Protein AF-0000000087349673 (afdb_homodimer)

InterPro domains:
  IPR011604 PD-(D/E)XK endonuclease-like domain superfamily [G3DSA:3.90.320.10] (64-294)
  IPR019190 Exonuclease V [PF09810] (64-177)
  IPR019190 Exonuclease V [PF09810] (223-291)
  IPR019190 Exonuclease V [PTHR14464] (3-216)

pLDDT: mean 74.5, std 25.56, range [18.83, 97.69]

Structure (mmCIF, N/CA/C/O backbone):
data_AF-0000000087349673-model_v1
#
loop_
_entity.id
_entity.type
_entity.pdbx_description
1 polymer 'Exonuclease V, chloroplastic'
#
loop_
_atom_site.group_PDB
_atom_site.id
_atom_site.type_symbol
_atom_site.label_atom_id
_atom_site.label_alt_id
_atom_site.label_comp_id
_atom_site.label_asym_id
_atom_site.label_entity_id
_atom_site.label_seq_id
_atom_site.pdbx_PDB_ins_code
_atom_site.Cartn_x
_atom_site.Cartn_y
_atom_site.Cartn_z
_atom_site.occupancy
_atom_site.B_iso_or_equiv
_atom_site.auth_seq_id
_atom_site.auth_comp_id
_atom_site.auth_asym_id
_atom_site.auth_atom_id
_atom_site.pdbx_PDB_model_num
ATOM 1 N N . MET A 1 1 ? 7.891 -20.547 23.344 1 23.39 1 MET A N 1
ATOM 2 C CA . MET A 1 1 ? 8.594 -19.281 23.625 1 23.39 1 MET A CA 1
ATOM 3 C C . MET A 1 1 ? 8.828 -18.5 22.328 1 23.39 1 MET A C 1
ATOM 5 O O . MET A 1 1 ? 9.492 -19 21.422 1 23.39 1 MET A O 1
ATOM 9 N N . ARG A 1 2 ? 7.773 -17.672 21.953 1 24.47 2 ARG A N 1
ATOM 10 C CA . ARG A 1 2 ? 7.547 -17.078 20.641 1 24.47 2 ARG A CA 1
ATOM 11 C C . ARG A 1 2 ? 8.641 -16.062 20.297 1 24.47 2 ARG A C 1
ATOM 13 O O . ARG A 1 2 ? 8.977 -15.203 21.109 1 24.47 2 ARG A O 1
ATOM 20 N N . PRO A 1 3 ? 9.539 -16.531 19.438 1 26.95 3 PRO A N 1
ATOM 21 C CA . PRO A 1 3 ? 10.68 -15.648 19.172 1 26.95 3 PRO A CA 1
ATOM 22 C C . PRO A 1 3 ? 10.266 -14.195 18.922 1 26.95 3 PRO A C 1
ATOM 24 O O . PRO A 1 3 ? 9.25 -13.938 18.266 1 26.95 3 PRO A O 1
ATOM 27 N N . GLU A 1 4 ? 10.5 -13.422 19.922 1 23.55 4 GLU A N 1
ATOM 28 C CA . GLU A 1 4 ? 10.172 -12.008 20.062 1 23.55 4 GLU A CA 1
ATOM 29 C C . GLU A 1 4 ? 10.82 -11.18 18.969 1 23.55 4 GLU A C 1
ATOM 31 O O . GLU A 1 4 ? 12.047 -11.047 18.922 1 23.55 4 GLU A O 1
ATOM 36 N N . LEU A 1 5 ? 10.289 -11.383 17.766 1 27.75 5 LEU A N 1
ATOM 37 C CA . LEU A 1 5 ? 10.797 -10.523 16.703 1 27.75 5 LEU A CA 1
ATOM 38 C C . LEU A 1 5 ? 10.664 -9.055 17.078 1 27.75 5 LEU A C 1
ATOM 40 O O . LEU A 1 5 ? 9.555 -8.57 17.328 1 27.75 5 LEU A O 1
ATOM 44 N N . GLU A 1 6 ? 11.672 -8.484 17.641 1 24.75 6 GLU A N 1
ATOM 45 C CA . GLU A 1 6 ? 11.812 -7.102 18.078 1 24.75 6 GLU A CA 1
ATOM 46 C C . GLU A 1 6 ? 11.727 -6.137 16.906 1 24.75 6 GLU A C 1
ATOM 48 O O . GLU A 1 6 ? 12.57 -6.18 16 1 24.75 6 GLU A O 1
ATOM 53 N N . VAL A 1 7 ? 10.586 -5.801 16.484 1 28.28 7 VAL A N 1
ATOM 54 C CA . VAL A 1 7 ? 10.367 -4.871 15.383 1 28.28 7 VAL A CA 1
ATOM 55 C C . VAL A 1 7 ? 10.695 -3.449 15.828 1 28.28 7 VAL A C 1
ATOM 57 O O . VAL A 1 7 ? 10.094 -2.934 16.781 1 28.28 7 VAL A O 1
ATOM 60 N N . GLU A 1 8 ? 11.828 -3.021 15.555 1 28.64 8 GLU A N 1
ATOM 61 C CA . GLU A 1 8 ? 12.227 -1.639 15.812 1 28.64 8 GLU A CA 1
ATOM 62 C C . GLU A 1 8 ? 11.523 -0.678 14.852 1 28.64 8 GLU A C 1
ATOM 64 O O . GLU A 1 8 ? 11.508 -0.903 13.641 1 28.64 8 GLU A O 1
ATOM 69 N N . ILE A 1 9 ? 10.609 0.01 15.305 1 29.73 9 ILE A N 1
ATOM 70 C CA . ILE A 1 9 ? 9.805 1.041 14.648 1 29.73 9 ILE A CA 1
ATOM 71 C C . ILE A 1 9 ? 10.727 2.129 14.094 1 29.73 9 ILE A C 1
ATOM 73 O O . ILE A 1 9 ? 11.617 2.611 14.797 1 29.73 9 ILE A O 1
ATOM 77 N N . VAL A 1 10 ? 10.688 2.236 12.852 1 35.47 10 VAL A N 1
ATOM 78 C CA . VAL A 1 10 ? 11.484 3.258 12.18 1 35.47 10 VAL A CA 1
ATOM 79 C C . VAL A 1 10 ? 11.109 4.641 12.711 1 35.47 10 VAL A C 1
ATOM 81 O O . VAL A 1 10 ? 9.93 5.004 12.742 1 35.47 10 VAL A O 1
ATOM 84 N N . SER A 1 11 ? 11.883 5.23 13.508 1 33.03 11 SER A N 1
ATOM 85 C CA . SER A 1 11 ? 11.742 6.555 14.117 1 33.03 11 SER A CA 1
ATOM 86 C C . SER A 1 11 ? 11.539 7.629 13.047 1 33.03 11 SER A C 1
ATOM 88 O O . SER A 1 11 ? 11.805 7.395 11.867 1 33.03 11 SER A O 1
ATOM 90 N N . ASP A 1 12 ? 10.969 8.656 13.422 1 34.56 12 ASP A N 1
ATOM 91 C CA . ASP A 1 12 ? 10.812 9.859 12.602 1 34.56 12 ASP A CA 1
ATOM 92 C C . ASP A 1 12 ? 12.109 10.18 11.859 1 34.56 12 ASP A C 1
ATOM 94 O O . ASP A 1 12 ? 12.07 10.641 10.719 1 34.56 12 ASP A O 1
ATOM 98 N N . GLU A 1 13 ? 13.117 9.93 12.555 1 38.53 13 GLU A N 1
ATOM 99 C CA . GLU A 1 13 ? 14.43 10.148 11.953 1 38.53 13 GLU A CA 1
ATOM 100 C C . GLU A 1 13 ? 14.664 9.188 10.797 1 38.53 13 GLU A C 1
ATOM 102 O O . GLU A 1 13 ? 15.211 9.57 9.758 1 38.53 13 GLU A O 1
ATOM 107 N N . GLU A 1 14 ? 14.164 8.055 11.023 1 40.62 14 GLU A N 1
ATOM 108 C CA . GLU A 1 14 ? 14.328 7.059 9.961 1 40.62 14 GLU A CA 1
ATOM 109 C C . GLU A 1 14 ? 13.383 7.34 8.797 1 40.62 14 GLU A C 1
ATOM 111 O O . GLU A 1 14 ? 13.758 7.156 7.633 1 40.62 14 GLU A O 1
ATOM 116 N N . MET A 1 15 ? 12.375 7.906 9.016 1 39.25 15 MET A N 1
ATOM 117 C CA . MET A 1 15 ? 11.469 8.383 7.973 1 39.25 15 MET A CA 1
ATOM 118 C C . MET A 1 15 ? 12.109 9.523 7.188 1 39.25 15 MET A C 1
ATOM 120 O O . MET A 1 15 ? 11.945 9.609 5.969 1 39.25 15 MET A O 1
ATOM 124 N N . ALA A 1 16 ? 12.812 10.344 7.891 1 41.47 16 ALA A N 1
ATOM 125 C CA . ALA A 1 16 ? 13.562 11.422 7.242 1 41.47 16 ALA A CA 1
ATOM 126 C C . ALA A 1 16 ? 14.609 10.852 6.285 1 41.47 16 ALA A C 1
ATOM 128 O O . ALA A 1 16 ? 14.828 11.406 5.203 1 41.47 16 ALA A O 1
ATOM 129 N N . ILE A 1 17 ? 15.242 9.797 6.676 1 40.31 17 ILE A N 1
ATOM 130 C CA . ILE A 1 17 ? 16.234 9.148 5.816 1 40.31 17 ILE A CA 1
ATOM 131 C C . ILE A 1 17 ? 15.531 8.562 4.59 1 40.31 17 ILE A C 1
ATOM 133 O O . ILE A 1 17 ? 16.031 8.68 3.469 1 40.31 17 ILE A O 1
ATOM 137 N N . ILE A 1 18 ? 14.438 8.062 4.73 1 39.75 18 ILE A N 1
ATOM 138 C CA . ILE A 1 18 ? 13.648 7.504 3.637 1 39.75 18 ILE A CA 1
ATOM 139 C C . ILE A 1 18 ? 13.156 8.625 2.727 1 39.75 18 ILE A C 1
ATOM 141 O O . ILE A 1 18 ? 13.211 8.508 1.5 1 39.75 18 ILE A O 1
ATOM 145 N N . GLU A 1 19 ? 12.828 9.695 3.287 1 40.41 19 GLU A N 1
ATOM 146 C CA . GLU A 1 19 ? 12.422 10.883 2.547 1 40.41 19 GLU A CA 1
ATOM 147 C C . GLU A 1 19 ? 13.578 11.438 1.717 1 40.41 19 GLU A C 1
ATOM 149 O O . GLU A 1 19 ? 13.391 11.844 0.569 1 40.41 19 GLU A O 1
ATOM 154 N N . ALA A 1 20 ? 14.672 11.453 2.314 1 38.91 20 ALA A N 1
ATOM 155 C CA . ALA A 1 20 ? 15.867 11.898 1.6 1 38.91 20 ALA A CA 1
ATOM 156 C C . ALA A 1 20 ? 16.188 10.977 0.428 1 38.91 20 ALA A C 1
ATOM 158 O O . ALA A 1 20 ? 16.547 11.438 -0.657 1 38.91 20 ALA A O 1
ATOM 159 N N . ALA A 1 21 ? 15.953 9.781 0.593 1 37.12 21 ALA A N 1
ATOM 160 C CA . ALA A 1 21 ? 16.219 8.836 -0.482 1 37.12 21 ALA A CA 1
ATOM 161 C C . ALA A 1 21 ? 15.211 8.992 -1.617 1 37.12 21 ALA A C 1
ATOM 163 O O . ALA A 1 21 ? 15.578 8.945 -2.793 1 37.12 21 ALA A O 1
ATOM 164 N N . LEU A 1 22 ? 14.047 9.32 -1.412 1 34.88 22 LEU A N 1
ATOM 165 C CA . LEU A 1 22 ? 13.016 9.539 -2.422 1 34.88 22 LEU A CA 1
ATOM 166 C C . LEU A 1 22 ? 13.258 10.844 -3.168 1 34.88 22 LEU A C 1
ATOM 168 O O . LEU A 1 22 ? 13.039 10.922 -4.379 1 34.88 22 LEU A O 1
ATOM 172 N N . ALA A 1 23 ? 13.719 11.844 -2.605 1 35.72 23 ALA A N 1
ATOM 173 C CA . ALA A 1 23 ? 14.039 13.141 -3.205 1 35.72 23 ALA A CA 1
ATOM 174 C C . ALA A 1 23 ? 15.211 13.016 -4.176 1 35.72 23 ALA A C 1
ATOM 176 O O . ALA A 1 23 ? 15.234 13.672 -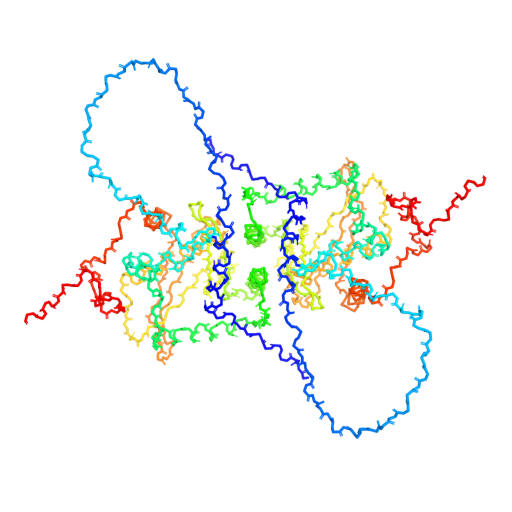5.219 1 35.72 23 ALA A O 1
ATOM 177 N N . ALA A 1 24 ? 16.156 12.188 -3.986 1 31.56 24 ALA A N 1
ATOM 178 C CA . ALA A 1 24 ? 17.312 12.07 -4.855 1 31.56 24 ALA A CA 1
ATOM 179 C C . ALA A 1 24 ? 16.938 11.461 -6.203 1 31.56 24 ALA A C 1
ATOM 181 O O . ALA A 1 24 ? 17.5 11.828 -7.238 1 31.56 24 ALA A O 1
ATOM 182 N N . ALA A 1 25 ? 15.891 10.758 -6.328 1 30.25 25 ALA A N 1
ATOM 183 C CA . ALA A 1 25 ? 15.523 10.086 -7.574 1 30.25 25 ALA A CA 1
ATOM 184 C C . ALA A 1 25 ? 14.758 11.031 -8.492 1 30.25 25 ALA A C 1
ATOM 186 O O . ALA A 1 25 ? 14.672 10.805 -9.703 1 30.25 25 ALA A O 1
ATOM 187 N N . ALA A 1 26 ? 14.133 12.109 -8.117 1 30.73 26 ALA A N 1
ATOM 188 C CA . ALA A 1 26 ? 13.305 13 -8.922 1 30.73 26 ALA A CA 1
ATOM 189 C C . ALA A 1 26 ? 14.172 13.938 -9.766 1 30.73 26 ALA A C 1
ATOM 191 O O . ALA A 1 26 ? 13.656 14.664 -10.617 1 30.73 26 ALA A O 1
ATOM 192 N N . ALA A 1 27 ? 15.391 14.055 -9.695 1 28.42 27 ALA A N 1
ATOM 193 C CA . ALA A 1 27 ? 16.125 15.125 -10.359 1 28.42 27 ALA A CA 1
ATOM 194 C C . ALA A 1 27 ? 16.297 14.828 -11.844 1 28.42 27 ALA A C 1
ATOM 196 O O . ALA A 1 27 ? 16.812 15.656 -12.594 1 28.42 27 ALA A O 1
ATOM 197 N N . ALA A 1 28 ? 16 13.578 -12.344 1 28.66 28 ALA A N 1
ATOM 198 C CA . ALA A 1 28 ? 16.578 13.469 -13.68 1 28.66 28 ALA A CA 1
ATOM 199 C C . ALA A 1 28 ? 15.57 13.883 -14.75 1 28.66 28 ALA A C 1
ATOM 201 O O . ALA A 1 28 ? 15.703 13.5 -15.914 1 28.66 28 ALA A O 1
ATOM 202 N N . ARG A 1 29 ? 14.438 14.602 -14.445 1 30.73 29 ARG A N 1
ATOM 203 C CA . ARG A 1 29 ? 13.609 14.758 -15.633 1 30.73 29 ARG A CA 1
ATOM 204 C C . ARG A 1 29 ? 14.242 15.742 -16.609 1 30.73 29 ARG A C 1
ATOM 206 O O . ARG A 1 29 ? 14.594 16.859 -16.234 1 30.73 29 ARG A O 1
ATOM 213 N N . PRO A 1 30 ? 14.5 15.344 -17.906 1 26.97 30 PRO A N 1
ATOM 214 C CA . PRO A 1 30 ? 14.938 16.266 -18.953 1 26.97 30 PRO A CA 1
ATOM 215 C C . PRO A 1 30 ? 13.852 17.266 -19.359 1 26.97 30 PRO A C 1
ATOM 217 O O . PRO A 1 30 ? 12.656 16.969 -19.219 1 26.97 30 PRO A O 1
ATOM 220 N N . LEU A 1 31 ? 14.016 18.547 -19.266 1 26.03 31 LEU A N 1
ATOM 221 C CA . LEU A 1 31 ? 13.281 19.703 -19.734 1 26.03 31 LEU A CA 1
ATOM 222 C C . LEU A 1 31 ? 12.852 19.531 -21.188 1 26.03 31 LEU A C 1
ATOM 224 O O . LEU A 1 31 ? 13.703 19.375 -22.078 1 26.03 31 LEU A O 1
ATOM 228 N N . LEU A 1 32 ? 11.812 18.734 -21.438 1 24.25 32 LEU A N 1
ATOM 229 C CA . LEU A 1 32 ? 11.336 18.688 -22.812 1 24.25 32 LEU A CA 1
ATOM 230 C C . LEU A 1 32 ? 10.938 20.078 -23.297 1 24.25 32 LEU A C 1
ATOM 232 O O . LEU A 1 32 ? 10.164 20.781 -22.625 1 24.25 32 LEU A O 1
ATOM 236 N N . SER A 1 33 ? 11.797 20.781 -24.016 1 23.25 33 SER A N 1
ATOM 237 C CA . SER A 1 33 ? 11.742 22.062 -24.719 1 23.25 33 SER A CA 1
ATOM 238 C C . SER A 1 33 ? 10.594 22.078 -25.734 1 23.25 33 SER A C 1
ATOM 240 O O . SER A 1 33 ? 10.555 21.281 -26.656 1 23.25 33 SER A O 1
ATOM 242 N N . SER A 1 34 ? 9.422 22.219 -25.281 1 23.47 34 SER A N 1
ATOM 243 C CA . SER A 1 34 ? 8.281 22.391 -26.172 1 23.47 34 SER A CA 1
ATOM 244 C C . SER A 1 34 ? 8.445 23.625 -27.047 1 23.47 34 SER A C 1
ATOM 246 O O . SER A 1 34 ? 7.547 24.469 -27.125 1 23.47 34 SER A O 1
ATOM 248 N N . ALA A 1 35 ? 9.625 24.156 -27.391 1 24.66 35 ALA A N 1
ATOM 249 C CA . ALA A 1 35 ? 9.641 25.453 -28.062 1 24.66 35 ALA A CA 1
ATOM 250 C C . ALA A 1 35 ? 9 25.375 -29.438 1 24.66 35 ALA A C 1
ATOM 252 O O . ALA A 1 35 ? 9.102 26.312 -30.234 1 24.66 35 ALA A O 1
ATOM 253 N N . ALA A 1 36 ? 8.375 24.328 -29.906 1 23.39 36 ALA A N 1
ATOM 254 C CA . ALA A 1 36 ? 8.453 24.438 -31.359 1 23.39 36 ALA A CA 1
ATOM 255 C C . ALA A 1 36 ? 7.613 25.609 -31.875 1 23.39 36 ALA A C 1
ATOM 257 O O . ALA A 1 36 ? 7.621 25.922 -33.062 1 23.39 36 ALA A O 1
ATOM 258 N N . VAL A 1 37 ? 6.629 26.125 -31.141 1 21.48 37 VAL A N 1
ATOM 259 C CA . VAL A 1 37 ? 5.68 26.719 -32.062 1 21.48 37 VAL A CA 1
ATOM 260 C C . VAL A 1 37 ? 6.168 28.109 -32.469 1 21.48 37 VAL A C 1
ATOM 262 O O . VAL A 1 37 ? 5.676 29.125 -31.969 1 21.48 37 VAL A O 1
ATOM 265 N N . ARG A 1 38 ? 7.469 28.344 -32.75 1 22.22 38 ARG A N 1
ATOM 266 C CA . ARG A 1 38 ? 7.895 29.703 -33.094 1 22.22 38 ARG A CA 1
ATOM 267 C C . ARG A 1 38 ? 7.25 30.156 -34.406 1 22.22 38 ARG A C 1
ATOM 269 O O . ARG A 1 38 ? 7.266 29.422 -35.406 1 22.22 38 ARG A O 1
ATOM 276 N N . GLY A 1 39 ? 6.219 30.969 -34.344 1 19.06 39 GLY A N 1
ATOM 277 C CA . GLY A 1 39 ? 5.707 31.844 -35.375 1 19.06 39 GLY A CA 1
ATOM 278 C C . GLY A 1 39 ? 6.805 32.562 -36.156 1 19.06 39 GLY A C 1
ATOM 279 O O . GLY A 1 39 ? 7.945 32.625 -35.688 1 19.06 39 GLY A O 1
ATOM 280 N N . ALA A 1 40 ? 6.645 32.75 -37.562 1 22.31 40 ALA A N 1
ATOM 281 C CA . ALA A 1 40 ? 7.453 33.344 -38.656 1 22.31 40 ALA A CA 1
ATOM 282 C C . ALA A 1 40 ? 7.789 34.781 -38.344 1 22.31 40 ALA A C 1
ATOM 284 O O . ALA A 1 40 ? 7.77 35.625 -39.25 1 22.31 40 ALA A O 1
ATOM 285 N N . ALA A 1 41 ? 7.781 35.375 -37.031 1 19.91 41 ALA A N 1
ATOM 286 C CA . ALA A 1 41 ? 7.93 36.812 -37 1 19.91 41 ALA A CA 1
ATOM 287 C C . ALA A 1 41 ? 9.219 37.25 -37.688 1 19.91 41 ALA A C 1
ATOM 289 O O . ALA A 1 41 ? 10.188 36.5 -37.75 1 19.91 41 ALA A O 1
ATOM 290 N N . THR A 1 42 ? 9.102 38.344 -38.531 1 22.05 42 THR A N 1
ATOM 291 C CA . THR A 1 42 ? 9.938 39.156 -39.406 1 22.05 42 THR A CA 1
ATOM 292 C C . THR A 1 42 ? 11.18 39.656 -38.656 1 22.05 42 THR A C 1
ATOM 294 O O . THR A 1 42 ? 11.156 39.781 -37.438 1 22.05 42 THR A O 1
ATOM 297 N N . LEU A 1 43 ? 12.398 39.438 -39.281 1 22.39 43 LEU A N 1
ATOM 298 C CA . LEU A 1 43 ? 13.805 39.562 -38.906 1 22.39 43 LEU A CA 1
ATOM 299 C C . LEU A 1 43 ? 14.148 41 -38.562 1 22.39 43 LEU A C 1
ATOM 301 O O . LEU A 1 43 ? 15.328 41.375 -38.531 1 22.39 43 LEU A O 1
ATOM 305 N N . SER A 1 44 ? 13.109 41.812 -38.094 1 20.48 44 SER A N 1
ATOM 306 C CA . SER A 1 44 ? 13.531 43.219 -38.25 1 20.48 44 SER A CA 1
ATOM 307 C C . SER A 1 44 ? 14.812 43.5 -37.469 1 20.48 44 SER A C 1
ATOM 309 O O . SER A 1 44 ? 15.07 42.875 -36.438 1 20.48 44 SER A O 1
ATOM 311 N N . CYS A 1 45 ? 15.844 44.156 -38.125 1 21.8 45 CYS A N 1
ATOM 312 C CA . CYS A 1 45 ? 17.219 44.562 -37.844 1 21.8 45 CYS A CA 1
ATOM 313 C C . CYS A 1 45 ? 17.266 45.438 -36.562 1 21.8 45 CYS A C 1
ATOM 315 O O . CYS A 1 45 ? 17.281 46.656 -36.656 1 21.8 45 CYS A O 1
ATOM 317 N N . ALA A 1 46 ? 16.375 45.094 -35.625 1 22.33 46 ALA A N 1
ATOM 318 C CA . ALA A 1 46 ? 16.25 46.188 -34.656 1 22.33 46 ALA A CA 1
ATOM 319 C C . ALA A 1 46 ? 17.609 46.562 -34.094 1 22.33 46 ALA A C 1
ATOM 321 O O . ALA A 1 46 ? 18.516 45.75 -34.031 1 22.33 46 ALA A O 1
ATOM 322 N N . ALA A 1 47 ? 17.812 47.938 -34.031 1 25.78 47 ALA A N 1
ATOM 323 C CA . ALA A 1 47 ? 18.828 48.875 -33.562 1 25.78 47 ALA A CA 1
ATOM 324 C C . ALA A 1 47 ? 19.391 48.438 -32.188 1 25.78 47 ALA A C 1
ATOM 326 O O . ALA A 1 47 ? 18.688 47.781 -31.406 1 25.78 47 ALA A O 1
ATOM 327 N N . PHE A 1 48 ? 20.734 48.312 -32.156 1 26.08 48 PHE A N 1
ATOM 328 C CA . PHE A 1 48 ? 21.719 47.938 -31.141 1 26.08 48 PHE A CA 1
ATOM 329 C C . PHE A 1 48 ? 21.516 48.719 -29.859 1 26.08 48 PHE A C 1
ATOM 331 O O . PHE A 1 48 ? 21.781 49.938 -29.812 1 26.08 48 PHE A O 1
ATOM 338 N N . PRO A 1 49 ? 20.312 48.656 -29.188 1 27.2 49 PRO A N 1
ATOM 339 C CA . PRO A 1 49 ? 20.234 49.719 -28.188 1 27.2 49 PRO A CA 1
ATOM 340 C C . PRO A 1 49 ? 21.422 49.719 -27.219 1 27.2 49 PRO A C 1
ATOM 342 O O . PRO A 1 49 ? 22.109 48.719 -27.078 1 27.2 49 PRO A O 1
ATOM 345 N N . PRO A 1 50 ? 21.859 50.906 -26.719 1 26.95 50 PRO A N 1
ATOM 346 C CA . PRO A 1 50 ? 23.062 51.188 -25.922 1 26.95 50 PRO A CA 1
ATOM 347 C C . PRO A 1 50 ? 23.203 50.25 -24.734 1 26.95 50 PRO A C 1
ATOM 349 O O . PRO A 1 50 ? 22.234 49.625 -24.312 1 26.95 50 PRO A O 1
ATOM 352 N N . ALA A 1 51 ? 24.5 50.094 -24.281 1 31.19 51 ALA A N 1
ATOM 353 C CA . ALA A 1 51 ? 25.172 49.312 -23.25 1 31.19 51 ALA A CA 1
ATOM 354 C C . ALA A 1 51 ? 24.5 49.5 -21.891 1 31.19 51 ALA A C 1
ATOM 356 O O . ALA A 1 51 ? 24.734 50.5 -21.219 1 31.19 51 ALA A O 1
ATOM 357 N N . GLY A 1 52 ? 23.094 49.531 -21.797 1 25.59 52 GLY A N 1
ATOM 358 C CA . GLY A 1 52 ? 22.594 49.875 -20.484 1 25.59 52 GLY A CA 1
ATOM 359 C C . GLY A 1 52 ? 23.25 49.094 -19.359 1 25.59 52 GLY A C 1
ATOM 360 O O . GLY A 1 52 ? 23.828 48.031 -19.578 1 25.59 52 GLY A O 1
ATOM 361 N N . ASP A 1 53 ? 23.516 49.719 -18.156 1 32.53 53 ASP A N 1
ATOM 362 C CA . ASP A 1 53 ? 24.281 49.406 -16.969 1 32.53 53 ASP A CA 1
ATOM 363 C C . ASP A 1 53 ? 23.906 48 -16.453 1 32.53 53 ASP A C 1
ATOM 365 O O . ASP A 1 53 ? 22.734 47.688 -16.312 1 32.53 53 ASP A O 1
ATOM 369 N N . ILE A 1 54 ? 24.672 46.938 -16.781 1 35.59 54 ILE A N 1
ATOM 370 C CA . ILE A 1 54 ? 24.719 45.531 -16.406 1 35.59 54 ILE A CA 1
ATOM 371 C C . ILE A 1 54 ? 24.375 45.375 -14.922 1 35.59 54 ILE A C 1
ATOM 373 O O . ILE A 1 54 ? 24.453 44.281 -14.359 1 35.59 54 ILE A O 1
ATOM 377 N N . GLU A 1 55 ? 24.359 46.531 -14.148 1 33 55 GLU A N 1
ATOM 378 C CA . GLU A 1 55 ? 24.391 46.375 -12.695 1 33 55 GLU A CA 1
ATOM 379 C C . GLU A 1 55 ? 23.219 45.531 -12.219 1 33 55 GLU A C 1
ATOM 381 O O . GLU A 1 55 ? 23.188 45.094 -11.062 1 33 55 GLU A O 1
ATOM 386 N N . ASP A 1 56 ? 22 45.844 -12.734 1 35.44 56 ASP A N 1
ATOM 387 C CA . ASP A 1 56 ? 20.859 45.344 -11.992 1 35.44 56 ASP A CA 1
ATOM 388 C C . ASP A 1 56 ? 20.719 43.844 -12.195 1 35.44 56 ASP A C 1
ATOM 390 O O . ASP A 1 56 ? 19.922 43.375 -13.016 1 35.44 56 ASP A O 1
ATOM 394 N N . SER A 1 57 ? 21.719 43.062 -12.43 1 36.62 57 SER A N 1
ATOM 395 C CA . SER A 1 57 ? 21.547 41.594 -12.555 1 36.62 57 SER A CA 1
ATOM 396 C C . SER A 1 57 ? 20.609 41.062 -11.484 1 36.62 57 SER A C 1
ATOM 398 O O . SER A 1 57 ? 20.891 41.156 -10.289 1 36.62 57 SER A O 1
ATOM 400 N N . ALA A 1 58 ? 19.297 41 -11.672 1 41.47 58 ALA A N 1
ATOM 401 C CA . ALA A 1 58 ? 18.359 40.375 -10.734 1 41.47 58 ALA A CA 1
ATOM 402 C C . ALA A 1 58 ? 18.969 39.156 -10.086 1 41.47 58 ALA A C 1
ATOM 404 O O . ALA A 1 58 ? 19.734 38.406 -10.719 1 41.47 58 ALA A O 1
ATOM 405 N N . PRO A 1 59 ? 19.141 39.094 -8.773 1 44.16 59 PRO A N 1
ATOM 406 C CA . PRO A 1 59 ? 19.703 37.906 -8.133 1 44.16 59 PRO A CA 1
ATOM 407 C C . PRO A 1 59 ? 19.203 36.625 -8.773 1 44.16 59 PRO A C 1
ATOM 409 O O . PRO A 1 59 ? 18.125 36.594 -9.375 1 44.16 59 PRO A O 1
ATOM 412 N N . PRO A 1 60 ? 20.016 35.719 -9.266 1 47.25 60 PRO A N 1
ATOM 413 C CA . PRO A 1 60 ? 19.578 34.438 -9.875 1 47.25 60 PRO A CA 1
ATOM 414 C C . PRO A 1 60 ? 18.312 33.875 -9.227 1 47.25 60 PRO A C 1
ATOM 416 O O . PRO A 1 60 ? 18.047 34.125 -8.055 1 47.25 60 PRO A O 1
ATOM 419 N N . PRO A 1 61 ? 17.25 33.688 -9.922 1 49.59 61 PRO A N 1
ATOM 420 C CA . PRO A 1 61 ? 15.977 33.188 -9.383 1 49.59 61 PRO A CA 1
ATOM 421 C C . PRO A 1 61 ? 16.156 32.125 -8.32 1 49.59 61 PRO A C 1
ATOM 423 O O . PRO A 1 61 ? 17 31.234 -8.469 1 49.59 61 PRO A O 1
ATOM 426 N N . ARG A 1 62 ? 16.094 32.406 -7.047 1 54.59 62 ARG A N 1
ATOM 427 C CA . ARG A 1 62 ? 16.188 31.484 -5.926 1 54.59 62 ARG A CA 1
ATOM 428 C C . ARG A 1 62 ? 15.539 30.141 -6.273 1 54.59 62 ARG A C 1
ATOM 430 O O . ARG A 1 62 ? 14.398 30.109 -6.746 1 54.59 62 ARG A O 1
ATOM 437 N N . ARG A 1 63 ? 16.281 29.109 -6.477 1 67 63 ARG A N 1
ATOM 438 C CA . ARG A 1 63 ? 15.781 27.766 -6.688 1 67 63 ARG A CA 1
ATOM 439 C C . ARG A 1 63 ? 14.617 27.453 -5.746 1 67 63 ARG A C 1
ATOM 441 O O . ARG A 1 63 ? 14.602 27.922 -4.602 1 67 63 ARG A O 1
ATOM 448 N N . SER A 1 64 ? 13.562 27.016 -6.324 1 74.19 64 SER A N 1
ATOM 449 C CA . SER A 1 64 ? 12.375 26.672 -5.543 1 74.19 64 SER A CA 1
ATOM 450 C C . SER A 1 64 ? 12.727 25.797 -4.352 1 74.19 64 SER A C 1
ATOM 452 O O . SER A 1 64 ? 13.758 25.125 -4.359 1 74.19 64 SER A O 1
ATOM 454 N N . LEU A 1 65 ? 12.086 26.078 -3.227 1 76.69 65 LEU A N 1
ATOM 455 C CA . LEU A 1 65 ? 12.289 25.25 -2.039 1 76.69 65 LEU A CA 1
ATOM 456 C C . LEU A 1 65 ? 12.102 23.781 -2.367 1 76.69 65 LEU A C 1
ATOM 458 O O . LEU A 1 65 ? 12.82 22.922 -1.831 1 76.69 65 LEU A O 1
ATOM 462 N N . LEU A 1 66 ? 11.133 23.516 -3.26 1 72.38 66 LEU A N 1
ATOM 463 C CA . LEU A 1 66 ? 10.891 22.156 -3.703 1 72.38 66 LEU A CA 1
ATOM 464 C C . LEU A 1 66 ? 12.141 21.562 -4.344 1 72.38 66 LEU A C 1
ATOM 466 O O . LEU A 1 66 ? 12.539 20.438 -4.016 1 72.38 66 LEU A O 1
ATOM 470 N N . SER A 1 67 ? 12.727 22.297 -5.195 1 70.81 67 SER A N 1
ATOM 471 C CA . SER A 1 67 ? 13.914 21.844 -5.906 1 70.81 67 SER A CA 1
ATOM 472 C C . SER A 1 67 ? 15.109 21.719 -4.965 1 70.81 67 SER A C 1
ATOM 474 O O . SER A 1 67 ? 15.922 20.797 -5.102 1 70.81 67 SER A O 1
ATOM 476 N N . ARG A 1 68 ? 15.156 22.625 -4.059 1 69.12 68 ARG A N 1
ATOM 477 C CA . ARG A 1 68 ? 16.312 22.672 -3.162 1 69.12 68 ARG A CA 1
ATOM 478 C C . ARG A 1 68 ? 16.25 21.562 -2.115 1 69.12 68 ARG A C 1
ATOM 480 O O . ARG A 1 68 ? 17.266 20.938 -1.8 1 69.12 68 ARG A O 1
ATOM 487 N N . PHE A 1 69 ? 15.047 21.359 -1.642 1 73.25 69 PHE A N 1
ATOM 488 C CA . PHE A 1 69 ? 14.977 20.531 -0.447 1 73.25 69 PHE A CA 1
ATOM 489 C C . PHE A 1 69 ? 14.188 19.266 -0.716 1 73.25 69 PHE A C 1
ATOM 491 O O . PHE A 1 69 ? 14.25 18.312 0.062 1 73.25 69 PHE A O 1
ATOM 498 N N . ARG A 1 70 ? 13.477 19.203 -1.736 1 68.94 70 ARG A N 1
ATOM 499 C CA . ARG A 1 70 ? 12.617 18.062 -2.012 1 68.94 70 ARG A CA 1
ATOM 500 C C . ARG A 1 70 ? 12.703 17.641 -3.479 1 68.94 70 ARG A C 1
ATOM 502 O O . ARG A 1 70 ? 11.688 17.359 -4.109 1 68.94 70 ARG A O 1
ATOM 509 N N . GLU A 1 71 ? 13.875 17.719 -3.889 1 62.59 71 GLU A N 1
ATOM 510 C CA . GLU A 1 71 ? 14.055 17.297 -5.277 1 62.59 71 GLU A CA 1
ATOM 511 C C . GLU A 1 71 ? 13.711 15.82 -5.465 1 62.59 71 GLU A C 1
ATOM 513 O O . GLU A 1 71 ? 14.281 14.961 -4.797 1 62.59 71 GLU A O 1
ATOM 518 N N . ARG A 1 72 ? 12.703 15.492 -6.129 1 62.22 72 ARG A N 1
ATOM 519 C CA . ARG A 1 72 ? 12.281 14.148 -6.496 1 62.22 72 ARG A CA 1
ATOM 520 C C . ARG A 1 72 ? 11.641 13.438 -5.309 1 62.22 72 ARG A C 1
ATOM 522 O O . ARG A 1 72 ? 11.672 12.203 -5.223 1 62.22 72 ARG A O 1
ATOM 529 N N . ARG A 1 73 ? 11.383 14.305 -4.242 1 74 73 ARG A N 1
ATOM 530 C CA . ARG A 1 73 ? 10.734 13.711 -3.076 1 74 73 ARG A CA 1
ATOM 531 C C . ARG A 1 73 ? 9.32 14.25 -2.898 1 74 73 ARG A C 1
ATOM 533 O O . ARG A 1 73 ? 9.047 15.406 -3.238 1 74 73 ARG A O 1
ATOM 540 N N . ALA A 1 74 ? 8.578 13.352 -2.457 1 83.12 74 ALA A N 1
ATOM 541 C CA . ALA A 1 74 ? 7.199 13.75 -2.176 1 83.12 74 ALA A CA 1
ATOM 542 C C . ALA A 1 74 ? 7.133 14.656 -0.951 1 83.12 74 ALA A C 1
ATOM 544 O O . ALA A 1 74 ? 7.934 14.516 -0.024 1 83.12 74 ALA A O 1
ATOM 545 N N . LEU A 1 75 ? 6.293 15.688 -1.004 1 89.81 75 LEU A N 1
ATOM 546 C CA . LEU A 1 75 ? 5.977 16.453 0.2 1 89.81 75 LEU A CA 1
ATOM 547 C C . LEU A 1 75 ? 5.16 15.609 1.175 1 89.81 75 LEU A C 1
ATOM 549 O O . LEU A 1 75 ? 4.332 14.797 0.757 1 89.81 75 LEU A O 1
ATOM 553 N N . SER A 1 76 ? 5.445 15.805 2.439 1 93.75 76 SER A N 1
ATOM 554 C CA . SER A 1 76 ? 4.613 15.141 3.439 1 93.75 76 SER A CA 1
ATOM 555 C C . SER A 1 76 ? 3.428 16.016 3.84 1 93.75 76 SER A C 1
ATOM 557 O O . SER A 1 76 ? 3.451 17.234 3.643 1 93.75 76 SER A O 1
ATOM 559 N N . VAL A 1 77 ? 2.463 15.297 4.34 1 95.88 77 VAL A N 1
ATOM 560 C CA . VAL A 1 77 ? 1.328 16.031 4.891 1 95.88 77 VAL A CA 1
ATOM 561 C C . VAL A 1 77 ? 1.809 16.984 5.977 1 95.88 77 VAL A C 1
ATOM 563 O O . VAL A 1 77 ? 1.317 18.109 6.082 1 95.88 77 VAL A O 1
ATOM 566 N N . THR A 1 78 ? 2.838 16.594 6.691 1 94.75 78 THR A N 1
ATOM 567 C CA . THR A 1 78 ? 3.412 17.422 7.746 1 94.75 78 THR A CA 1
ATOM 568 C C . THR A 1 78 ? 4.059 18.672 7.164 1 94.75 78 THR A C 1
ATOM 570 O O . THR A 1 78 ? 3.994 19.75 7.762 1 94.75 78 THR A O 1
ATOM 573 N N . ASP A 1 79 ? 4.652 18.547 6.004 1 94.44 79 ASP A N 1
ATOM 574 C CA . ASP A 1 79 ? 5.211 19.703 5.324 1 94.44 79 ASP A CA 1
ATOM 575 C C . ASP A 1 79 ? 4.125 20.734 5.008 1 94.44 79 ASP A C 1
ATOM 577 O O . ASP A 1 79 ? 4.328 21.938 5.184 1 94.44 79 ASP A O 1
ATOM 581 N N . ILE A 1 80 ? 3.039 20.188 4.559 1 96.12 80 ILE A N 1
ATOM 582 C CA . ILE A 1 80 ? 1.933 21.047 4.16 1 96.12 80 ILE A CA 1
ATOM 583 C C . ILE A 1 80 ? 1.369 21.766 5.387 1 96.12 80 ILE A C 1
ATOM 585 O O . ILE A 1 80 ? 1.175 22.984 5.371 1 96.12 80 ILE A O 1
ATOM 589 N N . THR A 1 81 ? 1.137 21.047 6.438 1 97.56 81 THR A N 1
ATOM 590 C CA . THR A 1 81 ? 0.55 21.641 7.633 1 97.56 81 THR A CA 1
ATOM 591 C C . THR A 1 81 ? 1.535 22.609 8.297 1 97.56 81 THR A C 1
ATOM 593 O O . THR A 1 81 ? 1.136 23.625 8.852 1 97.56 81 THR A O 1
ATOM 596 N N . ALA A 1 82 ? 2.824 22.281 8.242 1 96.5 82 ALA A N 1
ATOM 597 C CA . ALA A 1 82 ? 3.84 23.188 8.781 1 96.5 82 ALA A CA 1
ATOM 598 C C . ALA A 1 82 ? 3.865 24.5 8.016 1 96.5 82 ALA A C 1
ATOM 600 O O . ALA A 1 82 ? 4.012 25.562 8.602 1 96.5 82 ALA A O 1
ATOM 601 N N . THR A 1 83 ? 3.764 24.375 6.738 1 96.56 83 THR A N 1
ATOM 602 C CA . THR A 1 83 ? 3.732 25.562 5.895 1 96.56 83 THR A CA 1
ATOM 603 C C . THR A 1 83 ? 2.514 26.422 6.219 1 96.56 83 THR A C 1
ATOM 605 O O . THR A 1 83 ? 2.615 27.656 6.301 1 96.56 83 THR A O 1
ATOM 608 N N . GLU A 1 84 ? 1.364 25.781 6.383 1 97.56 84 GLU A N 1
ATOM 609 C CA . GLU A 1 84 ? 0.14 26.5 6.719 1 97.56 84 GLU A CA 1
ATOM 610 C C . GLU A 1 84 ? 0.256 27.172 8.086 1 97.56 84 GLU A C 1
ATOM 612 O O . GLU A 1 84 ? -0.302 28.25 8.297 1 97.56 84 GLU A O 1
ATOM 617 N N . TRP A 1 85 ? 0.954 26.578 9.031 1 97.44 85 TRP A N 1
ATOM 618 C CA . TRP A 1 85 ? 1.142 27.125 10.367 1 97.44 85 TRP A CA 1
ATOM 619 C C . TRP A 1 85 ? 1.933 28.422 10.312 1 97.44 85 TRP A C 1
ATOM 621 O O . TRP A 1 85 ? 1.504 29.438 10.867 1 97.44 85 TRP A O 1
ATOM 631 N N . CYS A 1 86 ? 3.035 28.406 9.648 1 97.5 86 CYS A N 1
ATOM 632 C CA . CYS A 1 86 ? 3.854 29.594 9.398 1 97.5 86 CYS A CA 1
ATOM 633 C C . CYS A 1 86 ? 4.895 29.328 8.32 1 97.5 86 CYS A C 1
ATOM 635 O O . CYS A 1 86 ? 5.801 28.516 8.516 1 97.5 86 CYS A O 1
ATOM 637 N N . ASP A 1 87 ? 4.836 30.078 7.25 1 96.19 87 ASP A N 1
ATOM 638 C CA . ASP A 1 87 ? 5.773 29.922 6.145 1 96.19 87 ASP A CA 1
ATOM 639 C C . ASP A 1 87 ? 7.211 30.156 6.609 1 96.19 87 ASP A C 1
ATOM 641 O O . ASP A 1 87 ? 8.109 29.375 6.266 1 96.19 87 ASP A O 1
ATOM 645 N N . LYS A 1 88 ? 7.391 31.188 7.305 1 95.69 88 LYS A N 1
ATOM 646 C CA . LYS A 1 88 ? 8.742 31.578 7.699 1 95.69 88 LYS A CA 1
ATOM 647 C C . LYS A 1 88 ? 9.375 30.531 8.609 1 95.69 88 LYS A C 1
ATOM 649 O O . LYS A 1 88 ? 10.562 30.234 8.492 1 95.69 88 LYS A O 1
ATOM 654 N N . GLN A 1 89 ? 8.578 30 9.508 1 95.94 89 GLN A N 1
ATOM 655 C CA . GLN A 1 89 ? 9.086 28.922 10.344 1 95.94 89 GLN A CA 1
ATOM 656 C C . GLN A 1 89 ? 9.508 27.734 9.492 1 95.94 89 GLN A C 1
ATOM 658 O O . GLN A 1 89 ? 10.555 27.125 9.742 1 95.94 89 GLN A O 1
ATOM 663 N N . MET A 1 90 ? 8.672 27.359 8.5 1 95.38 90 MET A N 1
ATOM 664 C CA . MET A 1 90 ? 9.008 26.25 7.598 1 95.38 90 MET A CA 1
ATOM 665 C C . MET A 1 90 ? 10.32 26.531 6.871 1 95.38 90 MET A C 1
ATOM 667 O O . MET A 1 90 ? 11.164 25.641 6.746 1 95.38 90 MET A O 1
ATOM 671 N N . GLU A 1 91 ? 10.477 27.719 6.434 1 93.62 91 GLU A N 1
ATOM 672 C CA . GLU A 1 91 ? 11.727 28.109 5.785 1 93.62 91 GLU A CA 1
ATOM 673 C C . GLU A 1 91 ? 12.914 27.922 6.723 1 93.62 91 GLU A C 1
ATOM 675 O O . GLU A 1 91 ? 13.953 27.391 6.316 1 93.62 91 GLU A O 1
ATOM 680 N N . PHE A 1 92 ? 12.75 28.344 7.945 1 93.94 92 PHE A N 1
ATOM 681 C CA . PHE A 1 92 ? 13.82 28.219 8.922 1 93.94 92 PHE A CA 1
ATOM 682 C C . PHE A 1 92 ? 14.141 26.75 9.172 1 93.94 92 PHE A C 1
ATOM 684 O O . PHE A 1 92 ? 15.312 26.375 9.305 1 93.94 92 PHE A O 1
ATOM 691 N N . VAL A 1 93 ? 13.117 25.938 9.242 1 92.81 93 VAL A N 1
ATOM 692 C CA . VAL A 1 93 ? 13.312 24.5 9.453 1 92.81 93 VAL A CA 1
ATOM 693 C C . VAL A 1 93 ? 14.125 23.906 8.305 1 92.81 93 VAL A C 1
ATOM 695 O O . VAL A 1 93 ? 15.016 23.094 8.523 1 92.81 93 VAL A O 1
ATOM 698 N N . LEU A 1 94 ? 13.805 24.297 7.113 1 90.31 94 LEU A N 1
ATOM 699 C CA . LEU A 1 94 ? 14.508 23.797 5.938 1 90.31 94 LEU A CA 1
ATOM 700 C C . LEU A 1 94 ? 15.961 24.266 5.938 1 90.31 94 LEU A C 1
ATOM 702 O O . LEU A 1 94 ? 16.859 23.516 5.566 1 90.31 94 LEU A O 1
ATOM 706 N N . GLU A 1 95 ? 16.172 25.453 6.395 1 89.19 95 GLU A N 1
ATOM 707 C CA . GLU A 1 95 ? 17.5 26.062 6.324 1 89.19 95 GLU A CA 1
ATOM 708 C C . GLU A 1 95 ? 18.359 25.641 7.504 1 89.19 95 GLU A C 1
ATOM 710 O O . GLU A 1 95 ? 19.578 25.453 7.359 1 89.19 95 GLU A O 1
ATOM 715 N N . HIS A 1 96 ? 17.719 25.516 8.648 1 90.81 96 HIS A N 1
ATOM 716 C CA . HIS A 1 96 ? 18.516 25.344 9.859 1 90.81 96 HIS A CA 1
ATOM 717 C C . HIS A 1 96 ? 18.234 23.984 10.492 1 90.81 96 HIS A C 1
ATOM 719 O O . HIS A 1 96 ? 18.891 23.609 11.469 1 90.81 96 HIS A O 1
ATOM 725 N N . GLY A 1 97 ? 17.312 23.219 9.984 1 90.44 97 GLY A N 1
ATOM 726 C CA . GLY A 1 97 ? 16.969 21.922 10.562 1 90.44 97 GLY A CA 1
ATOM 727 C C . GLY A 1 97 ? 15.844 22 11.578 1 90.44 97 GLY A C 1
ATOM 728 O O . GLY A 1 97 ? 15.539 23.078 12.102 1 90.44 97 GLY A O 1
ATOM 729 N N . LYS A 1 98 ? 15.32 20.891 11.875 1 90.38 98 LYS A N 1
ATOM 730 C CA . LYS A 1 98 ? 14.211 20.812 12.82 1 90.38 98 LYS A CA 1
ATOM 731 C C . LYS A 1 98 ? 14.695 21.016 14.25 1 90.38 98 LYS A C 1
ATOM 733 O O . LYS A 1 98 ? 15.711 20.438 14.656 1 90.38 98 LYS A O 1
ATOM 738 N N . PRO A 1 99 ? 13.984 21.844 14.914 1 90.31 99 PRO A N 1
ATOM 739 C CA . PRO A 1 99 ? 14.344 22.031 16.328 1 90.31 99 PRO A CA 1
ATOM 740 C C . PRO A 1 99 ? 14.141 20.75 17.156 1 90.31 99 PRO A C 1
ATOM 742 O O . PRO A 1 99 ? 13.383 19.875 16.75 1 90.31 99 PRO A O 1
ATOM 745 N N . GLU A 1 100 ? 14.789 20.703 18.266 1 90.56 100 GLU A N 1
ATOM 746 C CA . GLU A 1 100 ? 14.648 19.562 19.172 1 90.56 100 GLU A CA 1
ATOM 747 C C . GLU A 1 100 ? 13.211 19.438 19.672 1 90.56 100 GLU A C 1
ATOM 749 O O . GLU A 1 100 ? 12.523 20.438 19.875 1 90.56 100 GLU A O 1
ATOM 754 N N . ARG A 1 101 ? 12.953 18.25 19.969 1 91.12 101 ARG A N 1
ATOM 755 C CA . ARG A 1 101 ? 11.594 17.969 20.438 1 91.12 101 ARG A CA 1
ATOM 756 C C . ARG A 1 101 ? 11.406 18.422 21.875 1 91.12 101 ARG A C 1
ATOM 758 O O . ARG A 1 101 ? 12.305 18.25 22.703 1 91.12 101 ARG A O 1
ATOM 765 N N . THR A 1 102 ? 10.289 19.031 22.141 1 89.81 102 THR A N 1
ATOM 766 C CA . THR A 1 102 ? 9.938 19.422 23.5 1 89.81 102 THR A CA 1
ATOM 767 C C . THR A 1 102 ? 9.375 18.25 24.281 1 89.81 102 THR A C 1
ATOM 769 O O . THR A 1 102 ? 9.086 17.188 23.703 1 89.81 102 THR A O 1
ATOM 772 N N . GLU A 1 103 ? 9.281 18.406 25.562 1 90.5 103 GLU A N 1
ATOM 773 C CA . GLU A 1 103 ? 8.695 17.375 26.406 1 90.5 103 GLU A CA 1
ATOM 774 C C . GLU A 1 103 ? 7.242 17.094 26.016 1 90.5 103 GLU A C 1
ATOM 776 O O . GLU A 1 103 ? 6.789 15.953 26.047 1 90.5 103 GLU A O 1
ATOM 781 N N . ALA A 1 104 ? 6.559 18.125 25.719 1 88.94 104 ALA A N 1
ATOM 782 C CA . ALA A 1 104 ? 5.164 17.984 25.312 1 88.94 104 ALA A CA 1
ATOM 783 C C . ALA A 1 104 ? 5.047 17.156 24.031 1 88.94 104 ALA A C 1
ATOM 785 O O . ALA A 1 104 ? 4.156 16.312 23.906 1 88.94 104 ALA A O 1
ATOM 786 N N . MET A 1 105 ? 5.902 17.391 23.094 1 90.31 105 MET A N 1
ATOM 787 C CA . MET A 1 105 ? 5.906 16.656 21.828 1 90.31 105 MET A CA 1
ATOM 788 C C . MET A 1 105 ? 6.23 15.188 22.062 1 90.31 105 MET A C 1
ATOM 790 O O . MET A 1 105 ? 5.641 14.312 21.422 1 90.31 105 MET A O 1
ATOM 794 N N . LYS A 1 106 ? 7.137 14.961 22.953 1 92.56 106 LYS A N 1
ATOM 795 C CA . LYS A 1 106 ? 7.492 13.586 23.297 1 92.56 106 LYS A CA 1
ATOM 796 C C . LYS A 1 106 ? 6.312 12.852 23.922 1 92.56 106 LYS A C 1
ATOM 798 O O . LYS A 1 106 ? 6.043 11.695 23.594 1 92.56 106 LYS A O 1
ATOM 803 N N . ALA A 1 107 ? 5.688 13.578 24.797 1 91.12 107 ALA A N 1
ATOM 804 C CA . ALA A 1 107 ? 4.508 13 25.438 1 91.12 107 ALA A CA 1
ATOM 805 C C . ALA A 1 107 ? 3.434 12.664 24.406 1 91.12 107 ALA A C 1
ATOM 807 O O . ALA A 1 107 ? 2.762 11.641 24.516 1 91.12 107 ALA A O 1
ATOM 808 N N . GLY A 1 108 ? 3.236 13.562 23.453 1 90.94 108 GLY A N 1
ATOM 809 C CA . GLY A 1 108 ? 2.299 13.297 22.375 1 90.94 108 GLY A CA 1
ATOM 810 C C . GLY A 1 108 ? 2.658 12.062 21.562 1 90.94 108 GLY A C 1
ATOM 811 O O . GLY A 1 108 ? 1.791 11.242 21.25 1 90.94 108 GLY A O 1
ATOM 812 N N . SER A 1 109 ? 3.891 11.93 21.25 1 91.88 109 SER A N 1
ATOM 813 C CA . SER A 1 109 ? 4.375 10.766 20.516 1 91.88 109 SER A CA 1
ATOM 814 C C . SER A 1 109 ? 4.141 9.477 21.297 1 91.88 109 SER A C 1
ATOM 816 O O . SER A 1 109 ? 3.758 8.461 20.734 1 91.88 109 SER A O 1
ATOM 818 N N . ASP A 1 110 ? 4.43 9.562 22.562 1 92.12 110 ASP A N 1
ATOM 819 C CA . ASP A 1 110 ? 4.207 8.406 23.422 1 92.12 110 ASP A CA 1
ATOM 820 C C . ASP A 1 110 ? 2.738 7.988 23.406 1 92.12 110 ASP A C 1
ATOM 822 O O . ASP A 1 110 ? 2.428 6.797 23.359 1 92.12 110 ASP A O 1
ATOM 826 N N . ARG A 1 111 ? 1.913 8.922 23.469 1 92.69 111 ARG A N 1
ATOM 827 C CA . ARG A 1 111 ? 0.483 8.641 23.453 1 92.69 111 ARG A CA 1
ATOM 828 C C . ARG A 1 111 ? 0.085 7.953 22.141 1 92.69 111 ARG A C 1
ATOM 830 O O . ARG A 1 111 ? -0.679 6.988 22.156 1 92.69 111 ARG A O 1
ATOM 837 N N . HIS A 1 112 ? 0.528 8.453 21 1 90 112 HIS A N 1
ATOM 838 C CA . HIS A 1 112 ? 0.249 7.84 19.719 1 90 112 HIS A CA 1
ATOM 839 C C . HIS A 1 112 ? 0.749 6.398 19.672 1 90 112 HIS A C 1
ATOM 841 O O . HIS A 1 112 ? 0.069 5.516 19.141 1 90 112 HIS A O 1
ATOM 847 N N . ALA A 1 113 ? 1.882 6.203 20.281 1 89.69 113 ALA A N 1
ATOM 848 C CA . ALA A 1 113 ? 2.439 4.855 20.328 1 89.69 113 ALA A CA 1
ATOM 849 C C . ALA A 1 113 ? 1.549 3.928 21.156 1 89.69 113 ALA A C 1
ATOM 851 O O . ALA A 1 113 ? 1.335 2.771 20.781 1 89.69 113 ALA A O 1
ATOM 852 N N . GLN A 1 114 ? 1.073 4.406 22.25 1 90.19 114 GLN A N 1
ATOM 853 C CA . GLN A 1 114 ? 0.162 3.637 23.078 1 90.19 114 GLN A CA 1
ATOM 854 C C . GLN A 1 114 ? -1.113 3.275 22.328 1 90.19 114 GLN A C 1
ATOM 856 O O . GLN A 1 114 ? -1.559 2.127 22.359 1 90.19 114 GLN A O 1
ATOM 861 N N . LEU A 1 115 ? -1.648 4.262 21.641 1 91.06 115 LEU A N 1
ATOM 862 C CA . LEU A 1 115 ? -2.875 4.047 20.875 1 91.06 115 LEU A CA 1
ATOM 863 C C . LEU A 1 115 ? -2.654 3.027 19.766 1 91.06 115 LEU A C 1
ATOM 865 O O . LEU A 1 115 ? -3.516 2.184 19.5 1 91.06 115 LEU A O 1
ATOM 869 N N . GLU A 1 116 ? -1.542 3.168 19.125 1 88.25 116 GLU A N 1
ATOM 870 C CA . GLU A 1 116 ? -1.202 2.23 18.047 1 88.25 116 GLU A CA 1
ATOM 871 C C . GLU A 1 116 ? -1.1 0.804 18.578 1 88.25 116 GLU A C 1
ATOM 873 O O . GLU A 1 116 ? -1.587 -0.136 17.953 1 88.25 116 GLU A O 1
ATOM 878 N N . GLN A 1 117 ? -0.517 0.612 19.719 1 86.5 117 GLN A N 1
ATOM 879 C CA . GLN A 1 117 ? -0.285 -0.701 20.297 1 86.5 117 GLN A CA 1
ATOM 880 C C . GLN A 1 117 ? -1.602 -1.376 20.672 1 86.5 117 GLN A C 1
ATOM 882 O O . GLN A 1 117 ? -1.67 -2.604 20.781 1 86.5 117 GLN A O 1
ATOM 887 N N . GLU A 1 118 ? -2.521 -0.576 20.875 1 85 118 GLU A N 1
ATOM 888 C CA . GLU A 1 118 ? -3.834 -1.121 21.203 1 85 118 GLU A CA 1
ATOM 889 C C . GLU A 1 118 ? -4.457 -1.838 20.016 1 85 118 GLU A C 1
ATOM 891 O O . GLU A 1 118 ? -5.348 -2.674 20.172 1 85 118 GLU A O 1
ATOM 896 N N . VAL A 1 119 ? -3.998 -1.505 18.812 1 84 119 VAL A N 1
ATOM 897 C CA . VAL A 1 119 ? -4.707 -1.969 17.625 1 84 119 VAL A CA 1
ATOM 898 C C . VAL A 1 119 ? -3.777 -2.824 16.766 1 84 119 VAL A C 1
ATOM 900 O O . VAL A 1 119 ? -4.215 -3.789 16.125 1 84 119 VAL A O 1
ATOM 903 N N . ILE A 1 120 ? -2.578 -2.422 16.641 1 76.75 120 ILE A N 1
ATOM 904 C CA . ILE A 1 120 ? -1.681 -3.047 15.68 1 76.75 120 ILE A CA 1
ATOM 905 C C . ILE A 1 120 ? -0.519 -3.715 16.406 1 76.75 120 ILE A C 1
ATOM 907 O O . ILE A 1 120 ? -0.001 -3.174 17.391 1 76.75 120 ILE A O 1
ATOM 911 N N . GLU A 1 121 ? -0.384 -4.902 15.953 1 67.12 121 GLU A N 1
ATOM 912 C CA . GLU A 1 121 ? 0.884 -5.52 16.328 1 67.12 121 GLU A CA 1
ATOM 913 C C . GLU A 1 121 ? 1.937 -5.32 15.234 1 67.12 121 GLU A C 1
ATOM 915 O O . GLU A 1 121 ? 1.792 -5.836 14.125 1 67.12 121 GLU A O 1
ATOM 920 N N . ARG A 1 122 ? 2.758 -4.457 15.492 1 60.38 122 ARG A N 1
ATOM 921 C CA . ARG A 1 122 ? 3.736 -4.125 14.461 1 60.38 122 ARG A CA 1
ATOM 922 C C . ARG A 1 122 ? 4.84 -5.176 14.398 1 60.38 122 ARG A C 1
ATOM 924 O O . ARG A 1 122 ? 5.199 -5.77 15.414 1 60.38 122 ARG A O 1
ATOM 931 N N . VAL A 1 123 ? 5.164 -5.633 13.125 1 58.69 123 VAL A N 1
ATOM 932 C CA . VAL A 1 123 ? 6.355 -6.445 12.898 1 58.69 123 VAL A CA 1
ATOM 933 C C . VAL A 1 123 ? 7.555 -5.543 12.633 1 58.69 123 VAL A C 1
ATOM 935 O O . VAL A 1 123 ? 7.465 -4.594 11.852 1 58.69 123 VAL A O 1
ATOM 938 N N . ASP A 1 124 ? 8.57 -5.594 13.477 1 60.06 124 ASP A N 1
ATOM 939 C CA . ASP A 1 124 ? 9.789 -4.812 13.297 1 60.06 124 ASP A CA 1
ATOM 940 C C . ASP A 1 124 ? 10.656 -5.402 12.188 1 60.06 124 ASP A C 1
ATOM 942 O O . ASP A 1 124 ? 11.109 -6.543 12.281 1 60.06 124 ASP A O 1
ATOM 946 N N . ILE A 1 125 ? 10.617 -4.781 11.031 1 64.31 125 ILE A N 1
ATOM 947 C CA . ILE A 1 125 ? 11.516 -5.203 9.961 1 64.31 125 ILE A CA 1
ATOM 948 C C . ILE A 1 125 ? 12.664 -4.211 9.828 1 64.31 125 ILE A C 1
ATOM 950 O O . ILE A 1 125 ? 12.445 -3 9.75 1 64.31 125 ILE A O 1
ATOM 954 N N . ALA A 1 126 ? 13.859 -4.668 9.992 1 66.5 126 ALA A N 1
ATOM 955 C CA . ALA A 1 126 ? 15.031 -3.822 9.812 1 66.5 126 ALA A CA 1
ATOM 956 C C . ALA A 1 126 ? 15.109 -3.291 8.383 1 66.5 126 ALA A C 1
ATOM 958 O O . ALA A 1 126 ? 15.016 -4.059 7.426 1 66.5 126 ALA A O 1
ATOM 959 N N . VAL A 1 127 ? 15.125 -2 8.211 1 67.88 127 VAL A N 1
ATOM 960 C CA . VAL A 1 127 ? 15.195 -1.357 6.906 1 67.88 127 VAL A CA 1
ATOM 961 C C . VAL A 1 127 ? 16.641 -0.981 6.586 1 67.88 127 VAL A C 1
ATOM 963 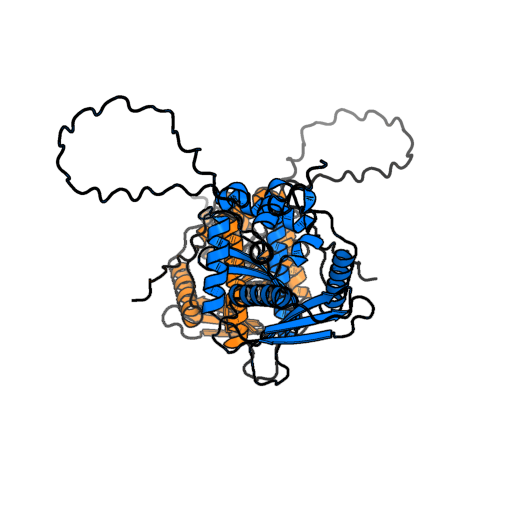O O . VAL A 1 127 ? 17.281 -0.254 7.348 1 67.88 127 VAL A O 1
ATOM 966 N N . ARG A 1 128 ? 17.203 -1.585 5.539 1 67.75 128 ARG A N 1
ATOM 967 C CA . ARG A 1 128 ? 18.609 -1.37 5.211 1 67.75 128 ARG A CA 1
ATOM 968 C C . ARG A 1 128 ? 18.75 -0.515 3.955 1 67.75 128 ARG A C 1
ATOM 970 O O . ARG A 1 128 ? 19.859 -0.088 3.611 1 67.75 128 ARG A O 1
ATOM 977 N N . SER A 1 129 ? 17.703 -0.185 3.283 1 73.62 129 SER A N 1
ATOM 978 C CA . SER A 1 129 ? 17.734 0.571 2.035 1 73.62 129 SER A CA 1
ATOM 979 C C . SER A 1 129 ? 16.422 1.319 1.81 1 73.62 129 SER A C 1
ATOM 981 O O . SER A 1 129 ? 15.438 1.082 2.51 1 73.62 129 SER A O 1
ATOM 983 N N . ALA A 1 130 ? 16.469 2.287 0.936 1 71.69 130 ALA A N 1
ATOM 984 C CA . ALA A 1 130 ? 15.266 3.031 0.57 1 71.69 130 ALA A CA 1
ATOM 985 C C . ALA A 1 130 ? 14.18 2.096 0.045 1 71.69 130 ALA A C 1
ATOM 987 O O . ALA A 1 130 ? 13 2.287 0.328 1 71.69 130 ALA A O 1
ATOM 988 N N . GLU A 1 131 ? 14.664 1.126 -0.641 1 72.81 131 GLU A N 1
ATOM 989 C CA . GLU A 1 131 ? 13.727 0.158 -1.196 1 72.81 131 GLU A CA 1
ATOM 990 C C . GLU A 1 131 ? 13.047 -0.647 -0.092 1 72.81 131 GLU A C 1
ATOM 992 O O . GLU A 1 131 ? 11.836 -0.893 -0.149 1 72.81 131 GLU A O 1
ATOM 997 N N . GLU A 1 132 ? 13.828 -0.933 0.832 1 76.75 132 GLU A N 1
ATOM 998 C CA . GLU A 1 132 ? 13.258 -1.684 1.947 1 76.75 132 GLU A CA 1
ATOM 999 C C . GLU A 1 132 ? 12.289 -0.823 2.756 1 76.75 132 GLU A C 1
ATOM 1001 O O . GLU A 1 132 ? 11.281 -1.321 3.268 1 76.75 132 GLU A O 1
ATOM 1006 N N . SER A 1 133 ? 12.617 0.402 2.76 1 80.19 133 SER A N 1
ATOM 1007 C CA . SER A 1 133 ? 11.727 1.314 3.471 1 80.19 133 SER A CA 1
ATOM 1008 C C . SER A 1 133 ? 10.359 1.372 2.811 1 80.19 133 SER A C 1
ATOM 1010 O O . SER A 1 133 ? 9.328 1.326 3.492 1 80.19 133 SER A O 1
ATOM 1012 N N . TRP A 1 134 ? 10.359 1.408 1.553 1 81.12 134 TRP A N 1
ATOM 1013 C CA . TRP A 1 134 ? 9.102 1.428 0.812 1 81.12 134 TRP A CA 1
ATOM 1014 C C . TRP A 1 134 ? 8.359 0.103 0.962 1 81.12 134 TRP A C 1
ATOM 1016 O O . TRP A 1 134 ? 7.133 0.083 1.098 1 81.12 134 TRP A O 1
ATOM 1026 N N . ALA A 1 135 ? 9.141 -0.908 0.959 1 82.81 135 ALA A N 1
ATOM 1027 C CA . ALA A 1 135 ? 8.539 -2.23 1.12 1 82.81 135 ALA A CA 1
ATOM 1028 C C . ALA A 1 135 ? 7.84 -2.355 2.471 1 82.81 135 ALA A C 1
ATOM 1030 O O . ALA A 1 135 ? 6.73 -2.887 2.553 1 82.81 135 ALA A O 1
ATOM 1031 N N . VAL A 1 136 ? 8.453 -1.823 3.424 1 83.94 136 VAL A N 1
ATOM 1032 C CA . VAL A 1 136 ? 7.895 -1.896 4.77 1 83.94 136 VAL A CA 1
ATOM 1033 C C . VAL A 1 136 ? 6.629 -1.045 4.855 1 83.94 136 VAL A C 1
ATOM 1035 O O . VAL A 1 136 ? 5.621 -1.475 5.418 1 83.94 136 VAL A O 1
ATOM 1038 N N . LYS A 1 137 ? 6.68 0.126 4.281 1 85.44 137 LYS A N 1
ATOM 1039 C CA . LYS A 1 137 ? 5.5 0.983 4.262 1 85.44 137 LYS A CA 1
ATOM 1040 C C . LYS A 1 137 ? 4.344 0.31 3.527 1 85.44 137 LYS A C 1
ATOM 1042 O O . LYS A 1 137 ? 3.197 0.366 3.98 1 85.44 137 LYS A O 1
ATOM 1047 N N . PHE A 1 138 ? 4.77 -0.233 2.504 1 86.5 138 PHE A N 1
ATOM 1048 C CA . PHE A 1 138 ? 3.781 -0.943 1.7 1 86.5 138 PHE A CA 1
ATOM 1049 C C . PHE A 1 138 ? 3.16 -2.088 2.49 1 86.5 138 PHE A C 1
ATOM 1051 O O . PHE A 1 138 ? 1.936 -2.203 2.568 1 86.5 138 PHE A O 1
ATOM 1058 N N . MET A 1 139 ?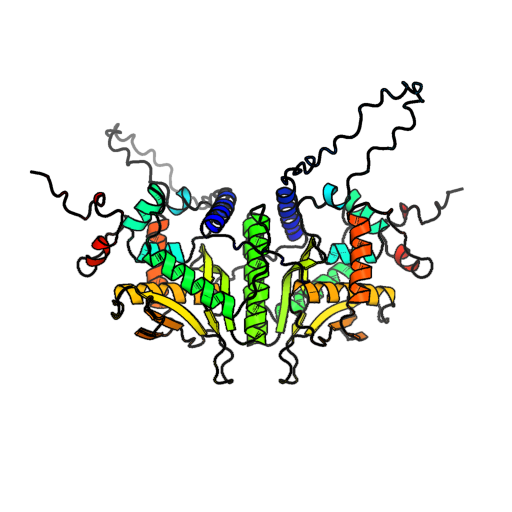 3.941 -2.842 3.057 1 85.06 139 MET A N 1
ATOM 1059 C CA . MET A 1 139 ? 3.475 -3.971 3.857 1 85.06 139 MET A CA 1
ATOM 1060 C C . MET A 1 139 ? 2.615 -3.49 5.023 1 85.06 139 MET A C 1
ATOM 1062 O O . MET A 1 139 ? 1.583 -4.09 5.328 1 85.06 139 MET A O 1
ATOM 1066 N N . ASN A 1 140 ? 3.045 -2.443 5.613 1 85.19 140 ASN A N 1
ATOM 1067 C CA . ASN A 1 140 ? 2.271 -1.885 6.719 1 85.19 140 ASN A CA 1
ATOM 1068 C C . ASN A 1 140 ? 0.886 -1.437 6.262 1 85.19 140 ASN A C 1
ATOM 1070 O O . ASN A 1 140 ? -0.089 -1.562 7.004 1 85.19 140 ASN A O 1
ATOM 1074 N N . PHE A 1 141 ? 0.873 -0.881 5.113 1 88.5 141 PHE A N 1
ATOM 1075 C CA . PHE A 1 141 ? -0.434 -0.501 4.594 1 88.5 141 PHE A CA 1
ATOM 1076 C C . PHE A 1 141 ? -1.311 -1.729 4.383 1 88.5 141 PHE A C 1
ATOM 1078 O O . PHE A 1 141 ? -2.508 -1.702 4.672 1 88.5 141 PHE A O 1
ATOM 1085 N N . ILE A 1 142 ? -0.73 -2.74 3.846 1 86.38 142 ILE A N 1
ATOM 1086 C CA . ILE A 1 142 ? -1.473 -3.977 3.625 1 86.38 142 ILE A CA 1
ATOM 1087 C C . ILE A 1 142 ? -2.02 -4.492 4.953 1 86.38 142 ILE A C 1
ATOM 1089 O O . ILE A 1 142 ? -3.213 -4.781 5.07 1 86.38 142 ILE A O 1
ATOM 1093 N N . ILE A 1 143 ? -1.213 -4.555 5.926 1 84.94 143 ILE A N 1
ATOM 1094 C CA . ILE A 1 143 ? -1.595 -5.043 7.246 1 84.94 143 ILE A CA 1
ATOM 1095 C C . ILE A 1 143 ? -2.672 -4.141 7.84 1 84.94 143 ILE A C 1
ATOM 1097 O O . ILE A 1 143 ? -3.672 -4.621 8.375 1 84.94 143 ILE A O 1
ATOM 1101 N N . GLY A 1 144 ? -2.412 -2.865 7.734 1 87.44 144 GLY A N 1
ATOM 1102 C CA . GLY A 1 144 ? -3.385 -1.917 8.258 1 87.44 144 GLY A CA 1
ATOM 1103 C C . GLY A 1 144 ? -4.73 -1.999 7.559 1 87.44 144 GLY A C 1
ATOM 1104 O O . GLY A 1 144 ? -5.777 -1.883 8.203 1 87.44 144 GLY A O 1
ATOM 1105 N N . SER A 1 145 ? -4.734 -2.131 6.273 1 86.12 145 SER A N 1
ATOM 1106 C CA . SER A 1 145 ? -5.973 -2.273 5.52 1 86.12 145 SER A CA 1
ATOM 1107 C C . SER A 1 145 ? -6.75 -3.512 5.953 1 86.12 145 SER A C 1
ATOM 1109 O O . SER A 1 145 ? -7.977 -3.479 6.055 1 86.12 145 SER A O 1
ATOM 1111 N N . ASN A 1 146 ? -6.027 -4.582 6.156 1 83.75 146 ASN A N 1
ATOM 1112 C CA . ASN A 1 146 ? -6.664 -5.805 6.641 1 83.75 146 ASN A CA 1
ATOM 1113 C C . ASN A 1 146 ? -7.266 -5.609 8.023 1 83.75 146 ASN A C 1
ATOM 1115 O O . ASN A 1 146 ? -8.359 -6.102 8.305 1 83.75 146 ASN A O 1
ATOM 1119 N N . GLN A 1 147 ? -6.539 -4.945 8.836 1 86.06 147 GLN A N 1
ATOM 1120 C CA . GLN A 1 147 ? -7.043 -4.656 10.18 1 86.06 147 GLN A CA 1
ATOM 1121 C C . GLN A 1 147 ? -8.336 -3.857 10.117 1 86.06 147 GLN A C 1
ATOM 1123 O O . GLN A 1 147 ? -9.266 -4.105 10.891 1 86.06 147 GLN A O 1
ATOM 1128 N N . LEU A 1 148 ? -8.344 -2.91 9.234 1 86.56 148 LEU A N 1
ATOM 1129 C CA . LEU A 1 148 ? -9.555 -2.121 9.055 1 86.56 148 LEU A CA 1
ATOM 1130 C C . LEU A 1 148 ? -10.719 -3.006 8.617 1 86.56 148 LEU A C 1
ATOM 1132 O O . LEU A 1 148 ? -11.828 -2.893 9.156 1 86.56 148 LEU A O 1
ATOM 1136 N N . LEU A 1 149 ? -10.453 -3.836 7.699 1 80.25 149 LEU A N 1
ATOM 1137 C CA . LEU A 1 149 ? -11.477 -4.695 7.121 1 80.25 149 LEU A CA 1
ATOM 1138 C C . LEU A 1 149 ? -12 -5.688 8.156 1 80.25 149 LEU A C 1
ATOM 1140 O O . LEU A 1 149 ? -13.203 -5.934 8.227 1 80.25 149 LEU A O 1
ATOM 1144 N N . PHE A 1 150 ? -11.109 -6.203 8.984 1 80.94 150 PHE A N 1
ATOM 1145 C CA . PHE A 1 150 ? -11.492 -7.312 9.859 1 80.94 150 PHE A CA 1
ATOM 1146 C C . PHE A 1 150 ? -11.875 -6.801 11.242 1 80.94 150 PHE A C 1
ATOM 1148 O O . PHE A 1 150 ? -12.742 -7.383 11.898 1 80.94 150 PHE A O 1
ATOM 1155 N N . ASN A 1 151 ? -11.188 -5.785 11.648 1 84.31 151 ASN A N 1
ATOM 1156 C CA . ASN A 1 151 ? -11.398 -5.324 13.016 1 84.31 151 ASN A CA 1
ATOM 1157 C C . ASN A 1 151 ? -12.156 -4 13.055 1 84.31 151 ASN A C 1
ATOM 1159 O O . ASN A 1 151 ? -12.555 -3.535 14.125 1 84.31 151 ASN A O 1
ATOM 1163 N N . GLY A 1 152 ? -12.25 -3.371 11.914 1 85.75 152 GLY A N 1
ATOM 1164 C CA . GLY A 1 152 ? -13.055 -2.162 11.812 1 85.75 152 GLY A CA 1
ATOM 1165 C C . GLY A 1 152 ? -12.273 -0.899 12.117 1 85.75 152 GLY A C 1
ATOM 1166 O O . GLY A 1 152 ? -12.828 0.2 12.109 1 85.75 152 GLY A O 1
ATOM 1167 N N . MET A 1 153 ? -11.008 -1.128 12.445 1 90.5 153 MET A N 1
ATOM 1168 C CA . MET A 1 153 ? -10.188 0.043 12.758 1 90.5 153 MET A CA 1
ATOM 1169 C C . MET A 1 153 ? -8.711 -0.25 12.523 1 90.5 153 MET A C 1
ATOM 1171 O O . MET A 1 153 ? -8.273 -1.396 12.648 1 90.5 153 MET A O 1
ATOM 1175 N N . THR A 1 154 ? -7.969 0.758 12.172 1 90.88 154 THR A N 1
ATOM 1176 C CA . THR A 1 154 ? -6.516 0.667 12.047 1 90.88 154 THR A CA 1
ATOM 1177 C C . THR A 1 154 ? -5.859 1.987 12.438 1 90.88 154 THR A C 1
ATOM 1179 O O . THR A 1 154 ? -6.531 3.014 12.555 1 90.88 154 THR A O 1
ATOM 1182 N N . ARG A 1 155 ? -4.566 1.953 12.781 1 93.06 155 ARG A N 1
ATOM 1183 C CA . ARG A 1 155 ? -3.826 3.145 13.188 1 93.06 155 ARG A CA 1
ATOM 1184 C C . ARG A 1 155 ? -2.463 3.197 12.5 1 93.06 155 ARG A C 1
ATOM 1186 O O . ARG A 1 155 ? -1.946 2.17 12.055 1 93.06 155 ARG A O 1
ATOM 1193 N N . GLU A 1 156 ? -1.97 4.469 12.422 1 92.25 156 GLU A N 1
ATOM 1194 C CA . GLU A 1 156 ? -0.631 4.723 11.898 1 92.25 156 GLU A CA 1
ATOM 1195 C C . GLU A 1 156 ? -0.463 4.121 10.508 1 92.25 156 GLU A C 1
ATOM 1197 O O . GLU A 1 156 ? 0.482 3.371 10.258 1 92.25 156 GLU A O 1
ATOM 1202 N N . LEU A 1 157 ? -1.438 4.379 9.625 1 91.31 157 LEU A N 1
ATOM 1203 C CA . LEU A 1 157 ? -1.487 3.842 8.273 1 91.31 157 LEU A CA 1
ATOM 1204 C C . LEU A 1 157 ? -0.726 4.738 7.301 1 91.31 157 LEU A C 1
ATOM 1206 O O . LEU A 1 157 ? -1.117 5.887 7.07 1 91.31 157 LEU A O 1
ATOM 1210 N N . PRO A 1 158 ? 0.388 4.211 6.73 1 91.62 158 PRO A N 1
ATOM 1211 C CA . PRO A 1 158 ? 1.09 5.031 5.738 1 91.62 158 PRO A CA 1
ATOM 1212 C C . PRO A 1 158 ? 0.301 5.191 4.441 1 91.62 158 PRO A C 1
ATOM 1214 O O . PRO A 1 158 ? -0.335 4.238 3.98 1 91.62 158 PRO A O 1
ATOM 1217 N N . VAL A 1 159 ? 0.3 6.355 3.887 1 91.62 159 VAL A N 1
ATOM 1218 C CA . VAL A 1 159 ? -0.433 6.605 2.648 1 91.62 159 VAL A CA 1
ATOM 1219 C C . VAL A 1 159 ? 0.431 7.426 1.694 1 91.62 159 VAL A C 1
ATOM 1221 O O . VAL A 1 159 ? 1.372 8.102 2.121 1 91.62 159 VAL A O 1
ATOM 1224 N N . ILE A 1 160 ? 0.144 7.297 0.466 1 89.12 160 ILE A N 1
ATOM 1225 C CA . ILE A 1 160 ? 0.777 8.07 -0.595 1 89.12 160 ILE A CA 1
ATOM 1226 C C . ILE A 1 160 ? -0.251 8.406 -1.673 1 89.12 160 ILE A C 1
ATOM 1228 O O . ILE A 1 160 ? -1.122 7.594 -1.984 1 89.12 160 ILE A O 1
ATOM 1232 N N . GLY A 1 161 ? -0.134 9.547 -2.207 1 86.31 161 GLY A N 1
ATOM 1233 C CA . GLY A 1 161 ? -1.036 9.969 -3.268 1 86.31 161 GLY A CA 1
ATOM 1234 C C . GLY A 1 161 ? -0.569 11.219 -3.986 1 86.31 161 GLY A C 1
ATOM 1235 O O . GLY A 1 161 ? 0.506 11.742 -3.691 1 86.31 161 GLY A O 1
ATOM 1236 N N . VAL A 1 162 ? -1.4 11.562 -4.949 1 84.25 162 VAL A N 1
ATOM 1237 C CA . VAL A 1 162 ? -1.114 12.781 -5.707 1 84.25 162 VAL A CA 1
ATOM 1238 C C . VAL A 1 162 ? -2.141 13.859 -5.367 1 84.25 162 VAL A C 1
ATOM 1240 O O . VAL A 1 162 ? -3.348 13.625 -5.465 1 84.25 162 VAL A O 1
ATOM 1243 N N . VAL A 1 163 ? -1.631 14.93 -4.871 1 86.94 163 VAL A N 1
ATOM 1244 C CA . VAL A 1 163 ? -2.471 16.078 -4.535 1 86.94 163 VAL A CA 1
ATOM 1245 C C . VAL A 1 163 ? -2.08 17.281 -5.398 1 86.94 163 VAL A C 1
ATOM 1247 O O . VAL A 1 163 ? -0.974 17.812 -5.273 1 86.94 163 VAL A O 1
ATOM 1250 N N . GLU A 1 164 ? -3.008 17.672 -6.223 1 83.31 164 GLU A N 1
ATOM 1251 C CA . GLU A 1 164 ? -2.783 18.797 -7.129 1 83.31 164 GLU A CA 1
ATOM 1252 C C . GLU A 1 164 ? -1.487 18.609 -7.918 1 83.31 164 GLU A C 1
ATOM 1254 O O . GLU A 1 164 ? -0.648 19.516 -7.957 1 83.31 164 GLU A O 1
ATOM 1259 N N . GLY A 1 165 ? -1.277 17.422 -8.352 1 78.88 165 GLY A N 1
ATOM 1260 C CA . GLY A 1 165 ? -0.189 17.109 -9.273 1 78.88 165 GLY A CA 1
ATOM 1261 C C . GLY A 1 165 ? 1.114 16.797 -8.562 1 78.88 165 GLY A C 1
ATOM 1262 O O . GLY A 1 165 ? 2.121 16.5 -9.211 1 78.88 165 GLY A O 1
ATOM 1263 N N . SER A 1 166 ? 1.155 16.859 -7.301 1 83.75 166 SER A N 1
ATOM 1264 C CA . SER A 1 166 ? 2.375 16.578 -6.547 1 83.75 166 SER A CA 1
ATOM 1265 C C . SER A 1 166 ? 2.197 15.367 -5.637 1 83.75 166 SER A C 1
ATOM 1267 O O . SER A 1 166 ? 1.146 15.203 -5.02 1 83.75 166 SER A O 1
ATOM 1269 N N . TRP A 1 167 ? 3.275 14.547 -5.617 1 86.12 167 TRP A N 1
ATOM 1270 C CA . TRP A 1 167 ? 3.256 13.406 -4.707 1 86.12 167 TRP A CA 1
ATOM 1271 C C . TRP A 1 167 ? 3.23 13.875 -3.254 1 86.12 167 TRP A C 1
ATOM 1273 O O . TRP A 1 167 ? 3.932 14.82 -2.887 1 86.12 167 TRP A O 1
ATOM 1283 N N . MET A 1 168 ? 2.416 13.219 -2.535 1 91 168 MET A N 1
ATOM 1284 C CA . MET A 1 168 ? 2.309 13.516 -1.11 1 91 168 MET A CA 1
ATOM 1285 C C . MET A 1 168 ? 2.268 12.234 -0.288 1 91 168 MET A C 1
ATOM 1287 O O . MET A 1 168 ? 1.61 11.266 -0.673 1 91 168 MET A O 1
ATOM 1291 N N . VAL A 1 169 ? 2.992 12.25 0.797 1 91.75 169 VAL A N 1
ATOM 1292 C CA . VAL A 1 169 ? 3.027 11.094 1.68 1 91.75 169 VAL A CA 1
ATOM 1293 C C . VAL A 1 169 ? 2.586 11.492 3.084 1 91.75 169 VAL A C 1
ATOM 1295 O O . VAL A 1 169 ? 2.652 12.672 3.449 1 91.75 169 VAL A O 1
ATOM 1298 N N . GLY A 1 170 ? 2.135 10.492 3.826 1 93.25 170 GLY A N 1
ATOM 1299 C CA . GLY A 1 170 ? 1.737 10.742 5.203 1 93.25 170 GLY A CA 1
ATOM 1300 C C . GLY A 1 170 ? 1.369 9.477 5.957 1 93.25 170 GLY A C 1
ATOM 1301 O O . GLY A 1 170 ? 1.467 8.375 5.414 1 93.25 170 GLY A O 1
ATOM 1302 N N . ILE A 1 171 ? 1.061 9.656 7.254 1 94.25 171 ILE A N 1
ATOM 1303 C CA . ILE A 1 171 ? 0.635 8.57 8.125 1 94.25 171 ILE A CA 1
ATOM 1304 C C . ILE A 1 171 ? -0.667 8.953 8.828 1 94.25 171 ILE A C 1
ATOM 1306 O O . ILE A 1 171 ? -0.713 9.93 9.578 1 94.25 171 ILE A O 1
ATOM 1310 N N . ILE A 1 172 ? -1.665 8.156 8.516 1 93.56 172 ILE A N 1
ATOM 1311 C CA . ILE A 1 172 ? -2.971 8.398 9.125 1 93.56 172 ILE A CA 1
ATOM 1312 C C . ILE A 1 172 ? -2.971 7.895 10.562 1 93.56 172 ILE A C 1
ATOM 1314 O O . ILE A 1 172 ? -2.6 6.75 10.828 1 93.56 172 ILE A O 1
ATOM 1318 N N . ASP A 1 173 ? -3.412 8.703 11.477 1 95.19 173 ASP A N 1
ATOM 1319 C CA . ASP A 1 173 ? -3.451 8.359 12.891 1 95.19 173 ASP A CA 1
ATOM 1320 C C . ASP A 1 173 ? -4.445 7.223 13.148 1 95.19 173 ASP A C 1
ATOM 1322 O O . ASP A 1 173 ? -4.086 6.199 13.734 1 95.19 173 ASP A O 1
ATOM 1326 N N . GLU A 1 174 ? -5.625 7.414 12.727 1 94.31 174 GLU A N 1
ATOM 1327 C CA . GLU A 1 174 ? -6.68 6.438 12.969 1 94.31 174 GLU A CA 1
ATOM 1328 C C . GLU A 1 174 ? -7.691 6.422 11.828 1 94.31 174 GLU A C 1
ATOM 1330 O O . GLU A 1 174 ? -8.109 7.48 11.344 1 94.31 174 GLU A O 1
ATOM 1335 N N . LEU A 1 175 ? -8.016 5.266 11.375 1 90.5 175 LEU A N 1
ATOM 1336 C CA . LEU A 1 175 ? -9.086 5.004 10.414 1 90.5 175 LEU A CA 1
ATOM 1337 C C . LEU A 1 175 ? -10.07 3.977 10.969 1 90.5 175 LEU A C 1
ATOM 1339 O O . LEU A 1 175 ? -9.664 2.902 11.414 1 90.5 175 LEU A O 1
ATOM 1343 N N . ARG A 1 176 ? -11.328 4.344 11.008 1 89.69 176 ARG A N 1
ATOM 1344 C CA . ARG A 1 176 ? -12.273 3.395 11.578 1 89.69 176 ARG A CA 1
ATOM 1345 C C . ARG A 1 176 ? -13.555 3.338 10.758 1 89.69 176 ARG A C 1
ATOM 1347 O O . ARG A 1 176 ? -13.977 4.344 10.18 1 89.69 176 ARG A O 1
ATOM 1354 N N . MET A 1 177 ? -14.094 2.158 10.719 1 85.31 177 MET A N 1
ATOM 1355 C CA . MET A 1 177 ? -15.391 1.971 10.078 1 85.31 177 MET A CA 1
ATOM 1356 C C . MET A 1 177 ? -16.516 2.508 10.969 1 85.31 177 MET A C 1
ATOM 1358 O O . MET A 1 177 ? -16.453 2.387 12.188 1 85.31 177 MET A O 1
ATOM 1362 N N . PRO A 1 178 ? -17.5 3.07 10.219 1 81.06 178 PRO A N 1
ATOM 1363 C CA . PRO A 1 178 ? -18.609 3.559 11.031 1 81.06 178 PRO A CA 1
ATOM 1364 C C . PRO A 1 178 ? -19.344 2.438 11.773 1 81.06 178 PRO A C 1
ATOM 1366 O O . PRO A 1 178 ? -19.391 1.304 11.297 1 81.06 178 PRO A O 1
ATOM 1369 N N . MET A 1 179 ? -19.75 2.676 12.977 1 70.38 179 MET A N 1
ATOM 1370 C CA . MET A 1 179 ? -20.406 1.692 13.836 1 70.38 179 MET A CA 1
ATOM 1371 C C . MET A 1 179 ? -21.828 1.435 13.367 1 70.38 179 MET A C 1
ATOM 1373 O O . MET A 1 179 ? -22.469 0.469 13.797 1 70.38 179 MET A O 1
ATOM 1377 N N . ASP A 1 180 ? -22.328 2.264 12.648 1 65 180 ASP A N 1
ATOM 1378 C CA . ASP A 1 180 ? -23.734 2.146 12.305 1 65 180 ASP A CA 1
ATOM 1379 C C . ASP A 1 180 ? -23.969 0.979 11.352 1 65 180 ASP A C 1
ATOM 1381 O O . ASP A 1 180 ? -25.109 0.577 11.125 1 65 180 ASP A O 1
ATOM 1385 N N . GLY A 1 181 ? -22.984 0.213 10.977 1 59.81 181 GLY A N 1
ATOM 1386 C CA . GLY A 1 181 ? -23.094 -0.974 10.141 1 59.81 181 GLY A CA 1
ATOM 1387 C C . GLY A 1 181 ? -23.609 -0.675 8.742 1 59.81 181 GLY A C 1
ATOM 1388 O O . GLY A 1 181 ? -23.641 -1.562 7.887 1 59.81 181 GLY A O 1
ATOM 1389 N N . ILE A 1 182 ? -24.078 0.628 8.5 1 57.81 182 ILE A N 1
ATOM 1390 C CA . ILE A 1 182 ? -24.75 0.952 7.242 1 57.81 182 ILE A CA 1
ATOM 1391 C C . ILE A 1 182 ? -23.75 1.557 6.262 1 57.81 182 ILE A C 1
ATOM 1393 O O . ILE A 1 182 ? -23.703 1.175 5.09 1 57.81 182 ILE A O 1
ATOM 1397 N N . SER A 1 183 ? -22.953 2.459 6.844 1 62.56 183 SER A N 1
ATOM 1398 C CA . SER A 1 183 ? -22.031 3.162 5.953 1 62.56 183 SER A CA 1
ATOM 1399 C C . SER A 1 183 ? -20.734 2.393 5.785 1 62.56 183 SER A C 1
ATOM 1401 O O . SER A 1 183 ? -20.203 1.828 6.75 1 62.56 183 SER A O 1
ATOM 1403 N N . PHE A 1 184 ? -20.266 2.217 4.535 1 69.31 184 PHE A N 1
ATOM 1404 C CA . PHE A 1 184 ? -19.016 1.522 4.234 1 69.31 184 PHE A CA 1
ATOM 1405 C C . PHE A 1 184 ? -17.859 2.51 4.105 1 69.31 184 PHE A C 1
ATOM 1407 O O . PHE A 1 184 ? -16.75 2.133 3.717 1 69.31 184 PHE A O 1
ATOM 1414 N N . HIS A 1 185 ? -18.156 3.76 4.609 1 76.44 185 HIS A N 1
ATOM 1415 C CA . HIS A 1 185 ? -17.078 4.738 4.449 1 76.44 185 HIS A CA 1
ATOM 1416 C C . HIS A 1 185 ? -16.328 4.949 5.754 1 76.44 185 HIS A C 1
ATOM 1418 O O . HIS A 1 185 ? -16.922 5.355 6.758 1 76.44 185 HIS A O 1
ATOM 1424 N N . PRO A 1 186 ? -15.117 4.688 5.73 1 84.5 186 PRO A N 1
ATOM 1425 C CA . PRO A 1 186 ? -14.328 4.848 6.957 1 84.5 186 PRO A CA 1
ATOM 1426 C C . PRO A 1 186 ? -14.219 6.305 7.402 1 84.5 186 PRO A C 1
ATOM 1428 O O . PRO A 1 186 ? -14.32 7.215 6.578 1 84.5 186 PRO A O 1
ATOM 1431 N N . VAL A 1 187 ? -14.086 6.492 8.656 1 89.12 187 VAL A N 1
ATOM 1432 C CA . VAL A 1 187 ? -13.922 7.805 9.273 1 89.12 187 VAL A CA 1
ATOM 1433 C C . VAL A 1 187 ? -12.453 8.039 9.609 1 89.12 187 VAL A C 1
ATOM 1435 O O . VAL A 1 187 ? -11.781 7.148 10.141 1 89.12 187 VAL A O 1
ATOM 1438 N N . LEU A 1 188 ? -12 9.172 9.242 1 92.62 188 LEU A N 1
ATOM 1439 C CA . LEU A 1 188 ? -10.641 9.57 9.594 1 92.62 188 LEU A CA 1
ATOM 1440 C C . LEU A 1 188 ? -10.617 10.312 10.922 1 92.62 188 LEU A C 1
ATOM 1442 O O . LEU A 1 188 ? -11.367 11.273 11.117 1 92.62 188 LEU A O 1
ATOM 1446 N N . VAL A 1 189 ? -9.742 9.844 11.805 1 94.19 189 VAL A N 1
ATOM 1447 C CA . VAL A 1 189 ? -9.641 10.469 13.117 1 94.19 189 VAL A CA 1
ATOM 1448 C C . VAL A 1 189 ? -8.18 10.844 13.391 1 94.19 189 VAL A C 1
ATOM 1450 O O . VAL A 1 189 ? -7.273 10.062 13.117 1 94.19 189 VAL A O 1
ATOM 1453 N N . ASP A 1 190 ? -7.969 12 13.82 1 96.62 190 ASP A N 1
ATOM 1454 C CA . ASP A 1 190 ? -6.664 12.43 14.305 1 96.62 190 ASP A CA 1
ATOM 1455 C C . ASP A 1 190 ? -6.738 12.883 15.758 1 96.62 190 ASP A C 1
ATOM 1457 O O . ASP A 1 190 ? -7.578 13.711 16.125 1 96.62 190 ASP A O 1
ATOM 1461 N N . THR A 1 191 ? -5.883 12.344 16.562 1 96.69 191 THR A N 1
ATOM 1462 C CA . THR A 1 191 ? -5.863 12.664 17.984 1 96.69 191 THR A CA 1
ATOM 1463 C C . THR A 1 191 ? -4.668 13.555 18.328 1 96.69 191 THR A C 1
ATOM 1465 O O . THR A 1 191 ? -3.527 13.211 18.016 1 96.69 191 THR A O 1
ATOM 1468 N N . LYS A 1 192 ? -4.949 14.672 18.859 1 96.12 192 LYS A N 1
ATOM 1469 C CA . LYS A 1 192 ? -3.93 15.594 19.359 1 96.12 192 LYS A CA 1
ATOM 1470 C C . LYS A 1 192 ? -3.959 15.672 20.875 1 96.12 192 LYS A C 1
ATOM 1472 O O . LYS A 1 192 ? -5.031 15.664 21.484 1 96.12 192 LYS A O 1
ATOM 1477 N N . THR A 1 193 ? -2.785 15.758 21.375 1 95.25 193 THR A N 1
ATOM 1478 C CA . THR A 1 193 ? -2.705 15.906 22.828 1 95.25 193 THR A CA 1
ATOM 1479 C C . THR A 1 193 ? -2.348 17.344 23.203 1 95.25 193 THR A C 1
ATOM 1481 O O . THR A 1 193 ? -1.638 18.016 22.469 1 95.25 193 THR A O 1
ATOM 1484 N N . ARG A 1 194 ? -2.887 17.75 24.312 1 94 194 ARG A N 1
ATOM 1485 C CA . ARG A 1 194 ? -2.633 19.094 24.812 1 94 194 ARG A CA 1
ATOM 1486 C C . ARG A 1 194 ? -2.061 19.062 26.219 1 94 194 ARG A C 1
ATOM 1488 O O . ARG A 1 194 ? -2.518 18.297 27.062 1 94 194 ARG A O 1
ATOM 1495 N N . PHE A 1 195 ? -1.089 19.938 26.453 1 91 195 PHE A N 1
ATOM 1496 C CA . PHE A 1 195 ? -0.443 20.031 27.766 1 91 195 PHE A CA 1
ATOM 1497 C C . PHE A 1 195 ? -1.37 20.672 28.781 1 91 195 PHE A C 1
ATOM 1499 O O . PHE A 1 195 ? -1.393 20.281 29.953 1 91 195 PHE A O 1
ATOM 1506 N N . LYS A 1 196 ? -2.104 21.688 28.344 1 90.81 196 LYS A N 1
ATOM 1507 C CA . LYS A 1 196 ? -3.035 22.406 29.203 1 90.81 196 LYS A CA 1
ATOM 1508 C C . LYS A 1 196 ? -4.48 22 28.906 1 90.81 196 LYS A C 1
ATOM 1510 O O . LYS A 1 196 ? -4.816 21.688 27.766 1 90.81 196 LYS A O 1
ATOM 1515 N N . ALA A 1 197 ? -5.301 22.094 29.922 1 92.81 197 ALA A N 1
ATOM 1516 C CA . ALA A 1 197 ? -6.711 21.75 29.781 1 92.81 197 ALA A CA 1
ATOM 1517 C C . ALA A 1 197 ? -7.496 22.891 29.141 1 92.81 197 ALA A C 1
ATOM 1519 O O . ALA A 1 197 ? -8.391 23.469 29.781 1 92.81 197 ALA A O 1
ATOM 1520 N N . THR A 1 198 ? -7.195 23.266 28.016 1 93.12 198 THR A N 1
ATOM 1521 C CA . THR A 1 198 ? -7.879 24.328 27.281 1 93.12 198 THR A CA 1
ATOM 1522 C C . THR A 1 198 ? -8.367 23.828 25.922 1 93.12 198 THR A C 1
ATOM 1524 O O . THR A 1 198 ? -7.863 22.828 25.422 1 93.12 198 THR A O 1
ATOM 1527 N N . ILE A 1 199 ? -9.328 24.5 25.422 1 93.44 199 ILE A N 1
ATOM 1528 C CA . ILE A 1 199 ? -9.836 24.188 24.094 1 93.44 199 ILE A CA 1
ATOM 1529 C C . ILE A 1 199 ? -8.875 24.719 23.031 1 93.44 199 ILE A C 1
ATOM 1531 O O . ILE A 1 199 ? -8.344 25.812 23.172 1 93.44 199 ILE A O 1
ATOM 1535 N N . PRO A 1 200 ? -8.695 23.938 22.031 1 94.25 200 PRO A N 1
ATOM 1536 C CA . PRO A 1 200 ? -7.785 24.391 20.969 1 94.25 200 PRO A CA 1
ATOM 1537 C C . PRO A 1 200 ? -8.289 25.656 20.266 1 94.25 200 PRO A C 1
ATOM 1539 O O . PRO A 1 200 ? -9.5 25.844 20.141 1 94.25 200 PRO A O 1
ATOM 1542 N N . SER A 1 201 ? -7.359 26.5 19.844 1 94.38 201 SER A N 1
ATOM 1543 C CA . SER A 1 201 ? -7.699 27.719 19.109 1 94.38 201 SER A CA 1
ATOM 1544 C C . SER A 1 201 ? -8.172 27.375 17.688 1 94.38 201 SER A C 1
ATOM 1546 O O . SER A 1 201 ? -8.016 26.234 17.234 1 94.38 201 SER A O 1
ATOM 1548 N N . GLU A 1 202 ? -8.758 28.359 17.047 1 95.5 202 GLU A N 1
ATOM 1549 C CA . GLU A 1 202 ? -9.195 28.156 15.664 1 95.5 202 GLU A CA 1
ATOM 1550 C C . GLU A 1 202 ? -8.008 27.828 14.758 1 95.5 202 GLU A C 1
ATOM 1552 O O . GLU A 1 202 ? -8.141 27.047 13.812 1 95.5 202 GLU A O 1
ATOM 1557 N N . ALA A 1 203 ? -6.895 28.5 14.984 1 96.06 203 ALA A N 1
ATOM 1558 C CA . ALA A 1 203 ? -5.699 28.219 14.195 1 96.06 203 ALA A CA 1
ATOM 1559 C C . ALA A 1 203 ? -5.285 26.75 14.328 1 96.06 203 ALA A C 1
ATOM 1561 O O . ALA A 1 203 ? -4.891 26.125 13.344 1 96.06 203 ALA A O 1
ATOM 1562 N N . GLN A 1 204 ? -5.34 26.219 15.539 1 95.94 204 GLN A N 1
ATOM 1563 C CA . GLN A 1 204 ? -4.988 24.828 15.797 1 95.94 204 GLN A CA 1
ATOM 1564 C C . GLN A 1 204 ? -5.984 23.875 15.133 1 95.94 204 GLN A C 1
ATOM 1566 O O . GLN A 1 204 ? -5.59 22.891 14.531 1 95.94 204 GLN A O 1
ATOM 1571 N N . LYS A 1 205 ? -7.211 24.188 15.164 1 96.88 205 LYS A N 1
ATOM 1572 C CA . LYS A 1 205 ? -8.234 23.375 14.516 1 96.88 205 LYS A CA 1
ATOM 1573 C C . LYS A 1 205 ? -8.094 23.406 12.992 1 96.88 205 LYS A C 1
ATOM 1575 O O . LYS A 1 205 ? -8.227 22.391 12.328 1 96.88 205 LYS A O 1
ATOM 1580 N N . ARG A 1 206 ? -7.895 24.625 12.516 1 97.5 206 ARG A N 1
ATOM 1581 C CA . ARG A 1 206 ? -7.715 24.797 11.078 1 97.5 206 ARG A CA 1
ATOM 1582 C C . ARG A 1 206 ? -6.562 23.953 10.555 1 97.5 206 ARG A C 1
ATOM 1584 O O . ARG A 1 206 ? -6.676 23.312 9.508 1 97.5 206 ARG A O 1
ATOM 1591 N N . ASN A 1 207 ? -5.488 23.969 11.273 1 97.69 207 ASN A N 1
ATOM 1592 C CA . ASN A 1 207 ? -4.32 23.172 10.922 1 97.69 207 ASN A CA 1
ATOM 1593 C C . ASN A 1 207 ? -4.656 21.688 10.891 1 97.69 207 ASN A C 1
ATOM 1595 O O . ASN A 1 207 ? -4.25 20.969 9.969 1 97.69 207 ASN A O 1
ATOM 1599 N N . GLY A 1 208 ? -5.359 21.203 11.914 1 97.69 208 GLY A N 1
ATOM 1600 C CA . GLY A 1 208 ? -5.801 19.812 11.953 1 97.69 208 GLY A CA 1
ATOM 1601 C C . GLY A 1 208 ? -6.758 19.453 10.836 1 97.69 208 GLY A C 1
ATOM 1602 O O . GLY A 1 208 ? -6.688 18.359 10.273 1 97.69 208 GLY A O 1
ATOM 1603 N N . ARG A 1 209 ? -7.664 20.406 10.492 1 97.06 209 ARG A N 1
ATOM 1604 C CA . ARG A 1 209 ? -8.586 20.188 9.383 1 97.06 209 ARG A CA 1
ATOM 1605 C C . ARG A 1 209 ? -7.832 19.969 8.078 1 97.06 209 ARG A C 1
ATOM 1607 O O . ARG A 1 209 ? -8.148 19.062 7.312 1 97.06 209 ARG A O 1
ATOM 1614 N N . LEU A 1 210 ? -6.875 20.828 7.891 1 97.56 210 LEU A N 1
ATOM 1615 C CA . LEU A 1 210 ? -6.07 20.703 6.68 1 97.56 210 LEU A CA 1
ATOM 1616 C C . LEU A 1 210 ? -5.387 19.344 6.613 1 97.56 210 LEU A C 1
ATOM 1618 O O . LEU A 1 210 ? -5.387 18.703 5.562 1 97.56 210 LEU A O 1
ATOM 1622 N N . GLN A 1 211 ? -4.863 18.969 7.719 1 97.19 211 GLN A N 1
ATOM 1623 C CA . GLN A 1 211 ? -4.18 17.688 7.809 1 97.19 211 GLN A CA 1
ATOM 1624 C C . GLN A 1 211 ? -5.109 16.531 7.422 1 97.19 211 GLN A C 1
ATOM 1626 O O . GLN A 1 211 ? -4.77 15.711 6.566 1 97.19 211 GLN A O 1
ATOM 1631 N N . LEU A 1 212 ? -6.242 16.453 8.016 1 95.81 212 LEU A N 1
ATOM 1632 C CA . LEU A 1 212 ? -7.184 15.367 7.77 1 95.81 212 LEU A CA 1
ATOM 1633 C C . LEU A 1 212 ? -7.703 15.414 6.336 1 95.81 212 LEU A C 1
ATOM 1635 O O . LEU A 1 212 ? -7.965 14.375 5.734 1 95.81 212 LEU A O 1
ATOM 1639 N N . MET A 1 213 ? -7.836 16.578 5.801 1 93.44 213 MET A N 1
ATOM 1640 C CA . MET A 1 213 ? -8.289 16.672 4.414 1 93.44 213 MET A CA 1
ATOM 1641 C C . MET A 1 213 ? -7.223 16.156 3.455 1 93.44 213 MET A C 1
ATOM 1643 O O . MET A 1 213 ? -7.539 15.57 2.422 1 93.44 213 MET A O 1
ATOM 1647 N N . CYS A 1 214 ? -5.949 16.438 3.797 1 94 214 CYS A N 1
ATOM 1648 C CA . CYS A 1 214 ? -4.879 15.836 3.016 1 94 214 CYS A CA 1
ATOM 1649 C C . CYS A 1 214 ? -4.988 14.312 3.025 1 94 214 CYS A C 1
ATOM 1651 O O . CYS A 1 214 ? -4.863 13.672 1.98 1 94 214 CYS A O 1
ATOM 1653 N N . TYR A 1 215 ? -5.25 13.773 4.223 1 93.19 215 TYR A N 1
ATOM 1654 C CA . TYR A 1 215 ? -5.344 12.328 4.363 1 93.19 215 TYR A CA 1
ATOM 1655 C C . TYR A 1 215 ? -6.547 11.781 3.605 1 93.19 215 TYR A C 1
ATOM 1657 O O . TYR A 1 215 ? -6.488 10.68 3.045 1 93.19 215 TYR A O 1
ATOM 1665 N N . LYS A 1 216 ? -7.562 12.508 3.609 1 90.5 216 LYS A N 1
ATOM 1666 C CA . LYS A 1 216 ? -8.742 12.078 2.867 1 90.5 216 LYS A CA 1
ATOM 1667 C C . LYS A 1 216 ? -8.43 11.914 1.383 1 90.5 216 LYS A C 1
ATOM 1669 O O . LYS A 1 216 ? -8.828 10.922 0.768 1 90.5 216 LYS A O 1
ATOM 1674 N N . ILE A 1 217 ? -7.684 12.797 0.841 1 87.62 217 ILE A N 1
ATOM 1675 C CA . ILE A 1 217 ? -7.379 12.781 -0.585 1 87.62 217 ILE A CA 1
ATOM 1676 C C . ILE A 1 217 ? -6.34 11.695 -0.874 1 87.62 217 ILE A C 1
ATOM 1678 O O . ILE A 1 217 ? -6.441 10.984 -1.874 1 87.62 217 ILE A O 1
ATOM 1682 N N . THR A 1 218 ? -5.367 11.586 -0.037 1 87.5 218 THR A N 1
ATOM 1683 C CA . THR A 1 218 ? -4.293 10.633 -0.272 1 87.5 218 THR A CA 1
ATOM 1684 C C . THR A 1 218 ? -4.781 9.203 -0.073 1 87.5 218 THR A C 1
ATOM 1686 O O . THR A 1 218 ? -4.266 8.273 -0.692 1 87.5 218 THR A O 1
ATOM 1689 N N . CYS A 1 219 ? -5.621 8.938 0.814 1 77.75 219 CYS A N 1
ATOM 1690 C CA . CYS A 1 219 ? -6.164 7.605 1.044 1 77.75 219 CYS A CA 1
ATOM 1691 C C . CYS A 1 219 ? -7.176 7.234 -0.035 1 77.75 219 CYS A C 1
ATOM 1693 O O . CYS A 1 219 ? -7.633 6.09 -0.096 1 77.75 219 CYS A O 1
ATOM 1695 N N . HIS A 1 220 ? -7.16 8.039 -1.134 1 61.66 220 HIS A N 1
ATOM 1696 C CA . HIS A 1 220 ? -8.016 7.82 -2.299 1 61.66 220 HIS A CA 1
ATOM 1697 C C . HIS A 1 220 ? -9.398 7.332 -1.885 1 61.66 220 HIS A C 1
ATOM 1699 O O . HIS A 1 220 ? -9.977 6.465 -2.541 1 61.66 220 HIS A O 1
ATOM 1705 N N . THR A 1 221 ? -9.664 7.504 -0.581 1 53.28 221 THR A N 1
ATOM 1706 C CA . THR A 1 221 ? -10.992 7.086 -0.152 1 53.28 221 THR A CA 1
ATOM 1707 C C . THR A 1 221 ? -12.07 7.938 -0.817 1 53.28 221 THR A C 1
ATOM 1709 O O . THR A 1 221 ? -13.211 7.977 -0.356 1 53.28 221 THR A O 1
ATOM 1712 N N . LEU A 1 222 ? -11.75 8.68 -1.947 1 47.19 222 LEU A N 1
ATOM 1713 C CA . LEU A 1 222 ? -12.57 9.805 -2.371 1 47.19 222 LEU A CA 1
ATOM 1714 C C . LEU A 1 222 ? -14 9.352 -2.654 1 47.19 222 LEU A C 1
ATOM 1716 O O . LEU A 1 222 ? -14.375 9.148 -3.811 1 47.19 222 LEU A O 1
ATOM 1720 N N . SER A 1 223 ? -14.375 8.125 -2.586 1 45.69 223 SER A N 1
ATOM 1721 C CA . SER A 1 223 ? -15.758 8.43 -2.939 1 45.69 223 SER A CA 1
ATOM 1722 C C . SER A 1 223 ? -16.25 9.664 -2.205 1 45.69 223 SER A C 1
ATOM 1724 O O . SER A 1 223 ? -15.734 10.016 -1.143 1 45.69 223 SER A O 1
ATOM 1726 N N . GLN A 1 224 ? -16.828 10.562 -3.039 1 45.75 224 GLN A N 1
ATOM 1727 C CA . GLN A 1 224 ? -17.531 11.805 -2.742 1 45.75 224 GLN A CA 1
ATOM 1728 C C . GLN A 1 224 ? -18.188 11.758 -1.358 1 45.75 224 GLN A C 1
ATOM 1730 O O . GLN A 1 224 ? -18.812 12.727 -0.926 1 45.75 224 GLN A O 1
ATOM 1735 N N . SER A 1 225 ? -18.188 10.672 -0.858 1 46.34 225 SER A N 1
ATOM 1736 C CA . SER A 1 225 ? -19.203 10.703 0.185 1 46.34 225 SER A CA 1
ATOM 1737 C C . SER A 1 225 ? -18.812 11.664 1.305 1 46.34 225 SER A C 1
ATOM 1739 O O . SER A 1 225 ? -17.641 11.984 1.477 1 46.34 225 SER A O 1
ATOM 1741 N N . GLN A 1 226 ? -19.75 12.203 1.857 1 51.81 226 GLN A N 1
ATOM 1742 C CA . GLN A 1 226 ? -19.922 13.062 3.027 1 51.81 226 GLN A CA 1
ATOM 1743 C C . GLN A 1 226 ? -19.078 12.562 4.195 1 51.81 226 GLN A C 1
ATOM 1745 O O . GLN A 1 226 ? -19.578 11.867 5.078 1 51.81 226 GLN A O 1
ATOM 1750 N N . GLU A 1 227 ? -17.75 12.156 3.98 1 60.31 227 GLU A N 1
ATOM 1751 C CA . GLU A 1 227 ? -17 11.391 4.969 1 60.31 227 GLU A CA 1
ATOM 1752 C C . GLU A 1 227 ? -16.578 12.266 6.145 1 60.31 227 GLU A C 1
ATOM 1754 O O . GLU A 1 227 ? -16.203 13.422 5.953 1 60.31 227 GLU A O 1
ATOM 1759 N N . GLN A 1 228 ? -17.062 11.953 7.281 1 78 228 GLN A N 1
ATOM 1760 C CA . GLN A 1 228 ? -16.828 12.586 8.57 1 78 228 GLN A CA 1
ATOM 1761 C C . GLN A 1 228 ? -15.352 12.516 8.961 1 78 228 GLN A C 1
ATOM 1763 O O . GLN A 1 228 ? -14.711 11.469 8.812 1 78 228 GLN A O 1
ATOM 1768 N N . LEU A 1 229 ? -14.742 13.609 9.031 1 92.56 229 LEU A N 1
ATOM 1769 C CA . LEU A 1 229 ? -13.414 13.805 9.609 1 92.56 229 LEU A CA 1
ATOM 1770 C C . LEU A 1 229 ? -13.508 14.258 11.062 1 92.56 229 LEU A C 1
ATOM 1772 O O . LEU A 1 229 ? -14.352 15.086 11.398 1 92.56 229 LEU A O 1
ATOM 1776 N N . ILE A 1 230 ? -12.727 13.648 11.859 1 95.19 230 ILE A N 1
ATOM 1777 C CA . ILE A 1 230 ? -12.867 13.93 13.289 1 95.19 230 ILE A CA 1
ATOM 1778 C C . ILE A 1 230 ? -11.508 14.32 13.875 1 95.19 230 ILE A C 1
ATOM 1780 O O . ILE A 1 230 ? -10.523 13.609 13.688 1 95.19 230 ILE A O 1
ATOM 1784 N N . LEU A 1 231 ? -11.461 15.438 14.531 1 97.44 231 LEU A N 1
ATOM 1785 C CA . LEU A 1 231 ? -10.336 15.812 15.375 1 97.44 231 LEU A CA 1
ATOM 1786 C C . LEU A 1 231 ? -10.656 15.578 16.844 1 97.44 231 LEU A C 1
ATOM 1788 O O . LEU A 1 231 ? -11.672 16.062 17.344 1 97.44 231 LEU A O 1
ATOM 1792 N N . ARG A 1 232 ? -9.758 14.844 17.469 1 97.31 232 ARG A N 1
ATOM 1793 C CA . ARG A 1 232 ? -9.898 14.578 18.891 1 97.31 232 ARG A CA 1
ATOM 1794 C C . ARG A 1 232 ? -8.766 15.219 19.688 1 97.31 232 ARG A C 1
ATOM 1796 O O . ARG A 1 232 ? -7.594 15.062 19.328 1 97.31 232 ARG A O 1
ATOM 1803 N N . TYR A 1 233 ? -9.117 15.977 20.719 1 97 233 TYR A N 1
ATOM 1804 C CA . TYR A 1 233 ? -8.125 16.594 21.594 1 97 233 TYR A CA 1
ATOM 1805 C C . TYR A 1 233 ? -8.188 16.016 23 1 97 233 TYR A C 1
ATOM 1807 O O . TYR A 1 233 ? -9.242 16.031 23.641 1 97 233 TYR A O 1
ATOM 1815 N N . GLU A 1 234 ? -7.008 15.555 23.406 1 96.94 234 GLU A N 1
ATOM 1816 C CA . GLU A 1 234 ? -6.906 14.945 24.734 1 96.94 234 GLU A CA 1
ATOM 1817 C C . GLU A 1 234 ? -5.906 15.695 25.609 1 96.94 234 GLU A C 1
ATOM 1819 O O . GLU A 1 234 ? -4.938 16.266 25.094 1 96.94 234 GLU A O 1
ATOM 1824 N N . LEU A 1 235 ? -6.234 15.617 26.891 1 95.94 235 LEU A N 1
ATOM 1825 C CA . LEU A 1 235 ? -5.277 16.156 27.859 1 95.94 235 LEU A CA 1
ATOM 1826 C C . LEU A 1 235 ? -4.145 15.164 28.109 1 95.94 235 LEU A C 1
ATOM 1828 O O . LEU A 1 235 ? -4.391 13.977 28.328 1 95.94 235 LEU A O 1
ATOM 1832 N N . GLN A 1 236 ? -2.926 15.641 28.062 1 93.25 236 GLN A N 1
ATOM 1833 C CA . GLN A 1 236 ? -1.759 14.773 28.203 1 93.25 236 GLN A CA 1
ATOM 1834 C C . GLN A 1 236 ? -1.702 14.148 29.594 1 93.25 236 GLN A C 1
ATOM 1836 O O . GLN A 1 236 ? -1.28 13 29.75 1 93.25 236 GLN A O 1
ATOM 1841 N N . GLU A 1 237 ? -2.143 14.859 30.562 1 92.44 237 GLU A N 1
ATOM 1842 C CA . GLU A 1 237 ? -2.012 14.461 31.953 1 92.44 237 GLU A CA 1
ATOM 1843 C C . GLU A 1 237 ? -2.773 13.164 32.219 1 92.44 237 GLU A C 1
ATOM 1845 O O . GLU A 1 237 ? -2.242 12.25 32.875 1 92.44 237 GLU A O 1
ATOM 1850 N N . ASP A 1 238 ? -3.971 13.008 31.734 1 93.94 238 ASP A N 1
ATOM 1851 C CA . ASP A 1 238 ? -4.766 11.836 32.125 1 93.94 238 ASP A CA 1
ATOM 1852 C C . ASP A 1 238 ? -5.508 11.266 30.906 1 93.94 238 ASP A C 1
ATOM 1854 O O . ASP A 1 238 ? -6.375 10.406 31.062 1 93.94 238 ASP A O 1
ATOM 1858 N N . HIS A 1 239 ? -5.293 11.812 29.703 1 93.56 239 HIS A N 1
ATOM 1859 C CA . HIS A 1 239 ? -5.844 11.336 28.438 1 93.56 239 HIS A CA 1
ATOM 1860 C C . HIS A 1 239 ? -7.348 11.57 28.375 1 93.56 239 HIS A C 1
ATOM 1862 O O . HIS A 1 239 ? -8.055 10.891 27.625 1 93.56 239 HIS A O 1
ATOM 1868 N N . SER A 1 240 ? -7.812 12.523 29.25 1 95.44 240 SER A N 1
ATOM 1869 C CA . SER A 1 240 ? -9.234 12.859 29.188 1 95.44 240 SER A CA 1
ATOM 1870 C C . SER A 1 240 ? -9.547 13.656 27.922 1 95.44 240 SER A C 1
ATOM 1872 O O . SER A 1 240 ? -8.734 14.461 27.469 1 95.44 240 SER A O 1
ATOM 1874 N N . LEU A 1 241 ? -10.727 13.406 27.406 1 96.25 241 LEU A N 1
ATOM 1875 C CA . LEU A 1 241 ? -11.156 14.078 26.188 1 96.25 241 LEU A CA 1
ATOM 1876 C C . LEU A 1 241 ? -11.492 15.547 26.453 1 96.25 241 LEU A C 1
ATOM 1878 O O . LEU A 1 241 ? -12.32 15.844 27.312 1 96.25 241 LEU A O 1
ATOM 1882 N N . LEU A 1 242 ? -10.836 16.438 25.812 1 95.88 242 LEU A N 1
ATOM 1883 C CA . LEU A 1 242 ? -11.117 17.875 25.938 1 95.88 242 LEU A CA 1
ATOM 1884 C C . LEU A 1 242 ? -12.156 18.312 24.906 1 95.88 242 LEU A C 1
ATOM 1886 O O . LEU A 1 242 ? -13.086 19.047 25.234 1 95.88 242 LEU A O 1
ATOM 1890 N N . GLU A 1 243 ? -12 17.844 23.656 1 96.19 243 GLU A N 1
ATOM 1891 C CA . GLU A 1 243 ? -12.914 18.219 22.594 1 96.19 243 GLU A CA 1
ATOM 1892 C C . GLU A 1 243 ? -12.852 17.219 21.438 1 96.19 243 GLU A C 1
ATOM 1894 O O . GLU A 1 243 ? -11.789 16.672 21.141 1 96.19 243 GLU A O 1
ATOM 1899 N N . GLU A 1 244 ? -13.953 16.922 20.859 1 95.94 244 GLU A N 1
ATOM 1900 C CA . GLU A 1 244 ? -14.07 16.234 19.594 1 95.94 244 GLU A CA 1
ATOM 1901 C C . GLU A 1 244 ? -14.727 17.109 18.531 1 95.94 244 GLU A C 1
ATOM 1903 O O . GLU A 1 244 ? -15.852 17.578 18.719 1 95.94 244 GLU A O 1
ATOM 1908 N N . TYR A 1 245 ? -14.039 17.391 17.547 1 95.06 245 TYR A N 1
ATOM 1909 C CA . TYR A 1 245 ? -14.484 18.281 16.484 1 95.06 245 TYR A CA 1
ATOM 1910 C C . TYR A 1 245 ? -14.75 17.516 15.195 1 95.06 245 TYR A C 1
ATOM 1912 O O . TYR A 1 245 ? -13.82 17 14.57 1 95.06 245 TYR A O 1
ATOM 1920 N N . GLN A 1 246 ? -16.047 17.406 14.766 1 93.62 246 GLN A N 1
ATOM 1921 C CA . GLN A 1 246 ? -16.438 16.719 13.539 1 93.62 246 GLN A CA 1
ATOM 1922 C C . GLN A 1 246 ? -16.688 17.703 12.406 1 93.62 246 GLN A C 1
ATOM 1924 O O . GLN A 1 246 ? -17.312 18.75 12.609 1 93.62 246 GLN A O 1
ATOM 1929 N N . PHE A 1 247 ? -16.172 17.422 11.273 1 92.81 247 PHE A N 1
ATOM 1930 C CA . PHE A 1 247 ? -16.359 18.312 10.133 1 92.81 247 PHE A CA 1
ATOM 1931 C C . PHE A 1 247 ? -16.328 17.531 8.82 1 92.81 247 PHE A C 1
ATOM 1933 O O . PHE A 1 247 ? -15.977 16.344 8.805 1 92.81 247 PHE A O 1
ATOM 1940 N N . SER A 1 248 ? -16.75 18.156 7.758 1 89.31 248 SER A N 1
ATOM 1941 C CA . SER A 1 248 ? -16.766 17.531 6.445 1 89.31 248 SER A CA 1
ATOM 1942 C C . SER A 1 248 ? -15.664 18.078 5.551 1 89.31 248 SER A C 1
ATOM 1944 O O . SER A 1 248 ? -15.148 19.172 5.785 1 89.31 248 SER A O 1
ATOM 1946 N N . TYR A 1 249 ? -15.375 17.281 4.617 1 90.06 249 TYR A N 1
ATOM 1947 C CA . TYR A 1 249 ? -14.406 17.719 3.621 1 90.06 249 TYR A CA 1
ATOM 1948 C C . TYR A 1 249 ? -14.906 18.953 2.867 1 90.06 249 TYR A C 1
ATOM 1950 O O . TYR A 1 249 ? -16.047 18.984 2.422 1 90.06 249 TYR A O 1
ATOM 1958 N N . ASP A 1 250 ? -14.094 19.953 2.826 1 90.75 250 ASP A N 1
ATOM 1959 C CA . ASP A 1 250 ? -14.359 21.172 2.07 1 90.75 250 ASP A CA 1
ATOM 1960 C C . ASP A 1 250 ? -13.391 21.312 0.897 1 90.75 250 ASP A C 1
ATOM 1962 O O . ASP A 1 250 ? -12.266 21.797 1.064 1 90.75 250 ASP A O 1
ATOM 1966 N N . ALA A 1 251 ? -13.859 20.922 -0.292 1 89.06 251 ALA A N 1
ATOM 1967 C CA . ALA A 1 251 ? -13 20.797 -1.466 1 89.06 251 ALA A CA 1
ATOM 1968 C C . ALA A 1 251 ? -12.398 22.141 -1.853 1 89.06 251 ALA A C 1
ATOM 1970 O O . ALA A 1 251 ? -11.211 22.234 -2.154 1 89.06 251 ALA A O 1
ATOM 1971 N N . GLN A 1 252 ? -13.227 23.172 -1.907 1 93.94 252 GLN A N 1
ATOM 1972 C CA . GLN A 1 252 ? -12.742 24.469 -2.328 1 93.94 252 GLN A CA 1
ATOM 1973 C C . GLN A 1 252 ? -11.734 25.031 -1.327 1 93.94 252 GLN A C 1
ATOM 1975 O O . GLN A 1 252 ? -10.68 25.531 -1.716 1 93.94 252 GLN A O 1
ATOM 1980 N N . TRP A 1 253 ? -12.109 24.969 -0.082 1 95.62 253 TRP A N 1
ATOM 1981 C CA . TRP A 1 253 ? -11.188 25.438 0.95 1 95.62 253 TRP A CA 1
ATOM 1982 C C . TRP A 1 253 ? -9.859 24.703 0.874 1 95.62 253 TRP A C 1
ATOM 1984 O O . TRP A 1 253 ? -8.789 25.312 0.963 1 95.62 253 TRP A O 1
ATOM 1994 N N . PHE A 1 254 ? -9.969 23.422 0.73 1 94.81 254 PHE A N 1
ATOM 1995 C CA . PHE A 1 254 ? -8.773 22.578 0.65 1 94.81 254 PHE A CA 1
ATOM 1996 C C . PHE A 1 254 ? -7.91 23 -0.535 1 94.81 254 PHE A C 1
ATOM 1998 O O . PHE A 1 254 ? -6.695 23.156 -0.395 1 94.81 254 PHE A O 1
ATOM 2005 N N . LYS A 1 255 ? -8.492 23.094 -1.65 1 94.19 255 LYS A N 1
ATOM 2006 C CA . LYS A 1 255 ? -7.77 23.469 -2.859 1 94.19 255 LYS A CA 1
ATOM 2007 C C . LYS A 1 255 ? -7.035 24.797 -2.66 1 94.19 255 LYS A C 1
ATOM 2009 O O . LYS A 1 255 ? -5.871 24.922 -3.045 1 94.19 255 LYS A O 1
ATOM 2014 N N . ASP A 1 256 ? -7.684 25.734 -2.057 1 96.75 256 ASP A N 1
ATOM 2015 C CA . ASP A 1 256 ? -7.078 27.031 -1.802 1 96.75 256 ASP A CA 1
ATOM 2016 C C . ASP A 1 256 ? -5.867 26.922 -0.88 1 96.75 256 ASP A C 1
ATOM 2018 O O . ASP A 1 256 ? -4.824 27.516 -1.138 1 96.75 256 ASP A O 1
ATOM 2022 N N . GLN A 1 257 ? -6.039 26.141 0.179 1 97.12 257 GLN A N 1
ATOM 2023 C CA . GLN A 1 257 ? -4.957 25.969 1.14 1 97.12 257 GLN A CA 1
ATOM 2024 C C . GLN A 1 257 ? -3.758 25.281 0.497 1 97.12 257 GLN A C 1
ATOM 2026 O O . GLN A 1 257 ? -2.611 25.672 0.721 1 97.12 257 GLN A O 1
ATOM 2031 N N . ILE A 1 258 ? -4.004 24.266 -0.268 1 96.12 258 ILE A N 1
ATOM 2032 C CA . ILE A 1 258 ? -2.947 23.469 -0.897 1 96.12 258 ILE A CA 1
ATOM 2033 C C . ILE A 1 258 ? -2.211 24.328 -1.926 1 96.12 258 ILE A C 1
ATOM 2035 O O . ILE A 1 258 ? -0.983 24.281 -2.021 1 96.12 258 ILE A O 1
ATOM 2039 N N . GLN A 1 259 ? -2.93 25.094 -2.66 1 95.38 259 GLN A N 1
ATOM 2040 C CA . GLN A 1 259 ? -2.309 25.984 -3.645 1 95.38 259 GLN A CA 1
ATOM 2041 C C . GLN A 1 259 ? -1.396 27 -2.973 1 95.38 259 GLN A C 1
ATOM 2043 O O . GLN A 1 259 ? -0.305 27.281 -3.467 1 95.38 259 GLN A O 1
ATOM 2048 N N . GLU A 1 260 ? -1.895 27.531 -1.909 1 95.81 260 GLU A N 1
ATOM 2049 C CA . GLU A 1 260 ? -1.072 28.469 -1.151 1 95.81 260 GLU A CA 1
ATOM 2050 C C . GLU A 1 260 ? 0.22 27.812 -0.676 1 95.81 260 GLU A C 1
ATOM 2052 O O . GLU A 1 260 ? 1.295 28.406 -0.765 1 95.81 260 GLU A O 1
ATOM 2057 N N . ALA A 1 261 ? 0.141 26.625 -0.203 1 95.31 261 ALA A N 1
ATOM 2058 C CA . ALA A 1 261 ? 1.315 25.891 0.264 1 95.31 261 ALA A CA 1
ATOM 2059 C C . ALA A 1 261 ? 2.27 25.594 -0.889 1 95.31 261 ALA A C 1
ATOM 2061 O O . ALA A 1 261 ? 3.484 25.781 -0.76 1 95.31 261 ALA A O 1
ATOM 2062 N N . PHE A 1 262 ? 1.704 25.203 -1.981 1 93.06 262 PHE A N 1
ATOM 2063 C CA . PHE A 1 262 ? 2.533 24.875 -3.133 1 93.06 262 PHE A CA 1
ATOM 2064 C C . PHE A 1 262 ? 3.236 26.109 -3.678 1 93.06 262 PHE A C 1
ATOM 2066 O O . PHE A 1 262 ? 4.383 26.031 -4.125 1 93.06 262 PHE A O 1
ATOM 2073 N N . ASN A 1 263 ? 2.539 27.219 -3.688 1 93.38 263 ASN A N 1
ATOM 2074 C CA . ASN A 1 263 ? 3.174 28.453 -4.121 1 93.38 263 ASN A CA 1
ATOM 2075 C C . ASN A 1 263 ? 4.414 28.766 -3.287 1 93.38 263 ASN A C 1
ATOM 2077 O O . ASN A 1 263 ? 5.426 29.234 -3.818 1 93.38 263 ASN A O 1
ATOM 2081 N N . PHE A 1 264 ? 4.32 28.562 -2.062 1 94 264 PHE A N 1
ATOM 2082 C CA . PHE A 1 264 ? 5.465 28.719 -1.173 1 94 264 PHE A CA 1
ATOM 2083 C C . PHE A 1 264 ? 6.586 27.766 -1.547 1 94 264 PHE A C 1
ATOM 2085 O O . PHE A 1 264 ? 7.734 28.188 -1.72 1 94 264 PHE A O 1
ATOM 2092 N N . TRP A 1 265 ? 6.281 26.453 -1.738 1 92.31 265 TRP A N 1
ATOM 2093 C CA . TRP A 1 265 ? 7.285 25.422 -1.988 1 92.31 265 TRP A CA 1
ATOM 2094 C C . TRP A 1 265 ? 7.895 25.594 -3.375 1 92.31 265 TRP A C 1
ATOM 2096 O O . TRP A 1 265 ? 9.062 25.25 -3.592 1 92.31 265 TRP A O 1
ATOM 2106 N N . ARG A 1 266 ? 7.176 26.188 -4.258 1 89 266 ARG A N 1
ATOM 2107 C CA . ARG A 1 266 ? 7.668 26.406 -5.617 1 89 266 ARG A CA 1
ATOM 2108 C C . ARG A 1 266 ? 8.445 27.703 -5.719 1 89 266 ARG A C 1
ATOM 2110 O O . ARG A 1 266 ? 9.031 28.016 -6.758 1 89 266 ARG A O 1
ATOM 2117 N N . GLY A 1 267 ? 8.359 28.5 -4.746 1 89 267 GLY A N 1
ATOM 2118 C CA . GLY A 1 267 ? 9.055 29.766 -4.742 1 89 267 GLY A CA 1
ATOM 2119 C C . GLY A 1 267 ? 8.297 30.875 -5.469 1 89 267 GLY A C 1
ATOM 2120 O O . GLY A 1 267 ? 8.883 31.875 -5.855 1 89 267 GLY A O 1
ATOM 2121 N N . ALA A 1 268 ? 7.098 30.641 -5.641 1 90.62 268 ALA A N 1
ATOM 2122 C CA . ALA A 1 268 ? 6.273 31.578 -6.383 1 90.62 268 ALA A CA 1
ATOM 2123 C C . ALA A 1 268 ? 5.879 32.781 -5.508 1 90.62 268 ALA A C 1
ATOM 2125 O O . ALA A 1 268 ? 5.348 33.781 -6.004 1 90.62 268 ALA A O 1
ATOM 2126 N N . ARG A 1 269 ? 6.086 32.75 -4.293 1 91.38 269 ARG A N 1
ATOM 2127 C CA . ARG A 1 269 ? 5.824 33.844 -3.359 1 91.38 269 ARG A CA 1
ATOM 2128 C C . ARG A 1 269 ? 6.816 33.812 -2.201 1 91.38 269 ARG A C 1
ATOM 2130 O O . ARG A 1 269 ? 7.441 32.781 -1.931 1 91.38 269 ARG A O 1
ATOM 2137 N N . GLU A 1 270 ? 6.922 34.938 -1.532 1 91.38 270 GLU A N 1
ATOM 2138 C CA . GLU A 1 270 ? 7.746 35.031 -0.333 1 91.38 270 GLU A CA 1
ATOM 2139 C C . GLU A 1 270 ? 7.066 34.375 0.858 1 91.38 270 GLU A C 1
ATOM 2141 O O . GLU A 1 270 ? 5.84 34.281 0.92 1 91.38 270 GLU A O 1
ATOM 2146 N N . PRO A 1 271 ? 7.898 33.875 1.755 1 94.75 271 PRO A N 1
ATOM 2147 C CA . PRO A 1 271 ? 7.309 33.281 2.965 1 94.75 271 PRO A CA 1
ATOM 2148 C C . PRO A 1 271 ? 6.5 34.312 3.766 1 94.75 271 PRO A C 1
ATOM 2150 O O . PRO A 1 271 ? 6.949 35.438 3.963 1 94.75 271 PRO A O 1
ATOM 2153 N N . LYS A 1 272 ? 5.363 33.875 4.25 1 95.31 272 LYS A N 1
ATOM 2154 C CA . LYS A 1 272 ? 4.496 34.75 5.055 1 95.31 272 LYS A CA 1
ATOM 2155 C C . LYS A 1 272 ? 4.758 34.531 6.543 1 95.31 272 LYS A C 1
ATOM 2157 O O . LYS A 1 272 ? 5.055 33.438 6.988 1 95.31 272 LYS A O 1
ATOM 2162 N N . TYR A 1 273 ? 4.637 35.656 7.285 1 95.69 273 TYR A N 1
ATOM 2163 C CA . TYR A 1 273 ? 4.633 35.562 8.742 1 95.69 273 TYR A CA 1
ATOM 2164 C C . TYR A 1 273 ? 3.229 35.281 9.266 1 95.69 273 TYR A C 1
ATOM 2166 O O . TYR A 1 273 ? 2.248 35.406 8.531 1 95.69 273 TYR A O 1
ATOM 2174 N N . VAL A 1 274 ? 3.23 34.844 10.516 1 95.81 274 VAL A N 1
ATOM 2175 C CA . VAL A 1 274 ? 1.917 34.656 11.125 1 95.81 274 VAL A CA 1
ATOM 2176 C C . VAL A 1 274 ? 1.174 35.969 11.18 1 95.81 274 VAL A C 1
ATOM 2178 O O . VAL A 1 274 ? 1.797 37.031 11.25 1 95.81 274 VAL A O 1
ATOM 2181 N N . THR A 1 275 ? -0.185 35.969 11.117 1 94.25 275 THR A N 1
ATOM 2182 C CA . THR A 1 275 ? -0.988 37.188 11.234 1 94.25 275 THR A CA 1
ATOM 2183 C C . THR A 1 275 ? -0.915 37.75 12.648 1 94.25 275 THR A C 1
ATOM 2185 O O . THR A 1 275 ? -0.459 37.062 13.57 1 94.25 275 THR A O 1
ATOM 2188 N N . GLU A 1 276 ? -1.349 38.969 12.797 1 92.5 276 GLU A N 1
ATOM 2189 C CA . GLU A 1 276 ? -1.349 39.594 14.117 1 92.5 276 GLU A CA 1
ATOM 2190 C C . GLU A 1 276 ? -2.232 38.844 15.094 1 92.5 276 GLU A C 1
ATOM 2192 O O . GLU A 1 276 ? -1.878 38.688 16.266 1 92.5 276 GLU A O 1
ATOM 2197 N N . GLU A 1 277 ? -3.369 38.344 14.633 1 94.12 277 GLU A N 1
ATOM 2198 C CA . GLU A 1 277 ? -4.316 37.625 15.453 1 94.12 277 GLU A CA 1
ATOM 2199 C C . GLU A 1 277 ? -3.713 36.281 15.93 1 94.12 277 GLU A C 1
ATOM 2201 O O . GLU A 1 277 ? -4.094 35.781 16.984 1 94.12 277 GLU A O 1
ATOM 2206 N N . GLU A 1 278 ? -2.713 35.781 15.156 1 95.19 278 GLU A N 1
ATOM 2207 C CA . GLU A 1 278 ? -2.102 34.5 15.492 1 95.19 278 GLU A CA 1
ATOM 2208 C C . GLU A 1 278 ? -0.666 34.688 15.969 1 95.19 278 GLU A C 1
ATOM 2210 O O . GLU A 1 278 ? 0.148 33.75 15.875 1 95.19 278 GLU A O 1
ATOM 2215 N N . GLY A 1 279 ? -0.389 35.906 16.516 1 93.19 279 GLY A N 1
ATOM 2216 C CA . GLY A 1 279 ? 0.943 36.219 17 1 93.19 279 GLY A CA 1
ATOM 2217 C C . GLY A 1 279 ? 1.378 35.344 18.172 1 93.19 279 GLY A C 1
ATOM 2218 O O . GLY A 1 279 ? 2.574 35.188 18.422 1 93.19 279 GLY A O 1
ATOM 2219 N N . TRP A 1 280 ? 0.355 34.844 18.891 1 93.25 280 TRP A N 1
ATOM 2220 C CA . TRP A 1 280 ? 0.651 34 20.047 1 93.25 280 TRP A CA 1
ATOM 2221 C C . TRP A 1 280 ? 1.499 32.781 19.641 1 93.25 280 TRP A C 1
ATOM 2223 O O . TRP A 1 280 ? 2.215 32.219 20.453 1 93.25 280 TRP A O 1
ATOM 2233 N N . LYS A 1 281 ? 1.501 32.312 18.359 1 94.5 281 LYS A N 1
ATOM 2234 C CA . LYS A 1 281 ? 2.291 31.203 17.859 1 94.5 281 LYS A CA 1
ATOM 2235 C C . LYS A 1 281 ? 3.783 31.453 18.062 1 94.5 281 LYS A C 1
ATOM 2237 O O . LYS A 1 281 ? 4.547 30.516 18.297 1 94.5 281 LYS A O 1
ATOM 2242 N N . CYS A 1 282 ? 4.168 32.688 17.953 1 94.69 282 CYS A N 1
ATOM 2243 C CA . CYS A 1 282 ? 5.582 33.031 18 1 94.69 282 CYS A CA 1
ATOM 2244 C C . CYS A 1 282 ? 6.168 32.75 19.375 1 94.69 282 CYS A C 1
ATOM 2246 O O . CYS A 1 282 ? 7.363 32.5 19.5 1 94.69 282 CYS A O 1
ATOM 2248 N N . LYS A 1 283 ? 5.336 32.781 20.406 1 90.06 283 LYS A N 1
ATOM 2249 C CA . LYS A 1 283 ? 5.785 32.469 21.766 1 90.06 283 LYS A CA 1
ATOM 2250 C C . LYS A 1 283 ? 6.254 31.031 21.891 1 90.06 283 LYS A C 1
ATOM 2252 O O . LYS A 1 283 ? 7.023 30.688 22.797 1 90.06 283 LYS A O 1
ATOM 2257 N N . PHE A 1 284 ? 5.773 30.172 20.938 1 90.5 284 PHE A N 1
ATOM 2258 C CA . PHE A 1 284 ? 6.109 28.75 21 1 90.5 284 PHE A CA 1
ATOM 2259 C C . PHE A 1 284 ? 7.09 28.391 19.891 1 90.5 284 PHE A C 1
ATOM 2261 O O . PHE A 1 284 ? 7.402 27.203 19.703 1 90.5 284 PHE A O 1
ATOM 2268 N N . CYS A 1 285 ? 7.527 29.312 19.141 1 93.88 285 CYS A N 1
ATOM 2269 C CA . CYS A 1 285 ? 8.43 29.078 18.016 1 93.88 285 CYS A CA 1
ATOM 2270 C C . CYS A 1 285 ? 9.883 29.188 18.453 1 93.88 285 CYS A C 1
ATOM 2272 O O . CYS A 1 285 ? 10.312 30.219 18.953 1 93.88 285 CYS A O 1
ATOM 2274 N N . LYS A 1 286 ? 10.672 28.156 18.203 1 92 286 LYS A N 1
ATOM 2275 C CA . LYS A 1 286 ? 12.07 28.125 18.609 1 92 286 LYS A CA 1
ATOM 2276 C C . LYS A 1 286 ? 12.906 29.094 17.781 1 92 286 LYS A C 1
ATOM 2278 O O . LYS A 1 286 ? 14.023 29.438 18.156 1 92 286 LYS A O 1
ATOM 2283 N N . PHE A 1 287 ? 12.383 29.531 16.672 1 94.38 287 PHE A N 1
ATOM 2284 C CA . PHE A 1 287 ? 13.102 30.438 15.789 1 94.38 287 PHE A CA 1
ATOM 2285 C C . PHE A 1 287 ? 12.711 31.891 16.062 1 94.38 287 PHE A C 1
ATOM 2287 O O . PHE A 1 287 ? 13.188 32.812 15.383 1 94.38 287 PHE A O 1
ATOM 2294 N N . ALA A 1 288 ? 11.891 32.156 17.016 1 92.62 288 ALA A N 1
ATOM 2295 C CA . ALA A 1 288 ? 11.336 33.469 17.266 1 92.62 288 ALA A CA 1
ATOM 2296 C C . ALA A 1 288 ? 12.438 34.5 17.484 1 92.62 288 ALA A C 1
ATOM 2298 O O . ALA A 1 288 ? 12.383 35.625 16.938 1 92.62 288 ALA A O 1
ATOM 2299 N N . PRO A 1 289 ? 13.531 34.125 18.188 1 90.56 289 PRO A N 1
ATOM 2300 C CA . PRO A 1 289 ? 14.578 35.125 18.453 1 90.56 289 PRO A CA 1
ATOM 2301 C C . PRO A 1 289 ? 15.266 35.594 17.172 1 90.56 289 PRO A C 1
ATOM 2303 O O . PRO A 1 289 ? 15.773 36.719 17.125 1 90.56 289 PRO A O 1
ATOM 2306 N N . SER A 1 290 ? 15.281 34.781 16.219 1 90.44 290 SER A N 1
ATOM 2307 C CA . SER A 1 290 ? 15.969 35.125 14.969 1 90.44 290 SER A CA 1
ATOM 2308 C C . SER A 1 290 ? 14.984 35.5 13.867 1 90.44 290 SER A C 1
ATOM 2310 O O . SER A 1 290 ? 15.383 35.75 12.734 1 90.44 290 SER A O 1
ATOM 2312 N N . CYS A 1 291 ? 13.742 35.531 14.188 1 94.25 291 CYS A N 1
ATOM 2313 C CA . CYS A 1 291 ? 12.719 35.781 13.188 1 94.25 291 CYS A CA 1
ATOM 2314 C C . CYS A 1 291 ? 12.547 37.281 12.961 1 94.25 291 CYS A C 1
ATOM 2316 O O . CYS A 1 291 ? 12.375 38.062 13.914 1 94.25 291 CYS A O 1
ATOM 2318 N N . PRO A 1 292 ? 12.586 37.719 11.734 1 90.94 292 PRO A N 1
ATOM 2319 C CA . PRO A 1 292 ? 12.461 39.125 11.422 1 90.94 292 PRO A CA 1
ATOM 2320 C C . PRO A 1 292 ? 11.125 39.719 11.875 1 90.94 292 PRO A C 1
ATOM 2322 O O . PRO A 1 292 ? 10.992 40.938 11.977 1 90.94 292 PRO A O 1
ATOM 2325 N N . LYS A 1 293 ? 10.156 38.906 12.07 1 86.94 293 LYS A N 1
ATOM 2326 C CA . LYS A 1 293 ? 8.859 39.406 12.531 1 86.94 293 LYS A CA 1
ATOM 2327 C C . LYS A 1 293 ? 8.961 40.031 13.93 1 86.94 293 LYS A C 1
ATOM 2329 O O . LYS A 1 293 ? 8.188 40.906 14.289 1 86.94 293 LYS A O 1
ATOM 2334 N N . MET A 1 294 ? 9.836 39.5 14.797 1 80.56 294 MET A N 1
ATOM 2335 C CA . MET A 1 294 ? 9.977 39.969 16.172 1 80.56 294 MET A CA 1
ATOM 2336 C C . MET A 1 294 ? 10.914 41.156 16.234 1 80.56 294 MET A C 1
ATOM 2338 O O . MET A 1 294 ? 11.961 41.188 15.594 1 80.56 294 MET A O 1
ATOM 2342 N N . PRO A 1 295 ? 10.352 42.344 16.531 1 66.75 295 PRO A N 1
ATOM 2343 C CA . PRO A 1 295 ? 11.211 43.5 16.656 1 66.75 295 PRO A CA 1
ATOM 2344 C C . PRO A 1 295 ? 12.5 43.219 17.422 1 66.75 295 PRO A C 1
ATOM 2346 O O . PRO A 1 295 ? 12.508 42.375 18.328 1 66.75 295 PRO A O 1
ATOM 2349 N N . SER A 1 296 ? 13.641 43.344 16.719 1 53.12 296 SER A N 1
ATOM 2350 C CA . SER A 1 296 ? 14.938 43.312 17.391 1 53.12 296 SER A CA 1
ATOM 2351 C C . SER A 1 296 ? 14.898 44.062 18.719 1 53.12 296 SER A C 1
ATOM 2353 O O . SER A 1 296 ? 14.43 45.219 18.766 1 53.12 296 SER A O 1
ATOM 2355 N N . THR A 1 297 ? 14.414 43.531 19.797 1 44.88 297 THR A N 1
ATOM 2356 C CA . THR A 1 297 ? 14.781 44.281 20.984 1 44.88 297 THR A CA 1
ATOM 2357 C C . THR A 1 297 ? 16.188 44.844 20.844 1 44.88 297 THR A C 1
ATOM 2359 O O . THR A 1 297 ? 17.172 44.094 20.828 1 44.88 297 THR A O 1
ATOM 2362 N N . SER A 1 298 ? 16.422 45.781 19.984 1 37.25 298 SER A N 1
ATOM 2363 C CA . SER A 1 298 ? 17.641 46.562 20.141 1 37.25 298 SER A CA 1
ATOM 2364 C C . SER A 1 298 ? 17.984 46.781 21.609 1 37.25 298 SER A C 1
ATOM 2366 O O . SER A 1 298 ? 17.141 47.188 22.391 1 37.25 298 SER A O 1
ATOM 2368 N N . ARG A 1 299 ? 18.75 45.875 22.188 1 34.03 299 ARG A N 1
ATOM 2369 C CA . ARG A 1 299 ? 19.547 46.344 23.297 1 34.03 299 ARG A CA 1
ATOM 2370 C C . ARG A 1 299 ? 20.047 47.781 23.047 1 34.03 299 ARG A C 1
ATOM 2372 O O . ARG A 1 299 ? 21.016 47.969 22.297 1 34.03 299 ARG A O 1
ATOM 2379 N N . CYS A 1 300 ? 19.094 48.625 22.844 1 26.55 300 CYS A N 1
ATOM 2380 C CA . CYS A 1 300 ? 19.625 49.906 23.344 1 26.55 300 CYS A CA 1
ATOM 2381 C C . CYS A 1 300 ? 19.781 49.875 24.859 1 26.55 300 CYS A C 1
ATOM 2383 O O . CYS A 1 300 ? 18.969 49.25 25.547 1 26.55 300 CYS A O 1
ATOM 2385 N N . MET B 1 1 ? -14.969 18.188 -21.781 1 22.34 1 MET B N 1
ATOM 2386 C CA . MET B 1 1 ? -14.062 17.266 -22.453 1 22.34 1 MET B CA 1
ATOM 2387 C C . MET B 1 1 ? -12.867 16.922 -21.578 1 22.34 1 MET B C 1
ATOM 2389 O O . MET B 1 1 ? -12.078 17.797 -21.219 1 22.34 1 MET B O 1
ATOM 2393 N N . ARG B 1 2 ? -13.086 15.93 -20.625 1 24.72 2 ARG B N 1
ATOM 2394 C CA . ARG B 1 2 ? -12.281 15.586 -19.453 1 24.72 2 ARG B CA 1
ATOM 2395 C C . ARG B 1 2 ? -10.898 15.086 -19.859 1 24.72 2 ARG B C 1
ATOM 2397 O O . ARG B 1 2 ? -10.773 14.234 -20.75 1 24.72 2 ARG B O 1
ATOM 2404 N N . PRO B 1 3 ? -9.891 15.906 -19.656 1 27.95 3 PRO B N 1
ATOM 2405 C CA . PRO B 1 3 ? -8.555 15.562 -20.156 1 27.95 3 PRO B CA 1
ATOM 2406 C C . PRO B 1 3 ? -8.156 14.125 -19.844 1 27.95 3 PRO B C 1
ATOM 2408 O O . PRO B 1 3 ? -8.461 13.617 -18.766 1 27.95 3 PRO B O 1
ATOM 2411 N N . GLU B 1 4 ? -8.203 13.344 -20.891 1 24.64 4 GLU B N 1
ATOM 2412 C CA . GLU B 1 4 ? -7.949 11.914 -20.969 1 24.64 4 GLU B CA 1
ATOM 2413 C C . GLU B 1 4 ? -6.547 11.57 -20.484 1 24.64 4 GLU B C 1
ATOM 2415 O O . GLU B 1 4 ? -5.551 11.945 -21.109 1 24.64 4 GLU B O 1
ATOM 2420 N N . LEU B 1 5 ? -6.367 11.695 -19.188 1 27.23 5 LEU B N 1
ATOM 2421 C CA . LEU B 1 5 ? -5.074 11.305 -18.641 1 27.23 5 LEU B CA 1
ATOM 2422 C C . LEU B 1 5 ? -4.73 9.875 -19.031 1 27.23 5 LEU B C 1
ATOM 2424 O O . LEU B 1 5 ? -5.461 8.938 -18.703 1 27.23 5 LEU B O 1
ATOM 2428 N N . GLU B 1 6 ? -4.078 9.734 -20.094 1 24.12 6 GLU B N 1
ATOM 2429 C CA . GLU B 1 6 ? -3.607 8.484 -20.672 1 24.12 6 GLU B CA 1
ATOM 2430 C C . GLU B 1 6 ? -2.643 7.766 -19.734 1 24.12 6 GLU B C 1
ATOM 2432 O O . GLU B 1 6 ? -1.56 8.273 -19.438 1 24.12 6 GLU B O 1
ATOM 2437 N N . VAL B 1 7 ? -3.145 7.074 -18.797 1 27.7 7 VAL B N 1
ATOM 2438 C CA . VAL B 1 7 ? -2.34 6.32 -17.844 1 27.7 7 VAL B CA 1
ATOM 2439 C C . VAL B 1 7 ? -1.685 5.129 -18.547 1 27.7 7 VAL B C 1
ATOM 2441 O O . VAL B 1 7 ? -2.375 4.273 -19.109 1 27.7 7 VAL B O 1
ATOM 2444 N N . GLU B 1 8 ? -0.47 5.23 -18.938 1 27.84 8 GLU B N 1
ATOM 2445 C CA . GLU B 1 8 ? 0.309 4.148 -19.531 1 27.84 8 GLU B CA 1
ATOM 2446 C C . GLU B 1 8 ? 0.664 3.09 -18.484 1 27.84 8 GLU B C 1
ATOM 2448 O O . GLU B 1 8 ? 1.163 3.414 -17.406 1 27.84 8 GLU B O 1
ATOM 2453 N N . ILE B 1 9 ? 0.049 2.023 -18.516 1 29.55 9 ILE B N 1
ATOM 2454 C CA . ILE B 1 9 ? 0.219 0.826 -17.703 1 29.55 9 ILE B CA 1
ATOM 2455 C C . ILE B 1 9 ? 1.653 0.317 -17.812 1 29.55 9 ILE B C 1
ATOM 2457 O O . ILE B 1 9 ? 2.172 0.165 -18.922 1 29.55 9 ILE B O 1
ATOM 2461 N N . VAL B 1 10 ? 2.283 0.39 -16.719 1 35.12 10 VAL B N 1
ATOM 2462 C CA . VAL B 1 10 ? 3.66 -0.091 -16.672 1 35.12 10 VAL B CA 1
ATOM 2463 C C . VAL B 1 10 ? 3.715 -1.546 -17.141 1 35.12 10 VAL B C 1
ATOM 2465 O O . VAL B 1 10 ? 2.996 -2.398 -16.609 1 35.12 10 VAL B O 1
ATOM 2468 N N . SER B 1 11 ? 4.148 -1.82 -18.297 1 32.38 11 SER B N 1
ATOM 2469 C CA . SER B 1 11 ? 4.301 -3.131 -18.922 1 32.38 11 SER B CA 1
ATOM 2470 C C . SER B 1 11 ? 5.168 -4.051 -18.062 1 32.38 11 SER B C 1
ATOM 2472 O O . SER B 1 11 ? 5.867 -3.588 -17.172 1 32.38 11 SER B O 1
ATOM 2474 N N . ASP B 1 12 ? 4.984 -5.277 -18.234 1 33.53 12 ASP B N 1
ATOM 2475 C CA . ASP B 1 12 ? 5.812 -6.305 -17.609 1 33.53 12 ASP B CA 1
ATOM 2476 C C . ASP B 1 12 ? 7.297 -5.945 -17.703 1 33.53 12 ASP B C 1
ATOM 2478 O O . ASP B 1 12 ? 8.062 -6.227 -16.781 1 33.53 12 ASP B O 1
ATOM 2482 N N . GLU B 1 13 ? 7.559 -5.344 -18.75 1 38.38 13 GLU B N 1
ATOM 2483 C CA . GLU B 1 13 ? 8.938 -4.895 -18.953 1 38.38 13 GLU B CA 1
ATOM 2484 C C . GLU B 1 13 ? 9.297 -3.777 -17.984 1 38.38 13 GLU B C 1
ATOM 2486 O O . GLU B 1 13 ? 10.406 -3.752 -17.438 1 38.38 13 GLU B O 1
ATOM 2491 N N . GLU B 1 14 ? 8.328 -3.002 -17.766 1 40.5 14 GLU B N 1
ATOM 2492 C CA . GLU B 1 14 ? 8.57 -1.912 -16.828 1 40.5 14 GLU B CA 1
ATOM 2493 C C . GLU B 1 14 ? 8.594 -2.422 -15.391 1 40.5 14 GLU B C 1
ATOM 2495 O O . GLU B 1 14 ? 9.391 -1.955 -14.57 1 40.5 14 GLU B O 1
ATOM 2500 N N . MET B 1 15 ? 7.965 -3.387 -15.141 1 39 15 MET B N 1
ATOM 2501 C CA . MET B 1 15 ? 8.047 -4.066 -13.852 1 39 15 MET B CA 1
ATOM 2502 C C . MET B 1 15 ? 9.414 -4.715 -13.664 1 39 15 MET B C 1
ATOM 2504 O O . MET B 1 15 ? 9.961 -4.707 -12.562 1 39 15 MET B O 1
ATOM 2508 N N . ALA B 1 16 ? 9.914 -5.223 -14.734 1 41.62 16 ALA B N 1
ATOM 2509 C CA . ALA B 1 16 ? 11.266 -5.773 -14.719 1 41.62 16 A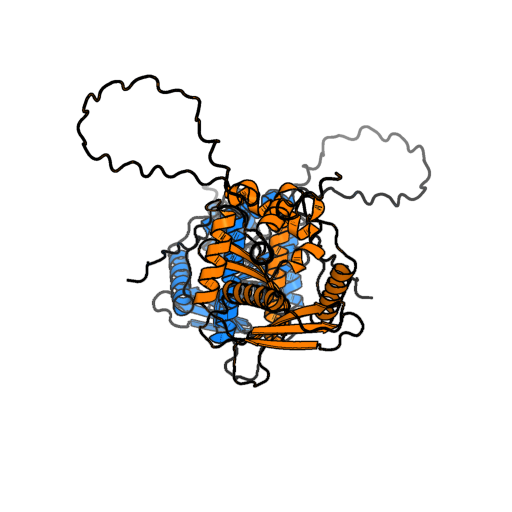LA B CA 1
ATOM 2510 C C . ALA B 1 16 ? 12.297 -4.699 -14.375 1 41.62 16 ALA B C 1
ATOM 2512 O O . ALA B 1 16 ? 13.25 -4.961 -13.648 1 41.62 16 ALA B O 1
ATOM 2513 N N . ILE B 1 17 ? 12.102 -3.525 -14.867 1 40.25 17 ILE B N 1
ATOM 2514 C CA . ILE B 1 17 ? 13 -2.416 -14.562 1 40.25 17 ILE B CA 1
ATOM 2515 C C . ILE B 1 17 ? 12.875 -2.045 -13.086 1 40.25 17 ILE B C 1
ATOM 2517 O O . ILE B 1 17 ? 13.875 -1.799 -12.414 1 40.25 17 ILE B O 1
ATOM 2521 N N . ILE B 1 18 ? 11.781 -2.082 -12.562 1 39.78 18 ILE B N 1
ATOM 2522 C CA . ILE B 1 18 ? 11.523 -1.797 -11.156 1 39.78 18 ILE B CA 1
ATOM 2523 C C . ILE B 1 18 ? 12.125 -2.902 -10.289 1 39.78 18 ILE B C 1
ATOM 2525 O O . ILE B 1 18 ? 12.75 -2.625 -9.266 1 39.78 18 ILE B O 1
ATOM 2529 N N . GLU B 1 19 ? 12.047 -4.07 -10.75 1 40.31 19 GLU B N 1
ATOM 2530 C CA . GLU B 1 19 ? 12.656 -5.215 -10.078 1 40.31 19 GLU B CA 1
ATOM 2531 C C . GLU B 1 19 ? 14.172 -5.094 -10.047 1 40.31 19 GLU B C 1
ATOM 2533 O O . GLU B 1 19 ? 14.812 -5.398 -9.039 1 40.31 19 GLU B O 1
ATOM 2538 N N . ALA B 1 20 ? 14.672 -4.711 -11.109 1 39.12 20 ALA B N 1
ATOM 2539 C CA . ALA B 1 20 ? 16.109 -4.5 -11.188 1 39.12 20 ALA B CA 1
ATOM 2540 C C . ALA B 1 20 ? 16.562 -3.398 -10.234 1 39.12 20 ALA B C 1
ATOM 2542 O O . ALA B 1 20 ? 17.594 -3.52 -9.57 1 39.12 20 ALA B O 1
ATOM 2543 N N . ALA B 1 21 ? 15.797 -2.461 -10.086 1 37.03 21 ALA B N 1
ATOM 2544 C CA . ALA B 1 21 ? 16.141 -1.367 -9.18 1 37.03 21 ALA B CA 1
ATOM 2545 C C . ALA B 1 21 ? 16.078 -1.812 -7.723 1 37.03 21 ALA B C 1
ATOM 2547 O O . ALA B 1 21 ? 16.938 -1.473 -6.918 1 37.03 21 ALA B O 1
ATOM 2548 N N . LEU B 1 22 ? 15.25 -2.635 -7.332 1 35.91 22 LEU B N 1
ATOM 2549 C CA . LEU B 1 22 ? 15.125 -3.158 -5.977 1 35.91 22 LEU B CA 1
ATOM 2550 C C . LEU B 1 22 ? 16.266 -4.121 -5.66 1 35.91 22 LEU B C 1
ATOM 2552 O O . LEU B 1 22 ? 16.781 -4.133 -4.539 1 35.91 22 LEU B O 1
ATOM 2556 N N . ALA B 1 23 ? 16.734 -4.855 -6.516 1 35.06 23 ALA B N 1
ATOM 2557 C CA . ALA B 1 23 ? 17.859 -5.789 -6.359 1 35.06 23 ALA B CA 1
ATOM 2558 C C . ALA B 1 23 ? 19.156 -5.047 -6.113 1 35.06 23 ALA B C 1
ATOM 2560 O O . ALA B 1 23 ? 20 -5.5 -5.336 1 35.06 23 ALA B O 1
ATOM 2561 N N . ALA B 1 24 ? 19.391 -3.938 -6.609 1 31.73 24 ALA B N 1
ATOM 2562 C CA . ALA B 1 24 ? 20.641 -3.209 -6.461 1 31.73 24 ALA B CA 1
ATOM 2563 C C . ALA B 1 24 ? 20.797 -2.664 -5.043 1 31.73 24 ALA B C 1
ATOM 2565 O O . ALA B 1 24 ? 21.906 -2.619 -4.508 1 31.73 24 ALA B O 1
ATOM 2566 N N . ALA B 1 25 ? 19.797 -2.473 -4.297 1 30.25 25 ALA B N 1
ATOM 2567 C CA . ALA B 1 25 ? 19.875 -1.881 -2.963 1 30.25 25 ALA B CA 1
ATOM 2568 C C . ALA B 1 25 ? 20.219 -2.938 -1.915 1 30.25 25 ALA B C 1
ATOM 2570 O O . ALA B 1 25 ? 20.672 -2.607 -0.82 1 30.25 25 ALA B O 1
ATOM 2571 N N . ALA B 1 26 ? 20.047 -4.203 -2.07 1 30.89 26 ALA B N 1
ATOM 2572 C CA . ALA B 1 26 ? 20.25 -5.254 -1.08 1 30.89 26 ALA B CA 1
ATOM 2573 C C . ALA B 1 26 ? 21.734 -5.582 -0.94 1 30.89 26 ALA B C 1
ATOM 2575 O O . ALA B 1 26 ? 22.141 -6.332 -0.045 1 30.89 26 ALA B O 1
ATOM 2576 N N . ALA B 1 27 ? 22.641 -5.148 -1.667 1 28.78 27 ALA B N 1
ATOM 2577 C CA . ALA B 1 27 ? 24 -5.695 -1.617 1 28.78 27 ALA B CA 1
ATOM 2578 C C . ALA B 1 27 ? 24.781 -5.121 -0.442 1 28.78 27 ALA B C 1
ATOM 2580 O O . ALA B 1 27 ? 25.922 -5.523 -0.185 1 28.78 27 ALA B O 1
ATOM 2581 N N . ALA B 1 28 ? 24.281 -4.062 0.279 1 28.58 28 ALA B N 1
ATOM 2582 C CA . ALA B 1 28 ? 25.359 -3.518 1.104 1 28.58 28 ALA B CA 1
ATOM 2583 C C . ALA B 1 28 ? 25.359 -4.156 2.49 1 28.58 28 ALA B C 1
ATOM 2585 O O . ALA B 1 28 ? 25.547 -3.471 3.496 1 28.58 28 ALA B O 1
ATOM 2586 N N . ARG B 1 29 ? 24.734 -5.359 2.742 1 30.69 29 ARG B N 1
ATOM 2587 C CA . ARG B 1 29 ? 24.844 -5.688 4.16 1 30.69 29 ARG B CA 1
ATOM 2588 C C . ARG B 1 29 ? 26.266 -6.043 4.543 1 30.69 29 ARG B C 1
ATOM 2590 O O . ARG B 1 29 ? 26.891 -6.914 3.924 1 30.69 29 ARG B O 1
ATOM 2597 N N . PRO B 1 30 ? 26.875 -5.359 5.555 1 26.94 30 PRO B N 1
ATOM 2598 C CA . PRO B 1 30 ? 28.188 -5.73 6.109 1 26.94 30 PRO B CA 1
ATOM 2599 C C . PRO B 1 30 ? 28.141 -7.051 6.875 1 26.94 30 PRO B C 1
ATOM 2601 O O . PRO B 1 30 ? 27.094 -7.438 7.395 1 26.94 30 PRO B O 1
ATOM 2604 N N . LEU B 1 31 ? 28.922 -8.047 6.562 1 25.83 31 LEU B N 1
ATOM 2605 C CA . LEU B 1 31 ? 29.25 -9.312 7.203 1 25.83 31 LEU B CA 1
ATOM 2606 C C . LEU B 1 31 ? 29.578 -9.109 8.68 1 25.83 31 LEU B C 1
ATOM 2608 O O . LEU B 1 31 ? 30.5 -8.359 9.023 1 25.83 31 LEU B O 1
ATOM 2612 N N . LEU B 1 32 ? 28.547 -8.953 9.516 1 24.19 32 LEU B N 1
ATOM 2613 C CA . LEU B 1 32 ? 28.859 -8.891 10.945 1 24.19 32 LEU B CA 1
ATOM 2614 C C . LEU B 1 32 ? 29.625 -10.117 11.391 1 24.19 32 LEU B C 1
ATOM 2616 O O . LEU B 1 32 ? 29.25 -11.25 11.086 1 24.19 32 LEU B O 1
ATOM 2620 N N . SER B 1 33 ? 30.922 -9.984 11.602 1 23.33 33 SER B N 1
ATOM 2621 C CA . SER B 1 33 ? 31.969 -10.852 12.102 1 23.33 33 SER B CA 1
ATOM 2622 C C . SER B 1 33 ? 31.656 -11.367 13.5 1 23.33 33 SER B C 1
ATOM 2624 O O . SER B 1 33 ? 31.547 -10.586 14.445 1 23.33 33 SER B O 1
ATOM 2626 N N . SER B 1 34 ? 30.734 -12.242 13.609 1 23.67 34 SER B N 1
ATOM 2627 C CA . SER B 1 34 ? 30.438 -12.883 14.883 1 23.67 34 SER B CA 1
ATOM 2628 C C . SER B 1 34 ? 31.672 -13.586 15.445 1 23.67 34 SER B C 1
ATOM 2630 O O . SER B 1 34 ? 31.562 -14.469 16.297 1 23.67 34 SER B O 1
ATOM 2632 N N . ALA B 1 35 ? 32.875 -13.312 15.055 1 25.02 35 ALA B N 1
ATOM 2633 C CA . ALA B 1 35 ? 33.906 -14.273 15.453 1 25.02 35 ALA B CA 1
ATOM 2634 C C . ALA B 1 35 ? 34.125 -14.242 16.953 1 25.02 35 ALA B C 1
ATOM 2636 O O . ALA B 1 35 ? 35.062 -14.875 17.469 1 25.02 35 ALA B O 1
ATOM 2637 N N . ALA B 1 36 ? 33.406 -13.516 17.797 1 23.62 36 ALA B N 1
ATOM 2638 C CA . ALA B 1 36 ? 34.312 -13.289 18.922 1 23.62 36 ALA B CA 1
ATOM 2639 C C . ALA B 1 36 ? 34.562 -14.578 19.703 1 23.62 36 ALA B C 1
ATOM 2641 O O . ALA B 1 36 ? 35.281 -14.578 20.688 1 23.62 36 ALA B O 1
ATOM 2642 N N . VAL B 1 37 ? 33.656 -15.625 19.578 1 21.53 37 VAL B N 1
ATOM 2643 C CA . VAL B 1 37 ? 33.812 -16.438 20.797 1 21.53 37 VAL B CA 1
ATOM 2644 C C . VAL B 1 37 ? 35.094 -17.25 20.688 1 21.53 37 VAL B C 1
ATOM 2646 O O . VAL B 1 37 ? 35.219 -18.156 19.859 1 21.53 37 VAL B O 1
ATOM 2649 N N . ARG B 1 38 ? 36.25 -16.625 20.938 1 23.05 38 ARG B N 1
ATOM 2650 C CA . ARG B 1 38 ? 37.594 -17.172 20.859 1 23.05 38 ARG B CA 1
ATOM 2651 C C . ARG B 1 38 ? 37.812 -18.266 21.891 1 23.05 38 ARG B C 1
ATOM 2653 O O . ARG B 1 38 ? 37.875 -17.984 23.094 1 23.05 38 ARG B O 1
ATOM 2660 N N . GLY B 1 39 ? 37.062 -19.391 21.781 1 18.83 39 GLY B N 1
ATOM 2661 C CA . GLY B 1 39 ? 37.594 -20.422 22.672 1 18.83 39 GLY B CA 1
ATOM 2662 C C . GLY B 1 39 ? 39.094 -20.562 22.625 1 18.83 39 GLY B C 1
ATOM 2663 O O . GLY B 1 39 ? 39.719 -20.141 21.656 1 18.83 39 GLY B O 1
ATOM 2664 N N . ALA B 1 40 ? 39.781 -20.719 23.859 1 22.16 40 ALA B N 1
ATOM 2665 C CA . ALA B 1 40 ? 41.188 -20.797 24.25 1 22.16 40 ALA B CA 1
ATOM 2666 C C . ALA B 1 40 ? 41.875 -21.984 23.578 1 22.16 40 ALA B C 1
ATOM 2668 O O . ALA B 1 40 ? 43 -22.359 23.969 1 22.16 40 ALA B O 1
ATOM 2669 N N . ALA B 1 41 ? 41.219 -22.672 22.547 1 20.92 41 ALA B N 1
ATOM 2670 C CA . ALA B 1 41 ? 41.875 -23.969 22.312 1 20.92 41 ALA B CA 1
ATOM 2671 C C . ALA B 1 41 ? 43.344 -23.781 21.938 1 20.92 41 ALA B C 1
ATOM 2673 O O . ALA B 1 41 ? 43.719 -22.75 21.375 1 20.92 41 ALA B O 1
ATOM 2674 N N . THR B 1 42 ? 44.219 -24.688 22.484 1 21.97 42 THR B N 1
ATOM 2675 C CA . THR B 1 42 ? 45.656 -24.984 22.547 1 21.97 42 THR B CA 1
ATOM 2676 C C . THR B 1 42 ? 46.25 -25.094 21.141 1 21.97 42 THR B C 1
ATOM 2678 O O . THR B 1 42 ? 45.531 -25.469 20.203 1 21.97 42 THR B O 1
ATOM 2681 N N . LEU B 1 43 ? 47.406 -24.391 20.891 1 21.94 43 LEU B N 1
ATOM 2682 C CA . LEU B 1 43 ? 48.25 -24.078 19.75 1 21.94 43 LEU B CA 1
ATOM 2683 C C . LEU B 1 43 ? 48.844 -25.344 19.156 1 21.94 43 LEU B C 1
ATOM 2685 O O . LEU B 1 43 ? 49.844 -25.281 18.453 1 21.94 43 LEU B O 1
ATOM 2689 N N . SER B 1 44 ? 48.094 -26.547 19.266 1 20.25 44 SER B N 1
ATOM 2690 C CA . SER B 1 44 ? 49 -27.625 18.984 1 20.25 44 SER B CA 1
ATOM 2691 C C . SER B 1 44 ? 49.625 -27.484 17.594 1 20.25 44 SER B C 1
ATOM 2693 O O . SER B 1 44 ? 49 -26.953 16.672 1 20.25 44 SER B O 1
ATOM 2695 N N . CYS B 1 45 ? 51 -27.578 17.516 1 21.08 45 CYS B N 1
ATOM 2696 C CA . CYS B 1 45 ? 52 -27.438 16.453 1 21.08 45 CYS B CA 1
ATOM 2697 C C . CYS B 1 45 ? 51.719 -28.375 15.297 1 21.08 45 CYS B C 1
ATOM 2699 O O . CYS B 1 45 ? 52.344 -29.438 15.188 1 21.08 45 CYS B O 1
ATOM 2701 N N . ALA B 1 46 ? 50.406 -28.688 15.102 1 22.83 46 ALA B N 1
ATOM 2702 C CA . ALA B 1 46 ? 50.312 -29.891 14.266 1 22.83 46 ALA B CA 1
ATOM 2703 C C . ALA B 1 46 ? 51.125 -29.703 12.977 1 22.83 46 ALA B C 1
ATOM 2705 O O . ALA B 1 46 ? 51.344 -28.562 12.523 1 22.83 46 ALA B O 1
ATOM 2706 N N . ALA B 1 47 ? 51.75 -30.859 12.602 1 25.67 47 ALA B N 1
ATOM 2707 C CA . ALA B 1 47 ? 52.594 -31.359 11.531 1 25.67 47 ALA B CA 1
ATOM 2708 C C . ALA B 1 47 ? 52.094 -30.906 10.164 1 25.67 47 ALA B C 1
ATOM 2710 O O . ALA B 1 47 ? 50.875 -30.719 9.977 1 25.67 47 ALA B O 1
ATOM 2711 N N . PHE B 1 48 ? 53.031 -30.344 9.414 1 25.8 48 PHE B N 1
ATOM 2712 C CA . PHE B 1 48 ? 53.062 -29.719 8.102 1 25.8 48 PHE B CA 1
ATOM 2713 C C . PHE B 1 48 ? 52.531 -30.672 7.035 1 25.8 48 PHE B C 1
ATOM 2715 O O . PHE B 1 48 ? 53.156 -31.656 6.684 1 25.8 48 PHE B O 1
ATOM 2722 N N . PRO B 1 49 ? 51.281 -31.203 7.176 1 27.45 49 PRO B N 1
ATOM 2723 C CA . PRO B 1 49 ? 51.094 -32.281 6.203 1 27.45 49 PRO B CA 1
ATOM 2724 C C . PRO B 1 49 ? 51.438 -31.844 4.777 1 27.45 49 PRO B C 1
ATOM 2726 O O . PRO B 1 49 ? 51.406 -30.656 4.473 1 27.45 49 PRO B O 1
ATOM 2729 N N . PRO B 1 50 ? 51.969 -32.781 3.928 1 27.33 50 PRO B N 1
ATOM 2730 C CA . PRO B 1 50 ? 52.531 -32.625 2.576 1 27.33 50 PRO B CA 1
ATOM 2731 C C . PRO B 1 50 ? 51.594 -31.844 1.649 1 27.33 50 PRO B C 1
ATOM 2733 O O . PRO B 1 50 ? 50.375 -31.766 1.913 1 27.33 50 PRO B O 1
ATOM 2736 N N . ALA B 1 51 ? 52.25 -31.188 0.7 1 30.78 51 ALA B N 1
ATOM 2737 C CA . ALA B 1 51 ? 51.812 -30.281 -0.359 1 30.78 51 ALA B CA 1
ATOM 2738 C C . ALA B 1 51 ? 50.719 -30.922 -1.218 1 30.78 51 ALA B C 1
ATOM 2740 O O . ALA B 1 51 ? 51.031 -31.734 -2.104 1 30.78 51 ALA B O 1
ATOM 2741 N N . GLY B 1 52 ? 49.719 -31.656 -0.608 1 25.3 52 GLY B N 1
ATOM 2742 C CA . GLY B 1 52 ? 48.812 -32.344 -1.509 1 25.3 52 GLY B CA 1
ATOM 2743 C C . GLY B 1 52 ? 48.344 -31.484 -2.67 1 25.3 52 GLY B C 1
ATOM 2744 O O . GLY B 1 52 ? 48.438 -30.266 -2.611 1 25.3 52 GLY B O 1
ATOM 2745 N N . ASP B 1 53 ? 48.25 -32.062 -3.92 1 32 53 ASP B N 1
ATOM 2746 C CA . ASP B 1 53 ? 48 -31.531 -5.262 1 32 53 ASP B CA 1
ATOM 2747 C C . ASP B 1 53 ? 46.844 -30.531 -5.277 1 32 53 ASP B C 1
ATOM 2749 O O . ASP B 1 53 ? 45.781 -30.797 -4.707 1 32 53 ASP B O 1
ATOM 2753 N N . ILE B 1 54 ? 47.125 -29.219 -5.285 1 35.75 54 ILE B N 1
ATOM 2754 C CA . ILE B 1 54 ? 46.344 -28 -5.426 1 35.75 54 ILE B CA 1
ATOM 2755 C C . ILE B 1 54 ? 45.219 -28.219 -6.445 1 35.75 54 ILE B C 1
ATOM 2757 O O . ILE B 1 54 ? 44.469 -27.281 -6.746 1 35.75 54 ILE B O 1
ATOM 2761 N N . GLU B 1 55 ? 45.312 -29.344 -7.246 1 33.06 55 GLU B N 1
ATOM 2762 C CA . GLU B 1 55 ? 44.5 -29.375 -8.445 1 33.06 55 GLU B CA 1
ATOM 2763 C C . GLU B 1 55 ? 43 -29.266 -8.086 1 33.06 55 GLU B C 1
ATOM 2765 O O . GLU B 1 55 ? 42.156 -29.062 -8.961 1 33.06 55 GLU B O 1
ATOM 2770 N N . ASP B 1 56 ? 42.625 -30.078 -7.09 1 35.44 56 ASP B N 1
ATOM 2771 C CA . ASP B 1 56 ? 41.188 -30.234 -6.996 1 35.44 56 ASP B CA 1
ATOM 2772 C C . ASP B 1 56 ? 40.531 -28.953 -6.477 1 35.44 56 ASP B C 1
ATOM 2774 O O . ASP B 1 56 ? 40.188 -28.859 -5.297 1 35.44 56 ASP B O 1
ATOM 2778 N N . SER B 1 57 ? 41.031 -27.812 -6.652 1 36.66 57 SER B N 1
ATOM 2779 C CA . SER B 1 57 ? 40.344 -26.594 -6.207 1 36.66 57 SER B CA 1
ATOM 2780 C C . SER B 1 57 ? 38.875 -26.656 -6.547 1 36.66 57 SER B C 1
ATOM 2782 O O . SER B 1 57 ? 38.5 -26.781 -7.719 1 36.66 57 SER B O 1
ATOM 2784 N N . ALA B 1 58 ? 38 -27.203 -5.703 1 41.16 58 ALA B N 1
ATOM 2785 C CA . ALA B 1 58 ? 36.531 -27.188 -5.914 1 41.16 58 ALA B CA 1
ATOM 2786 C C . ALA B 1 58 ? 36.125 -25.891 -6.609 1 41.16 58 ALA B C 1
ATOM 2788 O O . ALA B 1 58 ? 36.688 -24.828 -6.379 1 41.16 58 ALA B O 1
ATOM 2789 N N . PRO B 1 59 ? 35.562 -25.969 -7.832 1 43.84 59 PRO B N 1
ATOM 2790 C CA . PRO B 1 59 ? 35.125 -24.734 -8.484 1 43.84 59 PRO B CA 1
ATOM 2791 C C . PRO B 1 59 ? 34.531 -23.734 -7.5 1 43.84 59 PRO B C 1
ATOM 2793 O O . PRO B 1 59 ? 34.062 -24.125 -6.43 1 43.84 59 PRO B O 1
ATOM 2796 N N . PRO B 1 60 ? 35 -22.516 -7.355 1 47.19 60 PRO B N 1
ATOM 2797 C CA . PRO B 1 60 ? 34.438 -21.516 -6.445 1 47.19 60 PRO B CA 1
ATOM 2798 C C . PRO B 1 60 ? 32.938 -21.672 -6.262 1 47.19 60 PRO B C 1
ATOM 2800 O O . PRO B 1 60 ? 32.25 -22.141 -7.16 1 47.19 60 PRO B O 1
ATOM 2803 N N . PRO B 1 61 ? 32.438 -21.875 -5.098 1 49.34 61 PRO B N 1
ATOM 2804 C CA . PRO B 1 61 ? 31.016 -22.078 -4.84 1 49.34 61 PRO B CA 1
ATOM 2805 C C . PRO B 1 61 ? 30.125 -21.172 -5.688 1 49.34 61 PRO B C 1
ATOM 2807 O O . PRO B 1 61 ? 30.438 -20 -5.887 1 49.34 61 PRO B O 1
ATOM 2810 N N . ARG B 1 62 ? 29.562 -21.641 -6.766 1 54.59 62 ARG B N 1
ATOM 2811 C CA . ARG B 1 62 ? 28.641 -20.922 -7.637 1 54.59 62 ARG B CA 1
ATOM 2812 C C . ARG B 1 62 ? 27.766 -19.953 -6.836 1 54.59 62 ARG B C 1
ATOM 2814 O O . ARG B 1 62 ? 27.156 -20.359 -5.84 1 54.59 62 ARG B O 1
ATOM 2821 N N . ARG B 1 63 ? 28 -18.703 -6.914 1 66.5 63 ARG B N 1
ATOM 2822 C CA . ARG B 1 63 ? 27.141 -17.688 -6.301 1 66.5 63 ARG B CA 1
ATOM 2823 C C . ARG B 1 63 ? 25.672 -18.047 -6.449 1 66.5 63 ARG B C 1
ATOM 2825 O O . ARG B 1 63 ? 25.266 -18.609 -7.469 1 66.5 63 ARG B O 1
ATOM 2832 N N . SER B 1 64 ? 25 -18.031 -5.352 1 74.25 64 SER B N 1
ATOM 2833 C CA . SER B 1 64 ? 23.578 -18.344 -5.348 1 74.25 64 SER B CA 1
ATOM 2834 C C . SER B 1 64 ? 22.844 -17.547 -6.426 1 74.25 64 SER B C 1
ATOM 2836 O O . SER B 1 64 ? 23.312 -16.5 -6.871 1 74.25 64 SER B O 1
ATOM 2838 N N . LEU B 1 65 ? 21.906 -18.234 -7.078 1 76.56 65 LEU B N 1
ATOM 2839 C CA . LEU B 1 65 ? 21.078 -17.562 -8.078 1 76.56 65 LEU B CA 1
ATOM 2840 C C . LEU B 1 65 ? 20.484 -16.281 -7.52 1 76.56 65 LEU B C 1
ATOM 2842 O O . LEU B 1 65 ? 20.359 -15.281 -8.234 1 76.56 65 LEU B O 1
ATOM 2846 N N . LEU B 1 66 ? 20.109 -16.359 -6.227 1 72.25 66 LEU B N 1
ATOM 2847 C CA . LEU B 1 66 ? 19.578 -15.18 -5.559 1 72.25 66 LEU B CA 1
ATOM 2848 C C . LEU B 1 66 ? 20.578 -14.031 -5.598 1 72.25 66 LEU B C 1
ATOM 2850 O O . LEU B 1 66 ? 20.234 -12.906 -5.938 1 72.25 66 LEU B O 1
ATOM 2854 N N . SER B 1 67 ? 21.781 -14.328 -5.277 1 70.69 67 SER B N 1
ATOM 2855 C CA . SER B 1 67 ? 22.828 -13.32 -5.238 1 70.69 67 SER B CA 1
ATOM 2856 C C . SER B 1 67 ? 23.172 -12.82 -6.637 1 70.69 67 SER B C 1
ATOM 2858 O O . SER B 1 67 ? 23.453 -11.633 -6.828 1 70.69 67 SER B O 1
ATOM 2860 N N . ARG B 1 68 ? 23.109 -13.719 -7.535 1 69.06 68 ARG B N 1
ATOM 2861 C CA . ARG B 1 68 ? 23.516 -13.391 -8.898 1 69.06 68 ARG B CA 1
ATOM 2862 C C . ARG B 1 68 ? 22.453 -12.562 -9.602 1 69.06 68 ARG B C 1
ATOM 2864 O O . ARG B 1 68 ? 22.766 -11.617 -10.32 1 69.06 68 ARG B O 1
ATOM 2871 N N . PHE B 1 69 ? 21.234 -12.969 -9.359 1 73.12 69 PHE B N 1
ATOM 2872 C CA . PHE B 1 69 ? 20.203 -12.414 -10.227 1 73.12 69 PHE B CA 1
ATOM 2873 C C . PHE B 1 69 ? 19.203 -11.578 -9.43 1 73.12 69 PHE B C 1
ATOM 2875 O O . PHE B 1 69 ? 18.438 -10.805 -10 1 73.12 69 PHE B O 1
ATOM 2882 N N . ARG B 1 70 ? 19.203 -11.703 -8.188 1 68.81 70 ARG B N 1
ATOM 2883 C CA . ARG B 1 70 ? 18.219 -11.016 -7.363 1 68.81 70 ARG B CA 1
ATOM 2884 C C . ARG B 1 70 ? 18.859 -10.414 -6.121 1 68.81 70 ARG B C 1
ATOM 2886 O O . ARG B 1 70 ? 18.312 -10.5 -5.023 1 68.81 70 ARG B O 1
ATOM 2893 N N . GLU B 1 71 ? 19.969 -9.914 -6.383 1 62.31 71 GLU B N 1
ATOM 2894 C CA . GLU B 1 71 ? 20.656 -9.281 -5.254 1 62.31 71 GLU B CA 1
ATOM 2895 C C . GLU B 1 71 ? 19.859 -8.086 -4.734 1 62.31 71 GLU B C 1
ATOM 2897 O O . GLU B 1 71 ? 19.562 -7.156 -5.488 1 62.31 71 GLU B O 1
ATOM 2902 N N . ARG B 1 72 ? 19.328 -8.148 -3.605 1 61.88 72 ARG B N 1
ATOM 2903 C CA . ARG B 1 72 ? 18.625 -7.074 -2.906 1 61.88 72 ARG B CA 1
ATOM 2904 C C . ARG B 1 72 ? 17.234 -6.867 -3.484 1 61.88 72 ARG B C 1
ATOM 2906 O O . ARG B 1 72 ? 16.688 -5.762 -3.434 1 61.88 72 ARG B O 1
ATOM 2913 N N . ARG B 1 73 ? 16.859 -7.906 -4.355 1 73.81 73 ARG B N 1
ATOM 2914 C CA . ARG B 1 73 ? 15.523 -7.805 -4.93 1 73.81 73 ARG B CA 1
ATOM 2915 C C . ARG B 1 73 ? 14.617 -8.914 -4.41 1 73.81 73 ARG B C 1
ATOM 2917 O O . ARG B 1 73 ? 15.086 -10.016 -4.113 1 73.81 73 ARG B O 1
ATOM 2924 N N . ALA B 1 74 ? 13.438 -8.484 -4.285 1 83.06 74 ALA B N 1
ATOM 2925 C CA . ALA B 1 74 ? 12.445 -9.469 -3.855 1 83.06 74 ALA B CA 1
ATOM 2926 C C . ALA B 1 74 ? 12.148 -10.469 -4.969 1 83.06 74 ALA B C 1
ATOM 2928 O O . ALA B 1 74 ? 12.211 -10.125 -6.152 1 83.06 74 ALA B O 1
ATOM 2929 N N . LEU B 1 75 ? 11.992 -11.734 -4.609 1 89.75 75 LEU B N 1
ATOM 2930 C CA . LEU B 1 75 ? 11.461 -12.711 -5.559 1 89.75 75 LEU B CA 1
ATOM 2931 C C . LEU B 1 75 ? 9.992 -12.438 -5.852 1 89.75 75 LEU B C 1
ATOM 2933 O O . LEU B 1 75 ? 9.242 -12.008 -4.965 1 89.75 75 LEU B O 1
ATOM 2937 N N . SER B 1 76 ? 9.633 -12.664 -7.098 1 93.75 76 SER B N 1
ATOM 2938 C CA . SER B 1 76 ? 8.219 -12.562 -7.426 1 93.75 76 SER B CA 1
ATOM 2939 C C . SER B 1 76 ? 7.512 -13.898 -7.254 1 93.75 76 SER B C 1
ATOM 2941 O O . SER B 1 76 ? 8.156 -14.953 -7.254 1 93.75 76 SER B O 1
ATOM 2943 N N . VAL B 1 77 ? 6.23 -13.734 -7.082 1 95.81 77 VAL B N 1
ATOM 2944 C CA . VAL B 1 77 ? 5.422 -14.945 -7.047 1 95.81 77 VAL B CA 1
ATOM 2945 C C . VAL B 1 77 ? 5.621 -15.742 -8.336 1 95.81 77 VAL B C 1
ATOM 2947 O O . VAL B 1 77 ? 5.695 -16.969 -8.312 1 95.81 77 VAL B O 1
ATOM 2950 N N . THR B 1 78 ? 5.836 -15.039 -9.43 1 94.69 78 THR B N 1
ATOM 2951 C CA . THR B 1 78 ? 6.062 -15.672 -10.727 1 94.69 78 THR B CA 1
ATOM 2952 C C . THR B 1 78 ? 7.383 -16.438 -10.727 1 94.69 78 THR B C 1
ATOM 2954 O O . THR B 1 78 ? 7.488 -17.5 -11.344 1 94.69 78 THR B O 1
ATOM 2957 N N . ASP B 1 79 ? 8.367 -15.914 -10.047 1 94.44 79 ASP B N 1
ATOM 2958 C CA . ASP B 1 79 ? 9.641 -16.625 -9.914 1 94.44 79 ASP B CA 1
ATOM 2959 C C . ASP B 1 79 ? 9.445 -17.969 -9.211 1 94.44 79 ASP B C 1
ATOM 2961 O O . ASP B 1 79 ? 10.016 -18.984 -9.617 1 94.44 79 ASP B O 1
ATOM 2965 N N . ILE B 1 80 ? 8.648 -17.891 -8.188 1 96.06 80 ILE B N 1
ATOM 2966 C CA . ILE B 1 80 ? 8.406 -19.078 -7.387 1 96.06 80 ILE B CA 1
ATOM 2967 C C . ILE B 1 80 ? 7.66 -20.125 -8.219 1 96.06 80 ILE B C 1
ATOM 2969 O O . ILE B 1 80 ? 8.047 -21.297 -8.266 1 96.06 80 ILE B O 1
ATOM 2973 N N . THR B 1 81 ? 6.637 -19.719 -8.898 1 97.5 81 THR B N 1
ATOM 2974 C CA . THR B 1 81 ? 5.836 -20.656 -9.672 1 97.5 81 THR B CA 1
ATOM 2975 C C . THR B 1 81 ? 6.625 -21.172 -10.875 1 97.5 81 THR B C 1
ATOM 2977 O O . THR B 1 81 ? 6.484 -22.344 -11.266 1 97.5 81 THR B O 1
ATOM 2980 N N . ALA B 1 82 ? 7.461 -20.312 -11.461 1 96.44 82 ALA B N 1
ATOM 2981 C CA . ALA B 1 82 ? 8.32 -20.766 -12.562 1 96.44 82 ALA B CA 1
ATOM 2982 C C . ALA B 1 82 ? 9.305 -21.828 -12.094 1 96.44 82 ALA B C 1
ATOM 2984 O O . ALA B 1 82 ? 9.562 -22.797 -12.812 1 96.44 82 ALA B O 1
ATOM 2985 N N . THR B 1 83 ? 9.836 -21.594 -10.938 1 96.5 83 THR B N 1
ATOM 2986 C CA . THR B 1 83 ? 10.766 -22.562 -10.367 1 96.5 83 THR B CA 1
ATOM 2987 C C . THR B 1 83 ? 10.07 -23.891 -10.117 1 96.5 83 THR B C 1
ATOM 2989 O O . THR B 1 83 ? 10.625 -24.953 -10.406 1 96.5 83 THR B O 1
ATOM 2992 N N . GLU B 1 84 ? 8.867 -23.844 -9.578 1 97.5 84 GLU B N 1
ATOM 2993 C CA . GLU B 1 84 ? 8.094 -25.047 -9.312 1 97.5 84 GLU B CA 1
ATOM 2994 C C . GLU B 1 84 ? 7.762 -25.781 -10.609 1 97.5 84 GLU B C 1
ATOM 2996 O O . GLU B 1 84 ? 7.707 -27.016 -10.641 1 97.5 84 GLU B O 1
ATOM 3001 N N . TRP B 1 85 ? 7.523 -25.062 -11.688 1 97.38 85 TRP B N 1
ATOM 3002 C CA . TRP B 1 85 ? 7.199 -25.641 -12.992 1 97.38 85 TRP B CA 1
ATOM 3003 C C . TRP B 1 85 ? 8.375 -26.469 -13.523 1 97.38 85 TRP B C 1
ATOM 3005 O O . TRP B 1 85 ? 8.203 -27.625 -13.898 1 97.38 85 TRP B O 1
ATOM 3015 N N . CYS B 1 86 ? 9.523 -25.891 -13.531 1 97.44 86 CYS B N 1
ATOM 3016 C CA . CYS B 1 86 ? 10.766 -26.562 -13.906 1 97.44 86 CYS B CA 1
ATOM 3017 C C . CYS B 1 86 ? 11.977 -25.734 -13.508 1 97.44 86 CYS B C 1
ATOM 3019 O O . CYS B 1 86 ? 12.195 -24.641 -14.039 1 97.44 86 CYS B O 1
ATOM 3021 N N . ASP B 1 87 ? 12.82 -26.297 -12.656 1 96.19 87 ASP B N 1
ATOM 3022 C CA . ASP B 1 87 ? 14.023 -25.609 -12.195 1 96.19 87 ASP B CA 1
ATOM 3023 C C . ASP B 1 87 ? 14.938 -25.266 -13.367 1 96.19 87 ASP B C 1
ATOM 3025 O O . ASP B 1 87 ? 15.453 -24.141 -13.453 1 96.19 87 ASP B O 1
ATOM 3029 N N . LYS B 1 88 ? 15.156 -26.203 -14.18 1 95.62 88 LYS B N 1
ATOM 3030 C CA . LYS B 1 88 ? 16.109 -26.016 -15.266 1 95.62 88 LYS B CA 1
ATOM 3031 C C . LYS B 1 88 ? 15.656 -24.922 -16.234 1 95.62 88 LYS B C 1
ATOM 3033 O O . LYS B 1 88 ? 16.469 -24.141 -16.719 1 95.62 88 LYS B O 1
ATOM 3038 N N . GLN B 1 89 ? 14.383 -24.922 -16.5 1 95.88 89 GLN B N 1
ATOM 3039 C CA . GLN B 1 89 ? 13.859 -23.844 -17.328 1 95.88 89 GLN B CA 1
ATOM 3040 C C . GLN B 1 89 ? 14.102 -22.484 -16.688 1 95.88 89 GLN B C 1
ATOM 3042 O O . GLN B 1 89 ? 14.484 -21.531 -17.359 1 95.88 89 GLN B O 1
ATOM 3047 N N . MET B 1 90 ? 13.836 -22.391 -15.359 1 95.31 90 MET B N 1
ATOM 3048 C CA . MET B 1 90 ? 14.086 -21.141 -14.633 1 95.31 90 MET B CA 1
ATOM 3049 C C . MET B 1 90 ? 15.547 -20.734 -14.742 1 95.31 90 MET B C 1
ATOM 3051 O O . MET B 1 90 ? 15.852 -19.562 -14.961 1 95.31 90 MET B O 1
ATOM 3055 N N . GLU B 1 91 ? 16.391 -21.656 -14.609 1 93.56 91 GLU B N 1
ATOM 3056 C CA . GLU B 1 91 ? 17.812 -21.391 -14.758 1 93.56 91 GLU B CA 1
ATOM 3057 C C . GLU B 1 91 ? 18.125 -20.828 -16.141 1 93.56 91 GLU B C 1
ATOM 3059 O O . GLU B 1 91 ? 18.875 -19.859 -16.281 1 93.56 91 GLU B O 1
ATOM 3064 N N . PHE B 1 92 ? 17.562 -21.453 -17.156 1 93.81 92 PHE B N 1
ATOM 3065 C CA . PHE B 1 92 ? 17.781 -21 -18.531 1 93.81 92 PHE B CA 1
ATOM 3066 C C . PHE B 1 92 ? 17.266 -19.578 -18.719 1 93.81 92 PHE B C 1
ATOM 3068 O O . PHE B 1 92 ? 17.891 -18.766 -19.391 1 93.81 92 PHE B O 1
ATOM 3075 N N . VAL B 1 93 ? 16.125 -19.312 -18.141 1 92.69 93 VAL B N 1
ATOM 3076 C CA . VAL B 1 93 ? 15.539 -17.969 -18.234 1 92.69 93 VAL B CA 1
ATOM 3077 C C . VAL B 1 93 ? 16.484 -16.953 -17.609 1 92.69 93 VAL B C 1
ATOM 3079 O O . VAL B 1 93 ? 16.672 -15.859 -18.156 1 92.69 93 VAL B O 1
ATOM 3082 N N . LEU B 1 94 ? 17.031 -17.266 -16.484 1 90.25 94 LEU B N 1
ATOM 3083 C CA . LEU B 1 94 ? 17.953 -16.359 -15.797 1 90.25 94 LEU B CA 1
ATOM 3084 C C . LEU B 1 94 ? 19.219 -16.156 -16.609 1 90.25 94 LEU B C 1
ATOM 3086 O O . LEU B 1 94 ? 19.75 -15.055 -16.656 1 90.25 94 LEU B O 1
ATOM 3090 N N . GLU B 1 95 ? 19.656 -17.188 -17.25 1 89.06 95 GLU B N 1
ATOM 3091 C CA . GLU B 1 95 ? 20.938 -17.156 -17.953 1 89.06 95 GLU B CA 1
ATOM 3092 C C . GLU B 1 95 ? 20.781 -16.562 -19.344 1 89.06 95 GLU B C 1
ATOM 3094 O O . GLU B 1 95 ? 21.672 -15.852 -19.828 1 89.06 95 GLU B O 1
ATOM 3099 N N . HIS B 1 96 ? 19.656 -16.875 -19.953 1 90.81 96 HIS B N 1
ATOM 3100 C CA . HIS B 1 96 ? 19.531 -16.547 -21.375 1 90.81 96 HIS B CA 1
ATOM 3101 C C . HIS B 1 96 ? 18.406 -15.523 -21.594 1 90.81 96 HIS B C 1
ATOM 3103 O O . HIS B 1 96 ? 18.219 -15.031 -22.719 1 90.81 96 HIS B O 1
ATOM 3109 N N . GLY B 1 97 ? 17.656 -15.18 -20.594 1 90.38 97 GLY B N 1
ATOM 3110 C CA . GLY B 1 97 ? 16.547 -14.25 -20.734 1 90.38 97 GLY B CA 1
ATOM 3111 C C . GLY B 1 97 ? 15.227 -14.93 -21.016 1 90.38 97 GLY B C 1
ATOM 3112 O O . GLY B 1 97 ? 15.195 -16.094 -21.438 1 90.38 97 GLY B O 1
ATOM 3113 N N . LYS B 1 98 ? 14.211 -14.203 -20.844 1 90.25 98 LYS B N 1
ATOM 3114 C CA . LYS B 1 98 ? 12.867 -14.727 -21.062 1 90.25 98 LYS B CA 1
ATOM 3115 C C . LYS B 1 98 ? 12.562 -14.891 -22.547 1 90.25 98 LYS B C 1
ATOM 3117 O O . LYS B 1 98 ? 12.852 -13.992 -23.344 1 90.25 98 LYS B O 1
ATOM 3122 N N . PRO B 1 99 ? 12.031 -16.016 -22.828 1 90.25 99 PRO B N 1
ATOM 3123 C CA . PRO B 1 99 ? 11.641 -16.203 -24.234 1 90.25 99 PRO B CA 1
ATOM 3124 C C . PRO B 1 99 ? 10.516 -15.266 -24.656 1 90.25 99 PRO B C 1
ATOM 3126 O O . PRO B 1 99 ? 9.789 -14.742 -23.812 1 90.25 99 PRO B O 1
ATOM 3129 N N . GLU B 1 100 ? 10.391 -15.07 -25.938 1 90.31 100 GLU B N 1
ATOM 3130 C CA . GLU B 1 100 ? 9.328 -14.234 -26.484 1 90.31 100 GLU B CA 1
ATOM 3131 C C . GLU B 1 100 ? 7.953 -14.797 -26.141 1 90.31 100 GLU B C 1
ATOM 3133 O O . GLU B 1 100 ? 7.766 -16.016 -26.094 1 90.31 100 GLU B O 1
ATOM 3138 N N . ARG B 1 101 ? 7.094 -13.891 -26.109 1 90.94 101 ARG B N 1
ATOM 3139 C CA . ARG B 1 101 ? 5.73 -14.273 -25.75 1 90.94 101 ARG B CA 1
ATOM 3140 C C . ARG B 1 101 ? 5.031 -14.945 -26.938 1 90.94 101 ARG B C 1
ATOM 3142 O O . ARG B 1 101 ? 5.188 -14.516 -28.078 1 90.94 101 ARG B O 1
ATOM 3149 N N . THR B 1 102 ? 4.34 -16.016 -26.656 1 89.75 1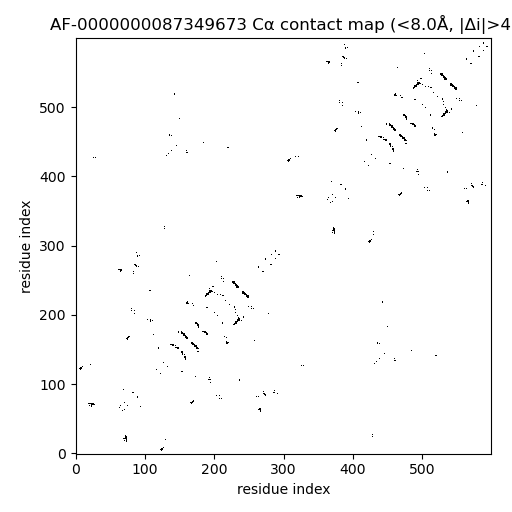02 THR B N 1
ATOM 3150 C CA . THR B 1 102 ? 3.545 -16.703 -27.656 1 89.75 102 THR B CA 1
ATOM 3151 C C . THR B 1 102 ? 2.211 -15.992 -27.875 1 89.75 102 THR B C 1
ATOM 3153 O O . THR B 1 102 ? 1.85 -15.094 -27.109 1 89.75 102 THR B O 1
ATOM 3156 N N . GLU B 1 103 ? 1.554 -16.344 -28.922 1 90.31 103 GLU B N 1
ATOM 3157 C CA . GLU B 1 103 ? 0.236 -15.789 -29.203 1 90.31 103 GLU B CA 1
ATOM 3158 C C . GLU B 1 103 ? -0.75 -16.109 -28.078 1 90.31 103 GLU B C 1
ATOM 3160 O O . GLU B 1 103 ? -1.592 -15.289 -27.719 1 90.31 103 GLU B O 1
ATOM 3165 N N . ALA B 1 104 ? -0.658 -17.266 -27.594 1 88.56 104 ALA B N 1
ATOM 3166 C CA . ALA B 1 1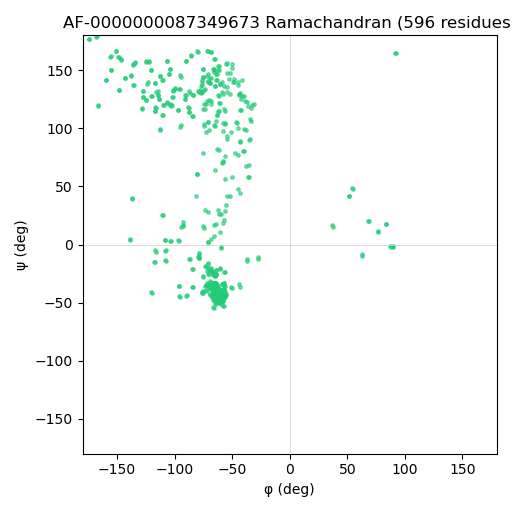04 ? -1.535 -17.688 -26.516 1 88.56 104 ALA B CA 1
ATOM 3167 C C . ALA B 1 104 ? -1.311 -16.844 -25.266 1 88.56 104 ALA B C 1
ATOM 3169 O O . ALA B 1 104 ? -2.268 -16.453 -24.594 1 88.56 104 ALA B O 1
ATOM 3170 N N . MET B 1 105 ? -0.09 -16.562 -24.953 1 90.19 105 MET B N 1
ATOM 3171 C CA . MET B 1 105 ? 0.25 -15.742 -23.797 1 90.19 105 MET B CA 1
ATOM 3172 C C . MET B 1 105 ? -0.27 -14.32 -23.969 1 90.19 105 MET B C 1
ATOM 3174 O O . MET B 1 105 ? -0.752 -13.711 -23.016 1 90.19 105 MET B O 1
ATOM 3178 N N . LYS B 1 106 ? -0.17 -13.836 -25.172 1 92.38 106 LYS B N 1
ATOM 3179 C CA . LYS B 1 106 ? -0.678 -12.5 -25.469 1 92.38 106 LYS B CA 1
ATOM 3180 C C . LYS B 1 106 ? -2.193 -12.438 -25.281 1 92.38 106 LYS B C 1
ATOM 3182 O O . LYS B 1 106 ? -2.717 -11.477 -24.719 1 92.38 106 LYS B O 1
ATOM 3187 N N . ALA B 1 107 ? -2.789 -13.477 -25.781 1 90.88 107 ALA B N 1
ATOM 3188 C CA . ALA B 1 107 ? -4.238 -13.555 -25.641 1 90.88 107 ALA B CA 1
ATOM 3189 C C . ALA B 1 107 ? -4.641 -13.578 -24.172 1 90.88 107 ALA B C 1
ATOM 3191 O O . ALA B 1 107 ? -5.637 -12.969 -23.781 1 90.88 107 ALA B O 1
ATOM 3192 N N . GLY B 1 108 ? -3.896 -14.344 -23.391 1 90.81 108 GLY B N 1
ATOM 3193 C CA . GLY B 1 108 ? -4.141 -14.367 -21.953 1 90.81 108 GLY B CA 1
ATOM 3194 C C . GLY B 1 108 ? -3.988 -13.008 -21.312 1 90.81 108 GLY B C 1
ATOM 3195 O O . GLY B 1 108 ? -4.816 -12.609 -20.484 1 90.81 108 GLY B O 1
ATOM 3196 N N . SER B 1 109 ? -2.98 -12.312 -21.656 1 91.56 109 SER B N 1
ATOM 3197 C CA . SER B 1 109 ? -2.74 -10.969 -21.141 1 91.56 109 SER B CA 1
ATOM 3198 C C . SER B 1 109 ? -3.875 -10.023 -21.516 1 91.56 109 SER B C 1
ATOM 3200 O O . SER B 1 109 ? -4.301 -9.203 -20.703 1 91.56 109 SER B O 1
ATOM 3202 N N . ASP B 1 110 ? -4.285 -10.141 -22.734 1 91.88 110 ASP B N 1
ATOM 3203 C CA . ASP B 1 110 ? -5.398 -9.32 -23.203 1 91.88 110 ASP B CA 1
ATOM 3204 C C . ASP B 1 110 ? -6.656 -9.57 -22.375 1 91.88 110 ASP B C 1
ATOM 3206 O O . ASP B 1 110 ? -7.375 -8.633 -22.031 1 91.88 110 ASP B O 1
ATOM 3210 N N . ARG B 1 111 ? -6.891 -10.766 -22.109 1 92.5 111 ARG B N 1
ATOM 3211 C CA . ARG B 1 111 ? -8.055 -11.117 -21.312 1 92.5 111 ARG B CA 1
ATOM 3212 C C . ARG B 1 111 ? -7.965 -10.508 -19.922 1 92.5 111 ARG B C 1
ATOM 3214 O O . ARG B 1 111 ? -8.945 -9.977 -19.406 1 92.5 111 ARG B O 1
ATOM 3221 N N . HIS B 1 112 ? -6.836 -10.625 -19.25 1 89.69 112 HIS B N 1
ATOM 3222 C CA . HIS B 1 112 ? -6.633 -10.023 -17.938 1 89.69 112 HIS B CA 1
ATOM 3223 C C . HIS B 1 112 ? -6.859 -8.516 -17.969 1 89.69 112 HIS B C 1
ATOM 3225 O O . HIS B 1 112 ? -7.465 -7.953 -17.062 1 89.69 112 HIS B O 1
ATOM 3231 N N . ALA B 1 113 ? -6.426 -7.934 -19.047 1 89.44 113 ALA B N 1
ATOM 3232 C CA . ALA B 1 113 ? -6.621 -6.496 -19.219 1 89.44 113 ALA B CA 1
ATOM 3233 C C . ALA B 1 113 ? -8.109 -6.152 -19.344 1 89.44 113 ALA B C 1
ATOM 3235 O O . ALA B 1 113 ? -8.57 -5.16 -18.766 1 89.44 113 ALA B O 1
ATOM 3236 N N . GLN B 1 114 ? -8.812 -6.926 -20.062 1 90.12 114 GLN B N 1
ATOM 3237 C CA . GLN B 1 114 ? -10.258 -6.738 -20.203 1 90.12 114 GLN B CA 1
ATOM 3238 C C . GLN B 1 114 ? -10.961 -6.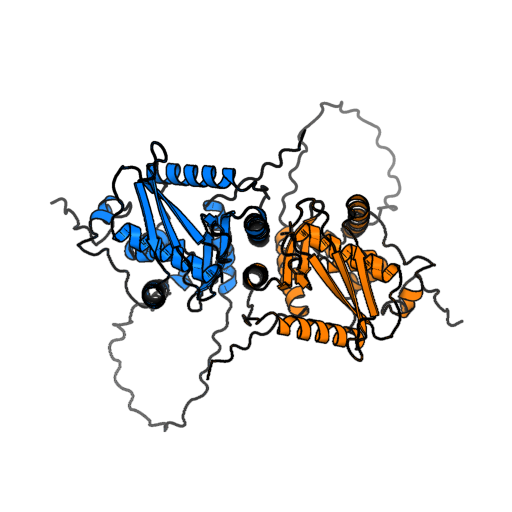867 -18.859 1 90.12 114 GLN B C 1
ATOM 3240 O O . GLN B 1 114 ? -11.805 -6.035 -18.516 1 90.12 114 GLN B O 1
ATOM 3245 N N . LEU B 1 115 ? -10.562 -7.883 -18.125 1 90.62 115 LEU B N 1
ATOM 3246 C CA . LEU B 1 115 ? -11.172 -8.117 -16.812 1 90.62 115 LEU B CA 1
ATOM 3247 C C . LEU B 1 115 ? -10.867 -6.965 -15.859 1 90.62 115 LEU B C 1
ATOM 3249 O O . LEU B 1 115 ? -11.734 -6.547 -15.094 1 90.62 115 LEU B O 1
ATOM 3253 N N . GLU B 1 116 ? -9.648 -6.531 -15.914 1 87.88 116 GLU B N 1
ATOM 3254 C CA . GLU B 1 116 ? -9.25 -5.406 -15.07 1 87.88 116 GLU B CA 1
ATOM 3255 C C . GLU B 1 116 ? -10.062 -4.156 -15.391 1 87.88 116 GLU B C 1
ATOM 3257 O O . GLU B 1 116 ? -10.5 -3.443 -14.484 1 87.88 116 GLU B O 1
ATOM 3262 N N . GLN B 1 117 ? -10.312 -3.887 -16.625 1 86.12 117 GLN B N 1
ATOM 3263 C CA . GLN B 1 117 ? -11.016 -2.691 -17.078 1 86.12 117 GLN B CA 1
ATOM 3264 C C . GLN B 1 117 ? -12.477 -2.701 -16.625 1 86.12 117 GLN B C 1
ATOM 3266 O O . GLN B 1 117 ? -13.102 -1.647 -16.516 1 86.12 117 GLN B O 1
ATOM 3271 N N . GLU B 1 118 ? -12.898 -3.836 -16.422 1 84.25 118 GLU B N 1
ATOM 3272 C CA . GLU B 1 118 ? -14.273 -3.955 -15.945 1 84.25 118 GLU B CA 1
ATOM 3273 C C . GLU B 1 118 ? -14.422 -3.42 -14.523 1 84.25 118 GLU B C 1
ATOM 3275 O O . GLU B 1 118 ? -15.531 -3.078 -14.094 1 84.25 118 GLU B O 1
ATOM 3280 N N . VAL B 1 119 ? -13.328 -3.367 -13.789 1 83.25 119 VAL B N 1
ATOM 3281 C CA . VAL B 1 119 ? -13.43 -3.092 -12.367 1 83.25 119 VAL B CA 1
ATOM 3282 C C . VAL B 1 119 ? -12.672 -1.812 -12.023 1 83.25 119 VAL B C 1
ATOM 3284 O O . VAL B 1 119 ? -13.086 -1.047 -11.156 1 83.25 119 VAL B O 1
ATOM 3287 N N . ILE B 1 120 ? -11.547 -1.665 -12.602 1 76.62 120 ILE B N 1
ATOM 3288 C CA . ILE B 1 120 ? -10.648 -0.596 -12.18 1 76.62 120 ILE B CA 1
ATOM 3289 C C . ILE B 1 120 ? -10.477 0.415 -13.312 1 76.62 120 ILE B C 1
ATOM 3291 O O . ILE B 1 120 ? -10.398 0.036 -14.484 1 76.62 120 ILE B O 1
ATOM 3295 N N . GLU B 1 121 ? -10.633 1.584 -12.797 1 66 121 GLU B N 1
ATOM 3296 C CA . GLU B 1 121 ? -10.164 2.635 -13.695 1 66 121 GLU B CA 1
ATOM 3297 C C . GLU B 1 121 ? -8.734 3.045 -13.375 1 66 121 GLU B C 1
ATOM 3299 O O . GLU B 1 121 ? -8.461 3.564 -12.289 1 66 121 GLU B O 1
ATOM 3304 N N . ARG B 1 122 ? -7.891 2.562 -14.141 1 60.59 122 ARG B N 1
ATOM 3305 C CA . ARG B 1 122 ? -6.488 2.805 -13.828 1 60.59 122 ARG B CA 1
ATOM 3306 C C . ARG B 1 122 ? -6.082 4.227 -14.203 1 60.59 122 ARG B C 1
ATOM 3308 O O . ARG B 1 122 ? -6.602 4.793 -15.164 1 60.59 122 ARG B O 1
ATOM 3315 N N . VAL B 1 123 ? -5.391 4.973 -13.227 1 58.09 123 VAL B N 1
ATOM 3316 C CA . VAL B 1 123 ? -4.742 6.242 -13.539 1 58.09 123 VAL B CA 1
ATOM 3317 C C . VAL B 1 123 ? -3.32 5.988 -14.039 1 58.09 123 VAL B C 1
ATOM 3319 O O . VAL B 1 123 ? -2.574 5.215 -13.43 1 58.09 123 VAL B O 1
ATOM 3322 N N . ASP B 1 124 ? -3.033 6.352 -15.273 1 59.72 124 ASP B N 1
ATOM 3323 C CA . ASP B 1 124 ? -1.697 6.203 -15.844 1 59.72 124 ASP B CA 1
ATOM 3324 C C . ASP B 1 124 ? -0.743 7.258 -15.289 1 59.72 124 ASP B C 1
ATOM 3326 O O . ASP B 1 124 ? -0.967 8.453 -15.461 1 59.72 124 ASP B O 1
ATOM 3330 N N . ILE B 1 125 ? 0.116 6.848 -14.375 1 63.97 125 ILE B N 1
ATOM 3331 C CA . ILE B 1 125 ? 1.146 7.762 -13.891 1 63.97 125 ILE B CA 1
ATOM 3332 C C . ILE B 1 125 ? 2.494 7.395 -14.508 1 63.97 125 ILE B C 1
ATOM 3334 O O . ILE B 1 125 ? 2.9 6.23 -14.477 1 63.97 125 ILE B O 1
ATOM 3338 N N . ALA B 1 126 ? 3.074 8.297 -15.219 1 66.25 126 ALA B N 1
ATOM 3339 C CA . ALA B 1 126 ? 4.402 8.078 -15.789 1 66.25 126 ALA B CA 1
ATOM 3340 C C . ALA B 1 126 ? 5.434 7.828 -14.695 1 66.25 126 ALA B C 1
ATOM 3342 O O . ALA B 1 126 ? 5.527 8.594 -13.734 1 66.25 126 ALA B O 1
ATOM 3343 N N . VAL B 1 127 ? 6.094 6.703 -14.727 1 67.69 127 VAL B N 1
ATOM 3344 C CA . VAL B 1 127 ? 7.102 6.328 -13.742 1 67.69 127 VAL B CA 1
ATOM 3345 C C . VAL B 1 127 ? 8.492 6.66 -14.273 1 67.69 127 VAL B C 1
ATOM 3347 O O . VAL B 1 127 ? 8.883 6.191 -15.344 1 67.69 127 VAL B O 1
ATOM 3350 N N . ARG B 1 128 ? 9.195 7.59 -13.594 1 67.81 128 ARG B N 1
ATOM 3351 C CA . ARG B 1 128 ? 10.5 8.047 -14.07 1 67.81 128 ARG B CA 1
ATOM 3352 C C . ARG B 1 128 ? 11.625 7.508 -13.195 1 67.81 128 ARG B C 1
ATOM 3354 O O . ARG B 1 128 ? 12.805 7.652 -13.531 1 67.81 128 ARG B O 1
ATOM 3361 N N . SER B 1 129 ? 11.344 6.828 -12.133 1 73.56 129 SER B N 1
ATOM 3362 C CA . SER B 1 129 ? 12.344 6.328 -11.188 1 73.56 129 SER B CA 1
ATOM 3363 C C . SER B 1 129 ? 11.82 5.121 -10.414 1 73.56 129 SER B C 1
ATOM 3365 O O . SER B 1 129 ? 10.625 4.824 -10.461 1 73.56 129 SER B O 1
ATOM 3367 N N . ALA B 1 130 ? 12.719 4.387 -9.844 1 71.75 130 ALA B N 1
ATOM 3368 C CA . ALA B 1 130 ? 12.344 3.25 -9.008 1 71.75 130 ALA B CA 1
ATOM 3369 C C . ALA B 1 130 ? 11.422 3.684 -7.879 1 71.75 130 ALA B C 1
ATOM 3371 O O . ALA B 1 130 ? 10.477 2.967 -7.527 1 71.75 130 ALA B O 1
ATOM 3372 N N . GLU B 1 131 ? 11.711 4.848 -7.422 1 72.88 131 GLU B N 1
ATOM 3373 C CA . GLU B 1 131 ? 10.883 5.379 -6.336 1 72.88 131 GLU B CA 1
ATOM 3374 C C . GLU B 1 131 ? 9.461 5.66 -6.809 1 72.88 131 GLU B C 1
ATOM 3376 O O . GLU B 1 131 ? 8.5 5.363 -6.102 1 72.88 131 GLU B O 1
ATOM 3381 N N . GLU B 1 132 ? 9.43 6.133 -7.965 1 76.56 132 GLU B N 1
ATOM 3382 C CA . GLU B 1 132 ? 8.109 6.414 -8.516 1 76.56 132 GLU B CA 1
ATOM 3383 C C . GLU B 1 132 ? 7.348 5.121 -8.805 1 76.56 132 GLU B C 1
ATOM 3385 O O . GLU B 1 132 ? 6.125 5.062 -8.641 1 76.56 132 GLU B O 1
ATOM 3390 N N . SER B 1 133 ? 8.117 4.184 -9.141 1 80 133 SER B N 1
ATOM 3391 C CA . SER B 1 133 ? 7.488 2.893 -9.398 1 80 133 SER B CA 1
ATOM 3392 C C . SER B 1 133 ? 6.848 2.328 -8.133 1 80 133 SER B C 1
ATOM 3394 O O . SER B 1 133 ? 5.715 1.837 -8.172 1 80 133 SER B O 1
ATOM 3396 N N . TRP B 1 134 ? 7.512 2.445 -7.074 1 81.06 134 TRP B N 1
ATOM 3397 C CA . TRP B 1 134 ? 6.98 1.978 -5.797 1 81.06 134 TRP B CA 1
ATOM 3398 C C . TRP B 1 134 ? 5.785 2.818 -5.363 1 81.06 134 TRP B C 1
ATOM 3400 O O . TRP B 1 134 ? 4.805 2.289 -4.84 1 81.06 134 TRP B O 1
ATOM 3410 N N . ALA B 1 135 ? 5.922 4.066 -5.633 1 82.88 135 ALA B N 1
ATOM 3411 C CA . ALA B 1 135 ? 4.828 4.969 -5.281 1 82.88 135 ALA B CA 1
ATOM 3412 C C . ALA B 1 135 ? 3.555 4.605 -6.039 1 82.88 135 ALA B C 1
ATOM 3414 O O . ALA B 1 135 ? 2.465 4.59 -5.461 1 82.88 135 ALA B O 1
ATOM 3415 N N . VAL B 1 136 ? 3.744 4.266 -7.23 1 83.88 136 VAL B N 1
ATOM 3416 C CA . VAL B 1 136 ? 2.6 3.918 -8.062 1 83.88 136 VAL B CA 1
ATOM 3417 C C . VAL B 1 136 ? 1.993 2.6 -7.59 1 83.88 136 VAL B C 1
ATOM 3419 O O . VAL B 1 136 ? 0.771 2.477 -7.477 1 83.88 136 VAL B O 1
ATOM 3422 N N . LYS B 1 137 ? 2.834 1.653 -7.289 1 85.44 137 LYS B N 1
ATOM 3423 C CA . LYS B 1 137 ? 2.344 0.38 -6.77 1 85.44 137 LYS B CA 1
ATOM 3424 C C . LYS B 1 137 ? 1.586 0.575 -5.461 1 85.44 137 LYS B C 1
ATOM 3426 O O . LYS B 1 137 ? 0.533 -0.03 -5.25 1 85.44 137 LYS B O 1
ATOM 3431 N N . PHE B 1 138 ? 2.197 1.37 -4.746 1 86.56 138 PHE B N 1
ATOM 3432 C CA . PHE B 1 138 ? 1.584 1.68 -3.461 1 86.56 138 PHE B CA 1
ATOM 3433 C C . PHE B 1 138 ? 0.221 2.334 -3.656 1 86.56 138 PHE B C 1
ATOM 3435 O O . PHE B 1 138 ? -0.771 1.899 -3.066 1 86.56 138 PHE B O 1
ATOM 3442 N N . MET B 1 139 ? 0.171 3.275 -4.438 1 85.12 139 MET B N 1
ATOM 3443 C CA . MET B 1 139 ? -1.077 3.977 -4.723 1 85.12 139 MET B CA 1
ATOM 3444 C C . MET B 1 139 ? -2.111 3.027 -5.32 1 85.12 139 MET B C 1
ATOM 3446 O O . MET B 1 139 ? -3.289 3.078 -4.957 1 85.12 139 MET B O 1
ATOM 3450 N N . ASN B 1 140 ? -1.641 2.197 -6.184 1 85.12 140 ASN B N 1
ATOM 3451 C CA . ASN B 1 140 ? -2.545 1.221 -6.781 1 85.12 140 ASN B CA 1
ATOM 3452 C C . ASN B 1 140 ? -3.133 0.284 -5.73 1 85.12 140 ASN B C 1
ATOM 3454 O O . ASN B 1 140 ? -4.293 -0.118 -5.832 1 85.12 140 ASN B O 1
ATOM 3458 N N . PHE B 1 141 ? -2.314 -0.074 -4.828 1 88.5 141 PHE B N 1
ATOM 3459 C CA . PHE B 1 141 ? -2.842 -0.91 -3.758 1 88.5 141 PHE B CA 1
ATOM 3460 C C . PHE B 1 141 ? -3.904 -0.163 -2.961 1 88.5 141 PHE B C 1
ATOM 3462 O O . PHE B 1 141 ? -4.926 -0.741 -2.584 1 88.5 141 PHE B O 1
ATOM 3469 N N . ILE B 1 142 ? -3.631 1.064 -2.672 1 86.38 142 ILE B N 1
ATOM 3470 C CA . ILE B 1 142 ? -4.594 1.877 -1.938 1 86.38 142 ILE B CA 1
ATOM 3471 C C . ILE B 1 142 ? -5.914 1.933 -2.707 1 86.38 142 ILE B C 1
ATOM 3473 O O . ILE B 1 142 ? -6.977 1.656 -2.146 1 86.38 142 ILE B O 1
ATOM 3477 N N . ILE B 1 143 ? -5.848 2.215 -3.939 1 84.94 143 ILE B N 1
ATOM 3478 C CA . ILE B 1 143 ? -7.027 2.318 -4.789 1 84.94 143 ILE B CA 1
ATOM 3479 C C . ILE B 1 143 ? -7.742 0.969 -4.848 1 84.94 143 ILE B C 1
ATOM 3481 O O . ILE B 1 143 ? -8.969 0.902 -4.711 1 84.94 143 ILE B O 1
ATOM 3485 N N . GLY B 1 144 ? -6.953 -0.042 -5.062 1 87.38 144 GLY B N 1
ATOM 3486 C CA . GLY B 1 144 ? -7.531 -1.374 -5.117 1 87.38 144 GLY B CA 1
ATOM 3487 C C . GLY B 1 144 ? -8.195 -1.792 -3.82 1 87.38 144 GLY B C 1
ATOM 3488 O O . GLY B 1 144 ? -9.25 -2.43 -3.834 1 87.38 144 GLY B O 1
ATOM 3489 N N . SER B 1 145 ? -7.586 -1.51 -2.721 1 86 145 SER B N 1
ATOM 3490 C CA . SER B 1 145 ? -8.164 -1.82 -1.418 1 86 145 SER B CA 1
ATOM 3491 C C . SER B 1 145 ? -9.492 -1.101 -1.219 1 86 145 SER B C 1
ATOM 3493 O O . SER B 1 145 ? -10.438 -1.671 -0.669 1 86 145 SER B O 1
ATOM 3495 N N . ASN B 1 146 ? -9.531 0.142 -1.628 1 83.69 146 ASN B N 1
ATOM 3496 C CA . ASN B 1 146 ? -10.773 0.898 -1.545 1 83.69 146 ASN B CA 1
ATOM 3497 C C . ASN B 1 146 ? -11.859 0.287 -2.424 1 83.69 146 ASN B C 1
ATOM 3499 O O . ASN B 1 146 ? -13.023 0.217 -2.023 1 83.69 146 ASN B O 1
ATOM 3503 N N . GLN B 1 147 ? -11.461 -0.096 -3.57 1 85.88 147 GLN B N 1
ATOM 3504 C CA . GLN B 1 147 ? -12.406 -0.74 -4.477 1 85.88 147 GLN B CA 1
ATOM 3505 C C . GLN B 1 147 ? -12.984 -2.008 -3.854 1 85.88 147 GLN B C 1
ATOM 3507 O O . GLN B 1 147 ? -14.18 -2.283 -3.99 1 85.88 147 GLN B O 1
ATOM 3512 N N . LEU B 1 148 ? -12.117 -2.744 -3.238 1 86.44 148 LEU B N 1
ATOM 3513 C CA . LEU B 1 148 ? -12.586 -3.949 -2.559 1 86.44 148 LEU B CA 1
ATOM 3514 C C . LEU B 1 148 ? -13.594 -3.605 -1.47 1 86.44 148 LEU B C 1
ATOM 3516 O O . LEU B 1 148 ? -14.633 -4.254 -1.356 1 86.44 148 LEU B O 1
ATOM 3520 N N . LEU B 1 149 ? -13.281 -2.617 -0.732 1 80.12 149 LEU B N 1
ATOM 3521 C CA . LEU B 1 149 ? -14.109 -2.217 0.401 1 80.12 149 LEU B CA 1
ATOM 3522 C C . LEU B 1 149 ? -15.453 -1.686 -0.07 1 80.12 149 LEU B C 1
ATOM 3524 O O . LEU B 1 149 ? -16.484 -1.993 0.525 1 80.12 149 LEU B O 1
ATOM 3528 N N . PHE B 1 150 ? -15.453 -0.946 -1.172 1 80.75 150 PHE B N 1
ATOM 3529 C CA . PHE B 1 150 ? -16.656 -0.234 -1.567 1 80.75 150 PHE B CA 1
ATOM 3530 C C . PHE B 1 150 ? -17.453 -1.035 -2.596 1 80.75 150 PHE B C 1
ATOM 3532 O O . PHE B 1 150 ? -18.688 -0.977 -2.625 1 80.75 150 PHE B O 1
ATOM 3539 N N . ASN B 1 151 ? -16.719 -1.703 -3.43 1 84.12 151 ASN B N 1
ATOM 3540 C CA . ASN B 1 151 ? -17.375 -2.383 -4.535 1 84.12 151 ASN B CA 1
ATOM 3541 C C . ASN B 1 151 ? -17.391 -3.895 -4.336 1 84.12 151 ASN B C 1
ATOM 3543 O O . ASN B 1 151 ? -18.047 -4.617 -5.09 1 84.12 151 ASN B O 1
ATOM 3547 N N . GLY B 1 152 ? -16.594 -4.352 -3.41 1 85.69 152 GLY B N 1
ATOM 3548 C CA . GLY B 1 152 ? -16.625 -5.766 -3.064 1 85.69 152 GLY B CA 1
ATOM 3549 C C . GLY B 1 152 ? -15.664 -6.598 -3.891 1 85.69 152 GLY B C 1
ATOM 3550 O O . GLY B 1 152 ? -15.594 -7.82 -3.73 1 85.69 152 GLY B O 1
ATOM 3551 N N . MET B 1 153 ? -15 -5.891 -4.805 1 90.31 153 MET B N 1
ATOM 3552 C CA . MET B 1 153 ? -14.055 -6.625 -5.645 1 90.31 153 MET B CA 1
ATOM 3553 C C . MET B 1 153 ? -12.969 -5.699 -6.184 1 90.31 153 MET B C 1
ATOM 3555 O O . MET B 1 153 ? -13.203 -4.504 -6.371 1 90.31 153 MET B O 1
ATOM 3559 N N . THR B 1 154 ? -11.805 -6.238 -6.406 1 90.62 154 THR B N 1
ATOM 3560 C CA . THR B 1 154 ? -10.711 -5.52 -7.047 1 90.62 154 THR B CA 1
ATOM 3561 C C . THR B 1 154 ? -9.852 -6.469 -7.887 1 90.62 154 THR B C 1
ATOM 3563 O O . THR B 1 154 ? -9.969 -7.691 -7.758 1 90.62 154 THR B O 1
ATOM 3566 N N . ARG B 1 155 ? -9.109 -5.922 -8.844 1 93 155 ARG B N 1
ATOM 3567 C CA . ARG B 1 155 ? -8.258 -6.719 -9.719 1 93 155 ARG B CA 1
ATOM 3568 C C . ARG B 1 155 ? -6.871 -6.094 -9.859 1 93 155 ARG B C 1
ATOM 3570 O O . ARG B 1 155 ? -6.699 -4.898 -9.625 1 93 155 ARG B O 1
ATOM 3577 N N . GLU B 1 156 ? -5.918 -7.016 -10.219 1 92 156 GLU B N 1
ATOM 3578 C CA . GLU B 1 156 ? -4.547 -6.602 -10.5 1 92 156 GLU B CA 1
ATOM 3579 C C . GLU B 1 156 ? -3.955 -5.812 -9.344 1 92 156 GLU B C 1
ATOM 3581 O O . GLU B 1 156 ? -3.455 -4.699 -9.531 1 92 156 GLU B O 1
ATOM 3586 N N . LEU B 1 157 ? -4.102 -6.348 -8.117 1 91.25 157 LEU B N 1
ATOM 3587 C CA . LEU B 1 157 ? -3.662 -5.711 -6.879 1 91.25 157 LEU B CA 1
ATOM 3588 C C . LEU B 1 157 ? -2.209 -6.062 -6.574 1 91.25 157 LEU B C 1
ATOM 3590 O O . LEU B 1 157 ? -1.889 -7.227 -6.32 1 91.25 157 LEU B O 1
ATOM 3594 N N . PRO B 1 158 ? -1.325 -5.035 -6.613 1 91.56 158 PRO B N 1
ATOM 3595 C CA . PRO B 1 158 ? 0.06 -5.336 -6.246 1 91.56 158 PRO B CA 1
ATOM 3596 C C . PRO B 1 158 ? 0.223 -5.648 -4.762 1 91.56 158 PRO B C 1
ATOM 3598 O O . PRO B 1 158 ? -0.421 -5.02 -3.92 1 91.56 158 PRO B O 1
ATOM 3601 N N . VAL B 1 159 ? 1.021 -6.621 -4.434 1 91.56 159 VAL B N 1
ATOM 3602 C CA . VAL B 1 159 ? 1.234 -7 -3.041 1 91.56 159 VAL B CA 1
ATOM 3603 C C . VAL B 1 159 ? 2.721 -7.238 -2.791 1 91.56 159 VAL B C 1
ATOM 3605 O O . VAL B 1 159 ? 3.482 -7.484 -3.729 1 91.56 159 VAL B O 1
ATOM 3608 N N . ILE B 1 160 ? 3.088 -7.078 -1.584 1 89.12 160 ILE B N 1
ATOM 3609 C CA . ILE B 1 160 ? 4.441 -7.359 -1.121 1 89.12 160 ILE B CA 1
ATOM 3610 C C . ILE B 1 160 ? 4.395 -7.961 0.282 1 89.12 160 ILE B C 1
ATOM 3612 O O . ILE B 1 160 ? 3.564 -7.562 1.104 1 89.12 160 ILE B O 1
ATOM 3616 N N . GLY B 1 161 ? 5.25 -8.852 0.53 1 86.31 161 GLY B N 1
ATOM 3617 C CA . GLY B 1 161 ? 5.32 -9.477 1.841 1 86.31 161 GLY B CA 1
ATOM 3618 C C . GLY B 1 161 ? 6.578 -10.305 2.041 1 86.31 161 GLY B C 1
ATOM 3619 O O . GLY B 1 161 ? 7.434 -10.367 1.159 1 86.31 161 GLY B O 1
ATOM 3620 N N . VAL B 1 162 ? 6.625 -10.836 3.246 1 84.31 162 VAL B N 1
ATOM 3621 C CA . VAL B 1 162 ? 7.754 -11.695 3.584 1 84.31 162 VAL B CA 1
ATOM 3622 C C . VAL B 1 162 ? 7.281 -13.148 3.695 1 84.31 162 VAL B C 1
ATOM 3624 O O . VAL B 1 162 ? 6.348 -13.445 4.438 1 84.31 162 VAL B O 1
ATOM 3627 N N . VAL B 1 163 ? 7.867 -13.953 2.877 1 86.81 163 VAL B N 1
ATOM 3628 C CA . VAL B 1 163 ? 7.566 -15.383 2.887 1 86.81 163 VAL B CA 1
ATOM 3629 C C . VAL B 1 163 ? 8.82 -16.172 3.256 1 86.81 163 VAL B C 1
ATOM 3631 O O . VAL B 1 163 ? 9.797 -16.188 2.502 1 86.81 163 VAL B O 1
ATOM 3634 N N . GLU B 1 164 ? 8.742 -16.812 4.383 1 83.31 164 GLU B N 1
ATOM 3635 C CA . GLU B 1 164 ? 9.867 -17.594 4.887 1 83.31 164 GLU B CA 1
ATOM 3636 C C . GLU B 1 164 ? 11.148 -16.781 4.895 1 83.31 164 GLU B C 1
ATOM 3638 O O . GLU B 1 164 ? 12.18 -17.219 4.371 1 83.31 164 GLU B O 1
ATOM 3643 N N . GLY B 1 165 ? 11.016 -15.562 5.309 1 78.81 165 GLY B N 1
ATOM 3644 C CA . GLY B 1 165 ? 12.164 -14.703 5.551 1 78.81 165 GLY B CA 1
ATOM 3645 C C . GLY B 1 165 ? 12.617 -13.953 4.312 1 78.81 165 GLY B C 1
ATOM 3646 O O . GLY B 1 165 ? 13.562 -13.172 4.371 1 78.81 165 GLY B O 1
ATOM 3647 N N . SER B 1 166 ? 12.016 -14.164 3.221 1 83.69 166 SER B N 1
ATOM 3648 C CA . SER B 1 166 ? 12.398 -13.484 1.985 1 83.69 166 SER B CA 1
ATOM 3649 C C . SER B 1 166 ? 11.273 -12.602 1.465 1 83.69 166 SER B C 1
ATOM 3651 O O . SER B 1 166 ? 10.102 -12.984 1.516 1 83.69 166 SER B O 1
ATOM 3653 N N . TRP B 1 167 ? 11.695 -11.406 0.989 1 86.12 167 TRP B N 1
ATOM 3654 C CA . TRP B 1 167 ? 10.711 -10.516 0.377 1 86.12 167 TRP B CA 1
ATOM 3655 C C . TRP B 1 167 ? 10.141 -11.133 -0.895 1 86.12 167 TRP B C 1
ATOM 3657 O O . TRP B 1 167 ? 10.875 -11.719 -1.691 1 86.12 167 TRP B O 1
ATOM 3667 N N . MET B 1 168 ? 8.875 -11 -0.995 1 91 168 MET B N 1
ATOM 3668 C CA . MET B 1 168 ? 8.188 -11.492 -2.18 1 91 168 MET B CA 1
ATOM 3669 C C . MET B 1 168 ? 7.172 -10.477 -2.686 1 91 168 MET B C 1
ATOM 3671 O O . MET B 1 168 ? 6.473 -9.844 -1.895 1 91 168 MET B O 1
ATOM 3675 N N . VAL B 1 169 ? 7.152 -10.32 -3.988 1 91.69 169 VAL B N 1
ATOM 3676 C CA . VAL B 1 169 ? 6.219 -9.383 -4.602 1 91.69 169 VAL B CA 1
ATOM 3677 C C . VAL B 1 169 ? 5.332 -10.117 -5.605 1 91.69 169 VAL B C 1
ATOM 3679 O O . VAL B 1 169 ? 5.699 -11.188 -6.102 1 91.69 169 VAL B O 1
ATOM 3682 N N . GLY B 1 170 ? 4.18 -9.508 -5.867 1 93.19 170 GLY B N 1
ATOM 3683 C CA . GLY B 1 170 ? 3.277 -10.086 -6.852 1 93.19 170 GLY B CA 1
ATOM 3684 C C . GLY B 1 170 ? 2.068 -9.211 -7.133 1 93.19 170 GLY B C 1
ATOM 3685 O O . GLY B 1 170 ? 1.946 -8.117 -6.582 1 93.19 170 GLY B O 1
ATOM 3686 N N . ILE B 1 171 ? 1.241 -9.672 -8.086 1 94.06 171 ILE B N 1
ATOM 3687 C CA . ILE B 1 171 ? 0.005 -9 -8.469 1 94.06 171 ILE B CA 1
ATOM 3688 C C . ILE B 1 171 ? -1.157 -9.984 -8.43 1 94.06 171 ILE B C 1
ATOM 3690 O O . ILE B 1 171 ? -1.161 -10.977 -9.164 1 94.06 171 ILE B O 1
ATOM 3694 N N . ILE B 1 172 ? -2.072 -9.664 -7.547 1 93.5 172 ILE B N 1
ATOM 3695 C CA . ILE B 1 172 ? -3.246 -10.523 -7.406 1 93.5 172 ILE B CA 1
ATOM 3696 C C . ILE B 1 172 ? -4.211 -10.266 -8.562 1 93.5 172 ILE B C 1
ATOM 3698 O O . ILE B 1 172 ? -4.57 -9.117 -8.828 1 93.5 172 ILE B O 1
ATOM 3702 N N . ASP B 1 173 ? -4.672 -11.289 -9.203 1 95.12 173 ASP B N 1
ATOM 3703 C CA . ASP B 1 173 ? -5.59 -11.18 -10.336 1 95.12 173 ASP B CA 1
ATOM 3704 C C . ASP B 1 173 ? -6.945 -10.633 -9.891 1 95.12 173 ASP B C 1
ATOM 3706 O O . ASP B 1 173 ? -7.434 -9.648 -10.453 1 95.12 173 ASP B O 1
ATOM 3710 N N . GLU B 1 174 ? -7.504 -11.25 -8.938 1 94.19 174 GLU B N 1
ATOM 3711 C CA . GLU B 1 174 ? -8.828 -10.859 -8.461 1 94.19 174 GLU B CA 1
ATOM 3712 C C . GLU B 1 174 ? -8.984 -11.133 -6.969 1 94.19 174 GLU B C 1
ATOM 3714 O O . GLU B 1 174 ? -8.586 -12.195 -6.484 1 94.19 174 GLU B O 1
ATOM 3719 N N . LEU B 1 175 ? -9.484 -10.18 -6.277 1 90.44 175 LEU B N 1
ATOM 3720 C CA . LEU B 1 175 ? -9.891 -10.281 -4.879 1 90.44 175 LEU B CA 1
ATOM 3721 C C . LEU B 1 175 ? -11.344 -9.859 -4.699 1 90.44 175 LEU B C 1
ATOM 3723 O O . LEU B 1 175 ? -11.742 -8.781 -5.152 1 90.44 175 LEU B O 1
ATOM 3727 N N . ARG B 1 176 ? -12.133 -10.727 -4.125 1 89.69 176 ARG B N 1
ATOM 3728 C CA . ARG B 1 176 ? -13.539 -10.367 -3.992 1 89.69 176 ARG B CA 1
ATOM 3729 C C . ARG B 1 176 ? -14.078 -10.758 -2.621 1 89.69 176 ARG B C 1
ATOM 3731 O O . ARG B 1 176 ? -13.656 -11.766 -2.045 1 89.69 176 ARG B O 1
ATOM 3738 N N . MET B 1 177 ? -14.961 -9.93 -2.154 1 85.31 177 MET B N 1
ATOM 3739 C CA . MET B 1 177 ? -15.664 -10.242 -0.915 1 85.31 177 MET B CA 1
ATOM 3740 C C . MET B 1 177 ? -16.719 -11.312 -1.142 1 85.31 177 MET B C 1
ATOM 3742 O O . MET B 1 177 ? -17.375 -11.344 -2.191 1 85.31 177 MET B O 1
ATOM 3746 N N . PRO B 1 178 ? -16.812 -12.141 -0.075 1 81 178 PRO B N 1
ATOM 3747 C CA . PRO B 1 178 ? -17.859 -13.164 -0.238 1 81 178 PRO B CA 1
ATOM 3748 C C . PRO B 1 178 ? -19.25 -12.562 -0.342 1 81 178 PRO B C 1
ATOM 3750 O O . PRO B 1 178 ? -19.531 -11.516 0.241 1 81 178 PRO B O 1
ATOM 3753 N N . MET B 1 179 ? -20.078 -13.109 -1.175 1 70.38 179 MET B N 1
ATOM 3754 C CA . MET B 1 179 ? -21.438 -12.617 -1.423 1 70.38 179 MET B CA 1
ATOM 3755 C C . MET B 1 179 ? -22.359 -12.945 -0.249 1 70.38 179 MET B C 1
ATOM 3757 O O . MET B 1 179 ? -23.469 -12.414 -0.156 1 70.38 179 MET B O 1
ATOM 3761 N N . ASP B 1 180 ? -22 -13.805 0.509 1 64.69 180 ASP B N 1
ATOM 3762 C CA . ASP B 1 180 ? -22.906 -14.266 1.554 1 64.69 180 ASP B CA 1
ATOM 3763 C C . ASP B 1 180 ? -23.078 -13.203 2.639 1 64.69 180 ASP B C 1
ATOM 3765 O O . ASP B 1 180 ? -23.969 -13.305 3.477 1 64.69 180 ASP B O 1
ATOM 3769 N N . GLY B 1 181 ? -22.484 -12.047 2.529 1 59.72 181 GLY B N 1
ATOM 3770 C CA . GLY B 1 181 ? -22.641 -10.93 3.447 1 59.72 181 GLY B CA 1
ATOM 3771 C C . GLY B 1 181 ? -22.156 -11.234 4.852 1 59.72 181 GLY B C 1
ATOM 3772 O O . GLY B 1 181 ? -22.109 -10.344 5.707 1 59.72 181 GLY B O 1
ATOM 3773 N N . ILE B 1 182 ? -21.828 -12.578 5.145 1 57.47 182 ILE B N 1
ATOM 3774 C CA . ILE B 1 182 ? -21.516 -12.992 6.508 1 57.47 182 ILE B CA 1
ATOM 3775 C C . ILE B 1 182 ? -20 -12.977 6.727 1 57.47 182 ILE B C 1
ATOM 3777 O O . ILE B 1 182 ? -19.531 -12.469 7.742 1 57.47 182 ILE B O 1
ATOM 3781 N N . SER B 1 183 ? -19.344 -13.531 5.711 1 62.19 183 SER B N 1
ATOM 3782 C CA . SER B 1 183 ? -17.891 -13.648 5.891 1 62.19 183 SER B CA 1
ATOM 3783 C C . SER B 1 183 ? -17.172 -12.383 5.441 1 62.19 183 SER B C 1
ATOM 3785 O O . SER B 1 183 ? -17.531 -11.789 4.426 1 62.19 183 SER B O 1
ATOM 3787 N N . PHE B 1 184 ? -16.266 -11.828 6.281 1 69 184 PHE B N 1
ATOM 3788 C CA . PHE B 1 184 ? -15.492 -10.633 5.969 1 69 184 PHE B CA 1
ATOM 3789 C C . PHE B 1 184 ? -14.141 -11.008 5.352 1 69 184 PHE B C 1
ATOM 3791 O O . PHE B 1 184 ? -13.281 -10.148 5.164 1 69 184 PHE B O 1
ATOM 3798 N N . HIS B 1 185 ? -14.086 -12.312 4.906 1 76.31 185 HIS B N 1
ATOM 3799 C CA . HIS B 1 185 ? -12.797 -12.711 4.363 1 76.31 185 HIS B CA 1
ATOM 3800 C C . HIS B 1 185 ? -12.828 -12.742 2.838 1 76.31 185 HIS B C 1
ATOM 3802 O O . HIS B 1 185 ? -13.609 -13.492 2.244 1 76.31 185 HIS B O 1
ATOM 3808 N N . PRO B 1 186 ? -12.031 -11.977 2.264 1 84.44 186 PRO B N 1
ATOM 3809 C CA . PRO B 1 186 ? -12.023 -11.945 0.799 1 84.44 186 PRO B CA 1
ATOM 3810 C C . PRO B 1 186 ? -11.547 -13.258 0.182 1 84.44 186 PRO B C 1
ATOM 3812 O O . PRO B 1 186 ? -10.797 -14.008 0.815 1 84.44 186 PRO B O 1
ATOM 3815 N N . VAL B 1 187 ? -12.023 -13.531 -0.972 1 89.12 187 VAL B N 1
ATOM 3816 C CA . VAL B 1 187 ? -11.656 -14.719 -1.741 1 89.12 187 VAL B CA 1
ATOM 3817 C C . VAL B 1 187 ? -10.648 -14.336 -2.826 1 89.12 187 VAL B C 1
ATOM 3819 O O . VAL B 1 187 ? -10.812 -13.328 -3.51 1 89.12 187 VAL B O 1
ATOM 3822 N N . LEU B 1 188 ? -9.625 -15.117 -2.898 1 92.62 188 LEU B N 1
ATOM 3823 C CA . LEU B 1 188 ? -8.641 -14.93 -3.953 1 92.62 188 LEU B CA 1
ATOM 3824 C C . LEU B 1 188 ? -8.992 -15.758 -5.184 1 92.62 188 LEU B C 1
ATOM 3826 O O . LEU B 1 188 ? -9.234 -16.969 -5.078 1 92.62 188 LEU B O 1
ATOM 3830 N N . VAL B 1 189 ? -9.008 -15.07 -6.32 1 94.06 189 VAL B N 1
ATOM 3831 C CA . VAL B 1 189 ? -9.344 -15.758 -7.566 1 94.06 189 VAL B CA 1
ATOM 3832 C C . VAL B 1 189 ? -8.25 -15.5 -8.602 1 94.06 189 VAL B C 1
ATOM 3834 O O . VAL B 1 189 ? -7.777 -14.375 -8.75 1 94.06 189 VAL B O 1
ATOM 3837 N N . ASP B 1 190 ? -7.816 -16.5 -9.219 1 96.56 190 ASP B N 1
ATOM 3838 C CA . ASP B 1 190 ? -6.918 -16.406 -10.359 1 96.56 190 ASP B CA 1
ATOM 3839 C C . ASP B 1 190 ? -7.547 -17.016 -11.609 1 96.56 190 ASP B C 1
ATOM 3841 O O . ASP B 1 190 ? -8.008 -18.172 -11.578 1 96.56 190 ASP B O 1
ATOM 3845 N N . THR B 1 191 ? -7.559 -16.266 -12.664 1 96.62 191 THR B N 1
ATOM 3846 C CA . THR B 1 191 ? -8.148 -16.734 -13.914 1 96.62 191 THR B CA 1
ATOM 3847 C C . THR B 1 191 ? -7.062 -17.062 -14.938 1 96.62 191 THR B C 1
ATOM 3849 O O . THR B 1 191 ? -6.199 -16.219 -15.219 1 96.62 191 THR B O 1
ATOM 3852 N N . LYS B 1 192 ? -7.07 -18.25 -15.383 1 96.06 192 LYS B N 1
ATOM 3853 C CA . LYS B 1 192 ? -6.18 -18.703 -16.453 1 96.06 192 LYS B CA 1
ATOM 3854 C C . LYS B 1 192 ? -6.961 -18.984 -17.734 1 96.06 192 LYS B C 1
ATOM 3856 O O . LYS B 1 192 ? -8.07 -19.516 -17.688 1 96.06 192 LYS B O 1
ATOM 3861 N N . THR B 1 193 ? -6.312 -18.609 -18.781 1 95.19 193 THR B N 1
ATOM 3862 C CA . THR B 1 193 ? -6.945 -18.906 -20.062 1 95.19 193 THR B CA 1
ATOM 3863 C C . THR B 1 193 ? -6.262 -20.078 -20.75 1 95.19 193 THR B C 1
ATOM 3865 O O . THR B 1 193 ? -5.059 -20.297 -20.578 1 95.19 193 THR B O 1
ATOM 3868 N N . ARG B 1 194 ? -7.059 -20.828 -21.453 1 93.94 194 ARG B N 1
ATOM 3869 C CA . ARG B 1 194 ? -6.551 -21.984 -22.172 1 93.94 194 ARG B CA 1
ATOM 3870 C C . ARG B 1 194 ? -6.879 -21.906 -23.656 1 93.94 194 ARG B C 1
ATOM 3872 O O . ARG B 1 194 ? -7.988 -21.516 -24.031 1 93.94 194 ARG B O 1
ATOM 3879 N N . PHE B 1 195 ? -5.906 -22.281 -24.484 1 91 195 PHE B N 1
ATOM 3880 C CA . PHE B 1 195 ? -6.07 -22.266 -25.938 1 91 195 PHE B CA 1
ATOM 3881 C C . PHE B 1 195 ? -7.008 -23.375 -26.391 1 91 195 PHE B C 1
ATOM 3883 O O . PHE B 1 195 ? -7.809 -23.188 -27.312 1 91 195 PHE B O 1
ATOM 3890 N N . LYS B 1 196 ? -6.883 -24.531 -25.766 1 90.81 196 LYS B N 1
ATOM 3891 C CA . LYS B 1 196 ? -7.711 -25.688 -26.094 1 90.81 196 LYS B CA 1
ATOM 3892 C C . LYS B 1 196 ? -8.797 -25.906 -25.047 1 90.81 196 LYS B C 1
ATOM 3894 O O . LYS B 1 196 ? -8.594 -25.609 -23.875 1 90.81 196 LYS B O 1
ATOM 3899 N N . ALA B 1 197 ? -9.891 -26.469 -25.484 1 92.75 197 ALA B N 1
ATOM 3900 C CA . ALA B 1 197 ? -11.008 -26.75 -24.594 1 92.75 197 ALA B CA 1
ATOM 3901 C C . ALA B 1 197 ? -10.766 -28.031 -23.797 1 92.75 197 ALA B C 1
ATOM 3903 O O . ALA B 1 197 ? -11.508 -29 -23.938 1 92.75 197 ALA B O 1
ATOM 3904 N N . THR B 1 198 ? -9.789 -28.078 -23.047 1 93.12 198 THR B N 1
ATOM 3905 C CA . THR B 1 198 ? -9.461 -29.234 -22.203 1 93.12 198 THR B CA 1
ATOM 3906 C C . THR B 1 198 ? -9.328 -28.812 -20.75 1 93.12 198 THR B C 1
ATOM 3908 O O . THR B 1 198 ? -9.117 -27.641 -20.438 1 93.12 198 THR B O 1
ATOM 3911 N N . ILE B 1 199 ? -9.492 -29.766 -19.906 1 93.38 199 ILE B N 1
ATOM 3912 C CA . ILE B 1 199 ? -9.312 -29.516 -18.469 1 93.38 199 ILE B CA 1
ATOM 3913 C C . ILE B 1 199 ? -7.824 -29.438 -18.156 1 93.38 199 ILE B C 1
ATOM 3915 O O . ILE B 1 199 ? -7.023 -30.219 -18.672 1 93.38 199 ILE B O 1
ATOM 3919 N N . PRO B 1 200 ? -7.492 -28.547 -17.297 1 94.25 200 PRO B N 1
ATOM 3920 C CA . PRO B 1 200 ? -6.078 -28.422 -16.938 1 94.25 200 PRO B CA 1
ATOM 3921 C C . PRO B 1 200 ? -5.547 -29.672 -16.25 1 94.25 200 PRO B C 1
ATOM 3923 O O . PRO B 1 200 ? -6.289 -30.344 -15.523 1 94.25 200 PRO B O 1
ATOM 3926 N N . SER B 1 201 ? -4.27 -29.984 -16.484 1 94.38 201 SER B N 1
ATOM 3927 C CA . SER B 1 201 ? -3.613 -31.109 -15.836 1 94.38 201 SER B CA 1
ATOM 3928 C C . SER B 1 201 ? -3.373 -30.828 -14.352 1 94.38 201 SER B C 1
ATOM 3930 O O . SER B 1 201 ? -3.51 -29.688 -13.906 1 94.38 201 SER B O 1
ATOM 3932 N N . GLU B 1 202 ? -3.037 -31.875 -13.625 1 95.44 202 GLU B N 1
ATOM 3933 C CA . GLU B 1 202 ? -2.725 -31.703 -12.203 1 95.44 202 GLU B CA 1
ATOM 3934 C C . GLU B 1 202 ? -1.524 -30.781 -12.008 1 95.44 202 GLU B C 1
ATOM 3936 O O . GLU B 1 202 ? -1.476 -30.016 -11.047 1 95.44 202 GLU B O 1
ATOM 3941 N N . ALA B 1 203 ? -0.542 -30.922 -12.875 1 96 203 ALA B N 1
ATOM 3942 C CA . ALA B 1 203 ? 0.632 -30.062 -12.789 1 96 203 ALA B CA 1
ATOM 3943 C C . ALA B 1 203 ? 0.242 -28.594 -12.93 1 96 203 ALA B C 1
ATOM 3945 O O . ALA B 1 203 ? 0.779 -27.734 -12.234 1 96 203 ALA B O 1
ATOM 3946 N N . GLN B 1 204 ? -0.659 -28.312 -13.859 1 95.88 204 GLN B N 1
ATOM 3947 C CA . GLN B 1 204 ? -1.131 -26.938 -14.086 1 95.88 204 GLN B CA 1
ATOM 3948 C C . GLN B 1 204 ? -1.93 -26.438 -12.891 1 95.88 204 GLN B C 1
ATOM 3950 O O . GLN B 1 204 ? -1.757 -25.297 -12.461 1 95.88 204 GLN B O 1
ATOM 3955 N N . LYS B 1 205 ? -2.723 -27.234 -12.312 1 96.81 205 LYS B N 1
ATOM 3956 C CA . LYS B 1 205 ? -3.492 -26.859 -11.125 1 96.81 205 LYS B CA 1
ATOM 3957 C C . LYS B 1 205 ? -2.578 -26.641 -9.922 1 96.81 205 LYS B C 1
ATOM 3959 O O . LYS B 1 205 ? -2.768 -25.703 -9.156 1 96.81 205 LYS B O 1
ATOM 3964 N N . ARG B 1 206 ? -1.657 -27.578 -9.773 1 97.44 206 ARG B N 1
ATOM 3965 C CA . ARG B 1 206 ? -0.698 -27.469 -8.68 1 97.44 206 ARG B CA 1
ATOM 3966 C C . ARG B 1 206 ? 0.054 -26.141 -8.734 1 97.44 206 ARG B C 1
ATOM 3968 O O . ARG B 1 206 ? 0.24 -25.484 -7.707 1 97.44 206 ARG B O 1
ATOM 3975 N N . ASN B 1 207 ? 0.488 -25.797 -9.898 1 97.69 207 ASN B N 1
ATOM 3976 C CA . ASN B 1 207 ? 1.183 -24.531 -10.109 1 97.69 207 ASN B CA 1
ATOM 3977 C C . ASN B 1 207 ? 0.312 -23.344 -9.719 1 97.69 207 ASN B C 1
ATOM 3979 O O . ASN B 1 207 ? 0.785 -22.422 -9.062 1 97.69 207 ASN B O 1
ATOM 3983 N N . GLY B 1 208 ? -0.951 -23.344 -10.156 1 97.62 208 GLY B N 1
ATOM 3984 C CA . GLY B 1 208 ? -1.895 -22.312 -9.789 1 97.62 208 GLY B CA 1
ATOM 3985 C C . GLY B 1 208 ? -2.17 -22.25 -8.297 1 97.62 208 GLY B C 1
ATOM 3986 O O . GLY B 1 208 ? -2.301 -21.172 -7.723 1 97.62 208 GLY B O 1
ATOM 3987 N N . ARG B 1 209 ? -2.248 -23.438 -7.66 1 97.06 209 ARG B N 1
ATOM 3988 C CA . ARG B 1 209 ? -2.447 -23.5 -6.215 1 97.06 209 ARG B CA 1
ATOM 3989 C C . ARG B 1 209 ? -1.301 -22.828 -5.477 1 97.06 209 ARG B C 1
ATOM 3991 O O . ARG B 1 209 ? -1.528 -22.047 -4.543 1 97.06 209 ARG B O 1
ATOM 3998 N N . LEU B 1 210 ? -0.13 -23.156 -5.922 1 97.56 210 LEU B N 1
ATOM 3999 C CA . LEU B 1 210 ? 1.044 -22.547 -5.305 1 97.56 210 LEU B CA 1
ATOM 4000 C C . LEU B 1 210 ? 0.995 -21.016 -5.43 1 97.56 210 LEU B C 1
ATOM 4002 O O . LEU B 1 210 ? 1.261 -20.312 -4.461 1 97.56 210 LEU B O 1
ATOM 4006 N N . GLN B 1 211 ? 0.65 -20.594 -6.59 1 97.19 211 GLN B N 1
ATOM 4007 C CA . GLN B 1 211 ? 0.555 -19.172 -6.859 1 97.19 211 GLN B CA 1
ATOM 4008 C C . GLN B 1 211 ? -0.425 -18.5 -5.902 1 97.19 211 GLN B C 1
ATOM 4010 O O . GLN B 1 211 ? -0.082 -17.5 -5.25 1 97.19 211 GLN B O 1
ATOM 4015 N N . LEU B 1 212 ? -1.599 -18.984 -5.797 1 95.75 212 LEU B N 1
ATOM 4016 C CA . LEU B 1 212 ? -2.633 -18.391 -4.961 1 95.75 212 LEU B CA 1
ATOM 4017 C C . LEU B 1 212 ? -2.248 -18.469 -3.486 1 95.75 212 LEU B C 1
ATOM 4019 O O . LEU B 1 212 ? -2.578 -17.578 -2.705 1 95.75 212 LEU B O 1
ATOM 4023 N N . MET B 1 213 ? -1.572 -19.484 -3.109 1 93.44 213 MET B N 1
ATOM 4024 C CA . MET B 1 213 ? -1.146 -19.594 -1.718 1 93.44 213 MET B CA 1
ATOM 4025 C C . MET B 1 213 ? -0.074 -18.547 -1.4 1 93.44 213 MET B C 1
ATOM 4027 O O . MET B 1 213 ? -0.022 -18.031 -0.286 1 93.44 213 MET B O 1
ATOM 4031 N N . CYS B 1 214 ? 0.8 -18.297 -2.389 1 94.06 214 CYS B N 1
ATOM 4032 C CA . CYS B 1 214 ? 1.737 -17.203 -2.213 1 94.06 214 CYS B CA 1
ATOM 4033 C C . CYS B 1 214 ? 0.998 -15.891 -1.968 1 94.06 214 CYS B C 1
ATOM 4035 O O . CYS B 1 214 ? 1.358 -15.125 -1.07 1 94.06 214 CYS B O 1
ATOM 4037 N N . TYR B 1 215 ? -0.05 -15.672 -2.775 1 93.25 215 TYR B N 1
ATOM 4038 C CA . TYR B 1 215 ? -0.815 -14.438 -2.66 1 93.25 215 TYR B CA 1
ATOM 4039 C C . TYR B 1 215 ? -1.542 -14.367 -1.323 1 93.25 215 TYR B C 1
ATOM 4041 O O . TYR B 1 215 ? -1.681 -13.289 -0.739 1 93.25 215 TYR B O 1
ATOM 4049 N N . LYS B 1 216 ? -1.968 -15.461 -0.885 1 90.56 216 LYS B N 1
ATOM 4050 C CA . LYS B 1 216 ? -2.639 -15.484 0.412 1 90.56 216 LYS B CA 1
ATOM 4051 C C . LYS B 1 216 ? -1.709 -15.008 1.523 1 90.56 216 LYS B C 1
ATOM 4053 O O . LYS B 1 216 ? -2.109 -14.211 2.377 1 90.56 216 LYS B O 1
ATOM 4058 N N . ILE B 1 217 ? -0.499 -15.414 1.483 1 87.69 217 ILE B N 1
ATOM 4059 C CA . ILE B 1 217 ? 0.458 -15.078 2.531 1 87.69 217 ILE B CA 1
ATOM 4060 C C . ILE B 1 217 ? 0.907 -13.625 2.375 1 87.69 217 ILE B C 1
ATOM 4062 O O . ILE B 1 217 ? 1.051 -12.906 3.365 1 87.69 217 ILE B O 1
ATOM 4066 N N . THR B 1 218 ? 1.138 -13.219 1.173 1 87.62 218 THR B N 1
ATOM 4067 C CA . THR B 1 218 ? 1.643 -11.875 0.933 1 87.62 218 THR B CA 1
ATOM 4068 C C . THR B 1 218 ? 0.559 -10.836 1.204 1 87.62 218 THR B C 1
ATOM 4070 O O . THR B 1 218 ? 0.861 -9.695 1.57 1 87.62 218 THR B O 1
ATOM 4073 N N . CYS B 1 219 ? -0.631 -11.07 0.936 1 78.06 219 CYS B N 1
ATOM 4074 C CA . CYS B 1 219 ? -1.727 -10.141 1.197 1 78.06 219 CYS B CA 1
ATOM 4075 C C . CYS B 1 219 ? -2.074 -10.117 2.682 1 78.06 219 CYS B C 1
ATOM 4077 O O . CYS B 1 219 ? -2.881 -9.289 3.119 1 78.06 219 CYS B O 1
ATOM 4079 N N . HIS B 1 220 ? -1.137 -10.664 3.512 1 61.75 220 HIS B N 1
ATOM 4080 C CA . HIS B 1 220 ? -1.244 -10.695 4.965 1 61.75 220 HIS B CA 1
ATOM 4081 C C . HIS B 1 220 ? -2.688 -10.914 5.41 1 61.75 220 HIS B C 1
ATOM 4083 O O . HIS B 1 220 ? -3.139 -10.32 6.391 1 61.75 220 HIS B O 1
ATOM 4089 N N . THR B 1 221 ? -3.486 -11.383 4.434 1 53.03 221 THR B N 1
ATOM 4090 C CA . THR B 1 221 ? -4.863 -11.648 4.832 1 53.03 221 THR B CA 1
ATOM 4091 C C . THR B 1 221 ? -4.926 -12.789 5.84 1 53.03 221 THR B C 1
ATOM 4093 O O . THR B 1 221 ? -5.984 -13.383 6.051 1 53.03 221 THR B O 1
ATOM 4096 N N . LEU B 1 222 ? -3.764 -13.172 6.512 1 47.19 222 LEU B N 1
ATOM 4097 C CA . LEU B 1 222 ? -3.674 -14.477 7.164 1 47.19 222 LEU B CA 1
ATOM 4098 C C . LEU B 1 222 ? -4.758 -14.625 8.227 1 47.19 222 LEU B C 1
ATOM 4100 O O . LEU B 1 222 ? -4.488 -14.484 9.422 1 47.19 222 LEU B O 1
ATOM 4104 N N . SER B 1 223 ? -5.586 -13.695 8.508 1 45.53 223 SER B N 1
ATOM 4105 C CA . SER B 1 223 ? -6.309 -14.5 9.484 1 45.53 223 SER B CA 1
ATOM 4106 C C . SER B 1 223 ? -6.551 -15.914 8.969 1 45.53 223 SER B C 1
ATOM 4108 O O . SER B 1 223 ? -6.574 -16.141 7.754 1 45.53 223 SER B O 1
ATOM 4110 N N . GLN B 1 224 ? -6.176 -16.859 9.852 1 45.81 224 GLN B N 1
ATOM 4111 C CA . GLN B 1 224 ? -6.34 -18.297 9.812 1 45.81 224 GLN B CA 1
ATOM 4112 C C . GLN B 1 224 ? -7.562 -18.688 8.984 1 45.81 224 GLN B C 1
ATOM 4114 O O . GLN B 1 224 ? -7.852 -19.875 8.812 1 45.81 224 GLN B O 1
ATOM 4119 N N . SER B 1 225 ? -8.289 -17.781 8.711 1 46.31 225 SER B N 1
ATOM 4120 C CA . SER B 1 225 ? -9.578 -18.359 8.359 1 46.31 225 SER B CA 1
ATOM 4121 C C . SER B 1 225 ? -9.484 -19.188 7.074 1 46.31 225 SER B C 1
ATOM 4123 O O . SER B 1 225 ? -8.57 -18.984 6.27 1 46.31 225 SER B O 1
ATOM 4125 N N . GLN B 1 226 ? -10.266 -20.109 7.012 1 51.69 226 GLN B N 1
ATOM 4126 C CA . GLN B 1 226 ? -10.641 -21.078 5.988 1 51.69 226 GLN B CA 1
ATOM 4127 C C . GLN B 1 226 ? -10.828 -20.406 4.629 1 51.69 226 GLN B C 1
ATOM 4129 O O . GLN B 1 226 ? -11.953 -20.094 4.238 1 51.69 226 GLN B O 1
ATOM 4134 N N . GLU B 1 227 ? -9.859 -19.516 4.172 1 60.56 227 GLU B N 1
ATOM 4135 C CA . GLU B 1 227 ? -10.117 -18.641 3.023 1 60.56 227 GLU B CA 1
ATOM 4136 C C . GLU B 1 227 ? -10.055 -19.438 1.719 1 60.56 227 GLU B C 1
ATOM 4138 O O . GLU B 1 227 ? -9.211 -20.312 1.56 1 60.56 227 GLU B O 1
ATOM 4143 N N . GLN B 1 228 ? -11.148 -19.5 1.051 1 77.69 228 GLN B N 1
ATOM 4144 C CA . GLN B 1 228 ? -11.367 -20.141 -0.239 1 77.69 228 GLN B CA 1
ATOM 4145 C C . GLN B 1 228 ? -10.516 -19.5 -1.329 1 77.69 228 GLN B C 1
ATOM 4147 O O . GLN B 1 228 ? -10.414 -18.281 -1.405 1 77.69 228 GLN B O 1
ATOM 4152 N N . LEU B 1 229 ? -9.625 -20.234 -1.854 1 92.5 229 LEU B N 1
ATOM 4153 C CA . LEU B 1 229 ? -8.867 -19.906 -3.055 1 92.5 229 LEU B CA 1
ATOM 4154 C C . LEU B 1 229 ? -9.492 -20.547 -4.289 1 92.5 229 LEU B C 1
ATOM 4156 O O . LEU B 1 229 ? -9.938 -21.703 -4.242 1 92.5 229 LEU B O 1
ATOM 4160 N N . ILE B 1 230 ? -9.609 -19.766 -5.305 1 95.19 230 ILE B N 1
ATOM 4161 C CA . ILE B 1 230 ? -10.336 -20.266 -6.469 1 95.19 230 ILE B CA 1
ATOM 4162 C C . ILE B 1 230 ? -9.469 -20.094 -7.719 1 95.19 230 ILE B C 1
ATOM 4164 O O . ILE B 1 230 ? -8.953 -19.016 -7.988 1 95.19 230 ILE B O 1
ATOM 4168 N N . LEU B 1 231 ? -9.305 -21.172 -8.438 1 97.44 231 LEU B N 1
ATOM 4169 C CA . LEU B 1 231 ? -8.75 -21.125 -9.789 1 97.44 231 LEU B CA 1
ATOM 4170 C C . LEU B 1 231 ? -9.852 -21.25 -10.836 1 97.44 231 LEU B C 1
ATOM 4172 O O . LEU B 1 231 ? -10.656 -22.188 -10.789 1 97.44 231 LEU B O 1
ATOM 4176 N N . ARG B 1 232 ? -9.828 -20.281 -11.719 1 97.25 232 ARG B N 1
ATOM 4177 C CA . ARG B 1 232 ? -10.781 -20.297 -12.82 1 97.25 232 ARG B CA 1
ATOM 4178 C C . ARG B 1 232 ? -10.078 -20.484 -14.164 1 97.25 232 ARG B C 1
ATOM 4180 O O . ARG B 1 232 ? -9.102 -19.797 -14.453 1 97.25 232 ARG B O 1
ATOM 4187 N N . TYR B 1 233 ? -10.555 -21.453 -14.953 1 97 233 TYR B N 1
ATOM 4188 C CA . TYR B 1 233 ? -10.008 -21.703 -16.281 1 97 233 TYR B CA 1
ATOM 4189 C C . TYR B 1 233 ? -11.039 -21.391 -17.359 1 97 233 TYR B C 1
ATOM 4191 O O . TYR B 1 233 ? -12.141 -21.938 -17.359 1 97 233 TYR B O 1
ATOM 4199 N N . GLU B 1 234 ? -10.578 -20.516 -18.266 1 96.94 234 GLU B N 1
ATOM 4200 C CA . GLU B 1 234 ? -11.461 -20.109 -19.359 1 96.94 234 GLU B CA 1
ATOM 4201 C C . GLU B 1 234 ? -10.852 -20.453 -20.719 1 96.94 234 GLU B C 1
ATOM 4203 O O . GLU B 1 234 ? -9.625 -20.484 -20.859 1 96.94 234 GLU B O 1
ATOM 4208 N N . LEU B 1 235 ? -11.789 -20.703 -21.625 1 95.94 235 LEU B N 1
ATOM 4209 C CA . LEU B 1 235 ? -11.359 -20.891 -23 1 95.94 235 LEU B CA 1
ATOM 4210 C C . LEU B 1 235 ? -11.078 -19.547 -23.672 1 95.94 235 LEU B C 1
ATOM 4212 O O . LEU B 1 235 ? -11.883 -18.625 -23.578 1 95.94 235 LEU B O 1
ATOM 4216 N N . GLN B 1 236 ? -9.953 -19.453 -24.312 1 93.19 236 GLN B N 1
ATOM 4217 C CA . GLN B 1 236 ? -9.539 -18.188 -24.938 1 93.19 236 GLN B CA 1
ATOM 4218 C C . GLN B 1 236 ? -10.492 -17.781 -26.062 1 93.19 236 GLN B C 1
ATOM 4220 O O . GLN B 1 236 ? -10.75 -16.594 -26.266 1 93.19 236 GLN B O 1
ATOM 4225 N N . GLU B 1 237 ? -11.023 -18.734 -26.734 1 92.38 237 GLU B N 1
ATOM 4226 C CA . GLU B 1 237 ? -11.828 -18.5 -27.938 1 92.38 237 GLU B CA 1
ATOM 4227 C C . GLU B 1 237 ? -13.086 -17.719 -27.609 1 92.38 237 GLU B C 1
ATOM 4229 O O . GLU B 1 237 ? -13.414 -16.75 -28.297 1 92.38 237 GLU B O 1
ATOM 4234 N N . ASP B 1 238 ? -13.773 -18.031 -26.547 1 93.88 238 ASP B N 1
ATOM 4235 C CA . ASP B 1 238 ? -15.055 -17.375 -26.297 1 93.88 238 ASP B CA 1
ATOM 4236 C C . ASP B 1 238 ? -15.219 -17.031 -24.828 1 93.88 238 ASP B C 1
ATOM 4238 O O . ASP B 1 238 ? -16.297 -16.641 -24.391 1 93.88 238 ASP B O 1
ATOM 4242 N N . HIS B 1 239 ? -14.195 -17.266 -24 1 93.56 239 HIS B N 1
ATOM 4243 C CA . HIS B 1 239 ? -14.141 -16.922 -22.578 1 93.56 239 HIS B CA 1
ATOM 4244 C C . HIS B 1 239 ? -15.125 -17.75 -21.766 1 93.56 239 HIS B C 1
AT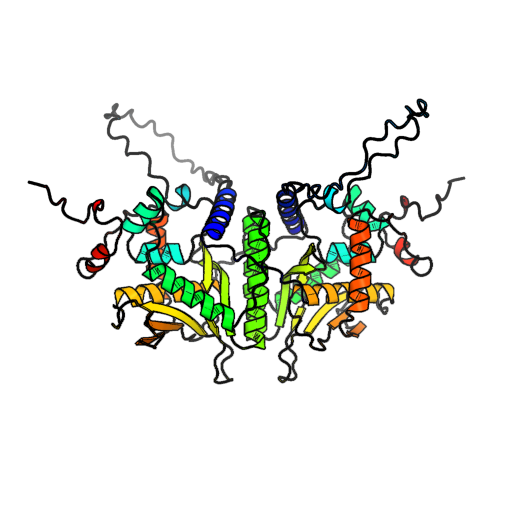OM 4246 O O . HIS B 1 239 ? -15.547 -17.344 -20.688 1 93.56 239 HIS B O 1
ATOM 4252 N N . SER B 1 240 ? -15.516 -18.906 -22.391 1 95.38 240 SER B N 1
ATOM 4253 C CA . SER B 1 240 ? -16.375 -19.812 -21.625 1 95.38 240 SER B CA 1
ATOM 4254 C C . SER B 1 240 ? -15.609 -20.5 -20.5 1 95.38 240 SER B C 1
ATOM 4256 O O . SER B 1 240 ? -14.422 -20.812 -20.641 1 95.38 240 SER B O 1
ATOM 4258 N N . LEU B 1 241 ? -16.328 -20.734 -19.422 1 96.25 241 LEU B N 1
ATOM 4259 C CA . LEU B 1 241 ? -15.711 -21.359 -18.25 1 96.25 241 LEU B CA 1
ATOM 4260 C C . LEU B 1 241 ? -15.477 -22.844 -18.5 1 96.25 241 LEU B C 1
ATOM 4262 O O . LEU B 1 241 ? -16.406 -23.578 -18.828 1 96.25 241 LEU B O 1
ATOM 4266 N N . LEU B 1 242 ? -14.273 -23.266 -18.422 1 95.88 242 LEU B N 1
ATOM 4267 C CA . LEU B 1 242 ? -13.93 -24.688 -18.562 1 95.88 242 LEU B CA 1
ATOM 4268 C C . LEU B 1 242 ? -13.969 -25.391 -17.203 1 95.88 242 LEU B C 1
ATOM 4270 O O . LEU B 1 242 ? -14.508 -26.484 -17.094 1 95.88 242 LEU B O 1
ATOM 4274 N N . GLU B 1 243 ? -13.406 -24.734 -16.172 1 96.19 243 GLU B N 1
ATOM 4275 C CA . GLU B 1 243 ? -13.359 -25.328 -14.836 1 96.19 243 GLU B CA 1
ATOM 4276 C C . GLU B 1 243 ? -13.148 -24.25 -13.773 1 96.19 243 GLU B C 1
ATOM 4278 O O . GLU B 1 243 ? -12.438 -23.266 -14.008 1 96.19 243 GLU B O 1
ATOM 4283 N N . GLU B 1 244 ? -13.781 -24.406 -12.688 1 95.94 244 GLU B N 1
ATOM 4284 C CA . GLU B 1 244 ? -13.508 -23.672 -11.461 1 95.94 244 GLU B CA 1
ATOM 4285 C C . GLU B 1 244 ? -13.055 -24.609 -10.336 1 95.94 244 GLU B C 1
ATOM 4287 O O . GLU B 1 244 ? -13.789 -25.516 -9.961 1 95.94 244 GLU B O 1
ATOM 4292 N N . TYR B 1 245 ? -11.93 -24.422 -9.891 1 95.06 245 TYR B N 1
ATOM 4293 C CA . TYR B 1 245 ? -11.32 -25.281 -8.875 1 95.06 245 TYR B CA 1
ATOM 4294 C C . TYR B 1 245 ? -11.172 -24.531 -7.551 1 95.06 245 TYR B C 1
ATOM 4296 O O . TYR B 1 245 ? -10.391 -23.594 -7.445 1 95.06 245 TYR B O 1
ATOM 4304 N N . GLN B 1 246 ? -11.961 -24.938 -6.504 1 93.62 246 GLN B N 1
ATOM 4305 C CA . GLN B 1 246 ? -11.906 -24.328 -5.18 1 93.62 246 GLN B CA 1
ATOM 4306 C C . GLN B 1 246 ? -11.07 -25.172 -4.219 1 93.62 246 GLN B C 1
ATOM 4308 O O . GLN B 1 246 ? -11.188 -26.391 -4.207 1 93.62 246 GLN B O 1
ATOM 4313 N N . PHE B 1 247 ? -10.227 -24.547 -3.488 1 92.94 247 PHE B N 1
ATOM 4314 C CA . PHE B 1 247 ? -9.383 -25.266 -2.547 1 92.94 247 PHE B CA 1
ATOM 4315 C C . PHE B 1 247 ? -9.016 -24.391 -1.359 1 92.94 247 PHE B C 1
ATOM 4317 O O . PHE B 1 247 ? -9.266 -23.188 -1.376 1 92.94 247 PHE B O 1
ATOM 4324 N N . SER B 1 248 ? -8.492 -24.984 -0.324 1 89.44 248 SER B N 1
ATOM 4325 C CA . SER B 1 248 ? -8.094 -24.266 0.88 1 89.44 248 SER B CA 1
ATOM 4326 C C . SER B 1 248 ? -6.578 -24.156 0.987 1 89.44 248 SER B C 1
ATOM 4328 O O . SER B 1 248 ? -5.852 -24.953 0.384 1 89.44 248 SER B O 1
ATOM 4330 N N . TYR B 1 249 ? -6.223 -23.203 1.725 1 90 249 TYR B N 1
ATOM 4331 C CA . TYR B 1 249 ? -4.797 -23.047 2 1 90 249 TYR B CA 1
ATOM 4332 C C . TYR B 1 249 ? -4.25 -24.266 2.736 1 90 249 TYR B C 1
ATOM 4334 O O . TYR B 1 249 ? -4.848 -24.734 3.705 1 90 249 TYR B O 1
ATOM 4342 N N . ASP B 1 250 ? -3.189 -24.812 2.223 1 90.81 250 ASP B N 1
ATOM 4343 C CA . ASP B 1 250 ? -2.463 -25.922 2.838 1 90.81 250 ASP B CA 1
ATOM 4344 C C . ASP B 1 250 ? -1.081 -25.469 3.309 1 90.81 250 ASP B C 1
ATOM 4346 O O . ASP B 1 250 ? -0.132 -25.438 2.523 1 90.81 250 ASP B O 1
ATOM 4350 N N . ALA B 1 251 ? -0.973 -25.188 4.609 1 88.94 251 ALA B N 1
ATOM 4351 C CA . ALA B 1 251 ? 0.217 -24.547 5.172 1 88.94 251 ALA B CA 1
ATOM 4352 C C . ALA B 1 251 ? 1.442 -25.438 5.012 1 88.94 251 ALA B C 1
ATOM 4354 O O . ALA B 1 251 ? 2.518 -24.969 4.633 1 88.94 251 ALA B O 1
ATOM 4355 N N . GLN B 1 252 ? 1.301 -26.703 5.371 1 93.81 252 GLN B N 1
ATOM 4356 C CA . GLN B 1 252 ? 2.441 -27.609 5.305 1 93.81 252 GLN B CA 1
ATOM 4357 C C . GLN B 1 252 ? 2.902 -27.797 3.861 1 93.81 252 GLN B C 1
ATOM 4359 O O . GLN B 1 252 ? 4.098 -27.75 3.574 1 93.81 252 GLN B O 1
ATOM 4364 N N . TRP B 1 253 ? 1.948 -28.062 3.006 1 95.56 253 TRP B N 1
ATOM 4365 C CA . TRP B 1 253 ? 2.287 -28.234 1.597 1 95.56 253 TRP B CA 1
ATOM 4366 C C . TRP B 1 253 ? 2.99 -26.984 1.06 1 95.56 253 TRP B C 1
ATOM 4368 O O . TRP B 1 253 ? 3.992 -27.094 0.349 1 95.56 253 TRP B O 1
ATOM 4378 N N . PHE B 1 254 ? 2.439 -25.859 1.41 1 94.81 254 PHE B N 1
ATOM 4379 C CA . PHE B 1 254 ? 3.004 -24.594 0.959 1 94.81 254 PHE B CA 1
ATOM 4380 C C . PHE B 1 254 ? 4.438 -24.438 1.455 1 94.81 254 PHE B C 1
ATOM 4382 O O . PHE B 1 254 ? 5.328 -24.078 0.683 1 94.81 254 PHE B O 1
ATOM 4389 N N . LYS B 1 255 ? 4.621 -24.641 2.691 1 94.12 255 LYS B N 1
ATOM 4390 C CA . LYS B 1 255 ? 5.949 -24.516 3.285 1 94.12 255 LYS B CA 1
ATOM 4391 C C . LYS B 1 255 ? 6.957 -25.406 2.564 1 94.12 255 LYS B C 1
ATOM 4393 O O . LYS B 1 255 ? 8.07 -24.984 2.266 1 94.12 255 LYS B O 1
ATOM 4398 N N . ASP B 1 256 ? 6.57 -26.594 2.264 1 96.75 256 ASP B N 1
ATOM 4399 C CA . ASP B 1 256 ? 7.445 -27.531 1.568 1 96.75 256 ASP B CA 1
ATOM 4400 C C . ASP B 1 256 ? 7.805 -27.016 0.175 1 96.75 256 ASP B C 1
ATOM 4402 O O . ASP B 1 256 ? 8.969 -27.062 -0.229 1 96.75 256 ASP B O 1
ATOM 4406 N N . GLN B 1 257 ? 6.793 -26.547 -0.522 1 97.12 257 GLN B N 1
ATOM 4407 C CA . GLN B 1 257 ? 7.02 -26.047 -1.875 1 97.12 257 GLN B CA 1
ATOM 4408 C C . GLN B 1 257 ? 7.938 -24.828 -1.867 1 97.12 257 GLN B C 1
ATOM 4410 O O . GLN B 1 257 ? 8.836 -24.719 -2.705 1 97.12 257 GLN B O 1
ATOM 4415 N N . ILE B 1 258 ? 7.715 -23.938 -0.974 1 96.06 258 ILE B N 1
ATOM 4416 C CA . ILE B 1 258 ? 8.484 -22.688 -0.892 1 96.06 258 ILE B CA 1
ATOM 4417 C C . ILE B 1 258 ? 9.93 -23.016 -0.517 1 96.06 258 ILE B C 1
ATOM 4419 O O . ILE B 1 258 ? 10.867 -22.422 -1.07 1 96.06 258 ILE B O 1
ATOM 4423 N N . GLN B 1 259 ? 10.117 -23.906 0.382 1 95.31 259 GLN B N 1
ATOM 4424 C CA . GLN B 1 259 ? 11.469 -24.297 0.777 1 95.31 259 GLN B CA 1
ATOM 4425 C C . GLN B 1 259 ? 12.227 -24.906 -0.396 1 95.31 259 GLN B C 1
ATOM 4427 O O . GLN B 1 259 ? 13.414 -24.625 -0.585 1 95.31 259 GLN B O 1
ATOM 4432 N N . GLU B 1 260 ? 11.531 -25.734 -1.091 1 95.75 260 GLU B N 1
ATOM 4433 C CA . GLU B 1 260 ? 12.148 -26.312 -2.277 1 95.75 260 GLU B CA 1
ATOM 4434 C C . GLU B 1 260 ? 12.57 -25.234 -3.27 1 95.75 260 GLU B C 1
ATOM 4436 O O . GLU B 1 260 ? 13.664 -25.297 -3.832 1 95.75 260 GLU B O 1
ATOM 4441 N N . ALA B 1 261 ? 11.75 -24.266 -3.484 1 95.25 261 ALA B N 1
ATOM 4442 C CA . ALA B 1 261 ? 12.055 -23.172 -4.395 1 95.25 261 ALA B CA 1
ATOM 4443 C C . ALA B 1 261 ? 13.234 -22.344 -3.883 1 95.25 261 ALA B C 1
ATOM 4445 O O . ALA B 1 261 ? 14.141 -22 -4.648 1 95.25 261 ALA B O 1
ATOM 4446 N N . PHE B 1 262 ? 13.219 -22.094 -2.619 1 93 262 PHE B N 1
ATOM 4447 C CA . PHE B 1 262 ? 14.281 -21.281 -2.035 1 93 262 PHE B CA 1
ATOM 4448 C C . PHE B 1 262 ? 15.617 -22.016 -2.098 1 93 262 PHE B C 1
ATOM 4450 O O . PHE B 1 262 ? 16.656 -21.391 -2.311 1 93 262 PHE B O 1
ATOM 4457 N N . ASN B 1 263 ? 15.594 -23.297 -1.86 1 93.44 263 ASN B N 1
ATOM 4458 C CA . ASN B 1 263 ? 16.812 -24.078 -1.981 1 93.44 263 ASN B CA 1
ATOM 4459 C C . ASN B 1 263 ? 17.438 -23.938 -3.371 1 93.44 263 ASN B C 1
ATOM 4461 O O . ASN B 1 263 ? 18.656 -23.844 -3.506 1 93.44 263 ASN B O 1
ATOM 4465 N N . PHE B 1 264 ? 16.641 -23.938 -4.332 1 94 264 PHE B N 1
ATOM 4466 C CA . PHE B 1 264 ? 17.094 -23.719 -5.699 1 94 264 PHE B CA 1
ATOM 4467 C C . PHE B 1 264 ? 17.703 -22.328 -5.848 1 94 264 PHE B C 1
ATOM 4469 O O . PHE B 1 264 ? 18.812 -22.188 -6.352 1 94 264 PHE B O 1
ATOM 4476 N N . TRP B 1 265 ? 17.016 -21.281 -5.363 1 92.25 265 TRP B N 1
ATOM 4477 C CA . TRP B 1 265 ? 17.438 -19.891 -5.543 1 92.25 265 TRP B CA 1
ATOM 4478 C C . TRP B 1 265 ? 18.672 -19.594 -4.711 1 92.25 265 TRP B C 1
ATOM 4480 O O . TRP B 1 265 ? 19.5 -18.75 -5.086 1 92.25 265 TRP B O 1
ATOM 4490 N N . ARG B 1 266 ? 18.859 -20.312 -3.664 1 88.88 266 ARG B N 1
ATOM 4491 C CA . ARG B 1 266 ? 20.031 -20.125 -2.799 1 88.88 266 ARG B CA 1
ATOM 4492 C C . ARG B 1 266 ? 21.219 -20.938 -3.285 1 88.88 266 ARG B C 1
ATOM 4494 O O . ARG B 1 266 ? 22.312 -20.812 -2.748 1 88.88 266 ARG B O 1
ATOM 4501 N N . GLY B 1 267 ? 20.984 -21.797 -4.156 1 89 267 GLY B N 1
ATOM 4502 C CA . GLY B 1 267 ? 22.047 -22.625 -4.688 1 89 267 GLY B CA 1
ATOM 4503 C C . GLY B 1 267 ? 22.344 -23.844 -3.822 1 89 267 GLY B C 1
ATOM 4504 O O . GLY B 1 267 ? 23.406 -24.438 -3.93 1 89 267 GLY B O 1
ATOM 4505 N N . ALA B 1 268 ? 21.453 -24.141 -3.02 1 90.62 268 ALA B N 1
ATOM 4506 C CA . ALA B 1 268 ? 21.641 -25.25 -2.086 1 90.62 268 ALA B CA 1
ATOM 4507 C C . ALA B 1 268 ? 21.406 -26.594 -2.771 1 90.62 268 ALA B C 1
ATOM 4509 O O . ALA B 1 268 ? 21.703 -27.641 -2.207 1 90.62 268 ALA B O 1
ATOM 4510 N N . ARG B 1 269 ? 20.906 -26.641 -3.9 1 91.38 269 ARG B N 1
ATOM 4511 C CA . ARG B 1 269 ? 20.703 -27.844 -4.691 1 91.38 269 ARG B CA 1
ATOM 4512 C C . ARG B 1 269 ? 20.812 -27.547 -6.184 1 91.38 269 ARG B C 1
ATOM 4514 O O . ARG B 1 269 ? 20.703 -26.391 -6.605 1 91.38 269 ARG B O 1
ATOM 4521 N N . GLU B 1 270 ? 21.031 -28.609 -6.949 1 91.31 270 GLU B N 1
ATOM 4522 C CA . GLU B 1 270 ? 21.047 -28.484 -8.406 1 91.31 270 GLU B CA 1
ATOM 4523 C C . GLU B 1 270 ? 19.641 -28.344 -8.969 1 91.31 270 GLU B C 1
ATOM 4525 O O . GLU B 1 270 ? 18.672 -28.812 -8.367 1 91.31 270 GLU B O 1
ATOM 4530 N N . PRO B 1 271 ? 19.578 -27.656 -10.102 1 94.75 271 PRO B N 1
ATOM 4531 C CA . PRO B 1 271 ? 18.266 -27.547 -10.742 1 94.75 271 PRO B CA 1
ATOM 4532 C C . PRO B 1 271 ? 17.688 -28.922 -11.125 1 94.75 271 PRO B C 1
ATOM 4534 O O . PRO B 1 271 ? 18.391 -29.766 -11.672 1 94.75 271 PRO B O 1
ATOM 4537 N N . LYS B 1 272 ? 16.406 -29.078 -10.891 1 95.31 272 LYS B N 1
ATOM 4538 C CA . LYS B 1 272 ? 15.711 -30.312 -11.227 1 95.31 272 LYS B CA 1
ATOM 4539 C C . LYS B 1 272 ? 15.047 -30.234 -12.594 1 95.31 272 LYS B C 1
ATOM 4541 O O . LYS B 1 272 ? 14.547 -29.172 -12.977 1 95.31 272 LYS B O 1
ATOM 4546 N N . TYR B 1 273 ? 15.047 -31.359 -13.297 1 95.62 273 TYR B N 1
ATOM 4547 C CA . TYR B 1 273 ? 14.258 -31.484 -14.516 1 95.62 273 TYR B CA 1
ATOM 4548 C C . TYR B 1 273 ? 12.82 -31.906 -14.195 1 95.62 273 TYR B C 1
ATOM 4550 O O . TYR B 1 273 ? 12.531 -32.344 -13.078 1 95.62 273 TYR B O 1
ATOM 4558 N N . VAL B 1 274 ? 11.984 -31.672 -15.203 1 95.69 274 VAL B N 1
ATOM 4559 C CA . VAL B 1 274 ? 10.617 -32.125 -15 1 95.69 274 VAL B CA 1
ATOM 4560 C C . VAL B 1 274 ? 10.609 -33.656 -14.836 1 95.69 274 VAL B C 1
ATOM 4562 O O . VAL B 1 274 ? 11.492 -34.344 -15.359 1 95.69 274 VAL B O 1
ATOM 4565 N N . THR B 1 275 ? 9.641 -34.219 -14.07 1 94.19 275 THR B N 1
ATOM 4566 C CA . THR B 1 275 ? 9.508 -35.656 -13.906 1 94.19 275 THR B CA 1
ATOM 4567 C C . THR B 1 275 ? 9.07 -36.312 -15.211 1 94.19 275 THR B C 1
ATOM 4569 O O . THR B 1 275 ? 8.625 -35.625 -16.141 1 94.19 275 THR B O 1
ATOM 4572 N N . GLU B 1 276 ? 9.203 -37.625 -15.266 1 92.56 276 GLU B N 1
ATOM 4573 C CA . GLU B 1 276 ? 8.789 -38.375 -16.453 1 92.56 276 GLU B CA 1
ATOM 4574 C C . GLU B 1 276 ? 7.293 -38.188 -16.719 1 92.56 276 GLU B C 1
ATOM 4576 O O . GLU B 1 276 ? 6.875 -38.031 -17.875 1 92.56 276 GLU B O 1
ATOM 4581 N N . GLU B 1 277 ? 6.496 -38.188 -15.68 1 94.12 277 GLU B N 1
ATOM 4582 C CA . GLU B 1 277 ? 5.047 -38.031 -15.781 1 94.12 277 GLU B CA 1
ATOM 4583 C C . GLU B 1 277 ? 4.676 -36.656 -16.328 1 94.12 277 GLU B C 1
ATOM 4585 O O . GLU B 1 277 ? 3.625 -36.5 -16.953 1 94.12 277 GLU B O 1
ATOM 4590 N N . GLU B 1 278 ? 5.59 -35.688 -16.125 1 95.12 278 GLU B N 1
ATOM 4591 C CA . GLU B 1 278 ? 5.312 -34.312 -16.562 1 95.12 278 GLU B CA 1
ATOM 4592 C C . GLU B 1 278 ? 6.199 -33.906 -17.75 1 95.12 278 GLU B C 1
ATOM 4594 O O . GLU B 1 278 ? 6.449 -32.719 -17.969 1 95.12 278 GLU B O 1
ATOM 4599 N N . GLY B 1 279 ? 6.637 -34.938 -18.516 1 93.19 279 GLY B N 1
ATOM 4600 C CA . GLY B 1 279 ? 7.504 -34.719 -19.656 1 93.19 279 GLY B CA 1
ATOM 4601 C C . GLY B 1 279 ? 6.844 -33.906 -20.75 1 93.19 279 GLY B C 1
ATOM 4602 O O . GLY B 1 279 ? 7.527 -33.281 -21.562 1 93.19 279 GLY B O 1
ATOM 4603 N N . TRP B 1 280 ? 5.492 -34 -20.766 1 93.12 280 TRP B N 1
ATOM 4604 C CA . TRP B 1 280 ? 4.746 -33.25 -21.781 1 93.12 280 TRP B CA 1
ATOM 4605 C C . TRP B 1 280 ? 5.07 -31.766 -21.719 1 93.12 280 TRP B C 1
ATOM 4607 O O . TRP B 1 280 ? 4.926 -31.062 -22.719 1 93.12 280 TRP B O 1
ATOM 4617 N N . LYS B 1 281 ? 5.539 -31.188 -20.594 1 94.5 281 LYS B N 1
ATOM 4618 C CA . LYS B 1 281 ? 5.906 -29.781 -20.438 1 94.5 281 LYS B CA 1
ATOM 4619 C C . LYS B 1 281 ? 7.008 -29.391 -21.422 1 94.5 281 LYS B C 1
ATOM 4621 O O . LYS B 1 281 ? 7.043 -28.25 -21.891 1 94.5 281 LYS B O 1
ATOM 4626 N N . CYS B 1 282 ? 7.875 -30.312 -21.688 1 94.56 282 CYS B N 1
ATOM 4627 C CA . CYS B 1 282 ? 9.047 -30.016 -22.516 1 94.56 282 CYS B CA 1
ATOM 4628 C C . CYS B 1 282 ? 8.633 -29.688 -23.938 1 94.56 282 CYS B C 1
ATOM 4630 O O . CYS B 1 282 ? 9.344 -28.953 -24.641 1 94.56 282 CYS B O 1
ATOM 4632 N N . LYS B 1 283 ? 7.492 -30.203 -24.375 1 89.88 283 LYS B N 1
ATOM 4633 C CA . LYS B 1 283 ? 6.988 -29.906 -25.719 1 89.88 283 LYS B CA 1
ATOM 4634 C C . LYS B 1 283 ? 6.652 -28.438 -25.875 1 89.88 283 LYS B C 1
ATOM 4636 O O . LYS B 1 283 ? 6.602 -27.922 -27 1 89.88 283 LYS B O 1
ATOM 4641 N N . PHE B 1 284 ? 6.418 -27.75 -24.719 1 90.31 284 PHE B N 1
ATOM 4642 C CA . PHE B 1 284 ? 6.023 -26.344 -24.766 1 90.31 284 PHE B CA 1
ATOM 4643 C C . PHE B 1 284 ? 7.164 -25.453 -24.297 1 90.31 284 PHE B C 1
ATOM 4645 O O . PHE B 1 284 ? 6.992 -24.25 -24.141 1 90.31 284 PHE B O 1
ATOM 4652 N N . CYS B 1 285 ? 8.281 -26.016 -24.016 1 93.69 285 CYS B N 1
ATOM 4653 C CA . CYS B 1 285 ? 9.43 -25.266 -23.516 1 93.69 285 CYS B CA 1
ATOM 4654 C C . CYS B 1 285 ? 10.32 -24.781 -24.641 1 93.69 285 CYS B C 1
ATOM 4656 O O . CYS B 1 285 ? 10.828 -25.594 -25.422 1 93.69 285 CYS B O 1
ATOM 4658 N N . LYS B 1 286 ? 10.586 -23.484 -24.703 1 91.94 286 LYS B N 1
ATOM 4659 C CA . LYS B 1 286 ? 11.398 -22.906 -25.766 1 91.94 286 LYS B CA 1
ATOM 4660 C C . LYS B 1 286 ? 12.867 -23.297 -25.625 1 91.94 286 LYS B C 1
ATOM 4662 O O . LYS B 1 286 ? 13.648 -23.172 -26.578 1 91.94 286 LYS B O 1
ATOM 4667 N N . PHE B 1 287 ? 13.25 -23.781 -24.469 1 94.31 287 PHE B N 1
ATOM 4668 C CA . PHE B 1 287 ? 14.641 -24.172 -24.219 1 94.31 287 PHE B CA 1
ATOM 4669 C C . PHE B 1 287 ? 14.828 -25.672 -24.422 1 94.31 287 PHE B C 1
ATOM 4671 O O . PHE B 1 287 ? 15.922 -26.203 -24.219 1 94.31 287 PHE B O 1
ATOM 4678 N N . ALA B 1 288 ? 13.836 -26.391 -24.844 1 92.62 288 ALA B N 1
ATOM 4679 C CA . ALA B 1 288 ? 13.859 -27.844 -24.938 1 92.62 288 ALA B CA 1
ATOM 4680 C C . ALA B 1 288 ? 15.008 -28.312 -25.828 1 92.62 288 ALA B C 1
ATOM 4682 O O . ALA B 1 288 ? 15.727 -29.25 -25.484 1 92.62 288 ALA B O 1
ATOM 4683 N N . PRO B 1 289 ? 15.273 -27.609 -26.938 1 90.5 289 PRO B N 1
ATOM 4684 C CA . PRO B 1 289 ? 16.328 -28.078 -27.828 1 90.5 289 PRO B CA 1
ATOM 4685 C C . PRO B 1 289 ? 17.719 -28.031 -27.172 1 90.5 289 PRO B C 1
ATOM 4687 O O . PRO B 1 289 ? 18.594 -28.812 -27.531 1 90.5 289 PRO B O 1
ATOM 4690 N N . SER B 1 290 ? 17.891 -27.172 -26.266 1 90.31 290 SER B N 1
ATOM 4691 C CA . SER B 1 290 ? 19.188 -27.016 -25.609 1 90.31 290 SER B CA 1
ATOM 4692 C C . SER B 1 290 ? 19.188 -27.641 -24.219 1 90.31 290 SER B C 1
ATOM 4694 O O . SER B 1 290 ? 20.188 -27.562 -23.5 1 90.31 290 SER B O 1
ATOM 4696 N N . CYS B 1 291 ? 18.125 -28.25 -23.859 1 94.19 291 CYS B N 1
ATOM 4697 C CA . CYS B 1 291 ? 18 -28.797 -22.516 1 94.19 291 CYS B CA 1
ATOM 4698 C C . CYS B 1 291 ? 18.641 -30.188 -22.438 1 94.19 291 CYS B C 1
ATOM 4700 O O . CYS B 1 291 ? 18.328 -31.062 -23.25 1 94.19 291 CYS B O 1
ATOM 4702 N N . PRO B 1 292 ? 19.5 -30.391 -21.469 1 90.88 292 PRO B N 1
ATOM 4703 C CA . PRO B 1 292 ? 20.172 -31.672 -21.328 1 90.88 292 PRO B CA 1
ATOM 4704 C C . PRO B 1 292 ? 19.203 -32.844 -21.094 1 90.88 292 PRO B C 1
ATOM 4706 O O . PRO B 1 292 ? 19.578 -34 -21.266 1 90.88 292 PRO B O 1
ATOM 4709 N N . LYS B 1 293 ? 18.031 -32.562 -20.656 1 86.75 293 LYS B N 1
ATOM 4710 C CA . LYS B 1 293 ? 17.047 -33.625 -20.438 1 86.75 293 LYS B CA 1
ATOM 4711 C C . LYS B 1 293 ? 16.656 -34.281 -21.75 1 86.75 293 LYS B C 1
ATOM 4713 O O . LYS B 1 293 ? 16.281 -35.469 -21.75 1 86.75 293 LYS B O 1
ATOM 4718 N N . MET B 1 294 ? 16.625 -33.562 -22.859 1 80.38 294 MET B N 1
ATOM 4719 C CA . MET B 1 294 ? 16.219 -34.094 -24.156 1 80.38 294 MET B CA 1
ATOM 4720 C C . MET B 1 294 ? 17.391 -34.781 -24.859 1 80.38 294 MET B C 1
ATOM 4722 O O . MET B 1 294 ? 18.5 -34.25 -24.875 1 80.38 294 MET B O 1
ATOM 4726 N N . PRO B 1 295 ? 17.312 -36.094 -24.969 1 67.06 295 PRO B N 1
ATOM 4727 C CA . PRO B 1 295 ? 18.391 -36.781 -25.672 1 67.06 295 PRO B CA 1
ATOM 4728 C C . PRO B 1 295 ? 18.828 -36.062 -26.953 1 67.06 295 PRO B C 1
ATOM 4730 O O . PRO B 1 295 ? 18 -35.406 -27.609 1 67.06 295 PRO B O 1
ATOM 4733 N N . SER B 1 296 ? 20.094 -35.594 -26.969 1 53.06 296 SER B N 1
ATOM 4734 C CA . SER B 1 296 ? 20.672 -35.094 -28.203 1 53.06 296 SER B CA 1
ATOM 4735 C C . SER B 1 296 ? 20.281 -35.969 -29.391 1 53.06 296 SER B C 1
ATOM 4737 O O . SER B 1 296 ? 20.422 -37.188 -29.344 1 53.06 296 SER B O 1
ATOM 4739 N N . THR B 1 297 ? 19.125 -35.844 -29.969 1 44.44 297 THR B N 1
ATOM 4740 C CA . THR B 1 297 ? 19.109 -36.531 -31.25 1 44.44 297 THR B CA 1
ATOM 4741 C C . THR B 1 297 ? 20.453 -36.375 -31.984 1 44.44 297 THR B C 1
ATOM 4743 O O . THR B 1 297 ? 20.797 -35.25 -32.375 1 44.44 297 THR B O 1
ATOM 4746 N N . SER B 1 298 ? 21.484 -36.938 -31.5 1 37.06 298 SER B N 1
ATOM 4747 C CA . SER B 1 298 ? 22.625 -37.125 -32.375 1 37.06 298 SER B CA 1
ATOM 4748 C C . SER B 1 298 ? 22.188 -37.406 -33.812 1 37.06 298 SER B C 1
ATOM 4750 O O . SER B 1 298 ? 21.328 -38.25 -34.062 1 37.06 298 SER B O 1
ATOM 4752 N N . ARG B 1 299 ? 22.047 -36.344 -34.625 1 33.47 299 ARG B N 1
ATOM 4753 C CA . ARG B 1 299 ? 22.25 -36.594 -36.062 1 33.47 299 ARG B CA 1
ATOM 4754 C C . ARG B 1 299 ? 23.344 -37.625 -36.281 1 33.47 299 ARG B C 1
ATOM 4756 O O . ARG B 1 299 ? 24.531 -37.312 -36.188 1 33.47 299 ARG B O 1
ATOM 4763 N N . CYS B 1 300 ? 23.094 -38.781 -35.688 1 26.41 300 CYS B N 1
ATOM 4764 C CA . CYS B 1 300 ? 23.766 -39.75 -36.5 1 26.41 300 CYS B CA 1
ATOM 4765 C C . CYS B 1 300 ? 23.109 -39.844 -37.875 1 26.41 300 CYS B C 1
ATOM 4767 O O . CYS B 1 300 ? 21.891 -39.719 -38 1 26.41 300 CYS B O 1
#

Foldseek 3Di:
DPPPQPADDQDPVNVVVLQVVQQVVQPPDPPPPPPPPDDPPDPPPDDPPDPPDPPPPPPPQPFFLCCVQRRNGFAELVLLLVLLLFVVLSVCCSVPNDDDDDPQRVLFVVVLVVVQVVQDDDRRDDQDDSVSVVVSLVVQQVRQVVSCVPVFKHAQRWFWDADPRTIYIYTFGMWGHDPVVPDRQIEGEDEEEDQDLDDDDPSVVVSVLLSVLVVCVRVVSPPVDQHKYWYWYAYSVPRDTNDIDIDGHDVVVNVVSSVVSVCNSRVVDDIDGDDPVSCVVLVVRPCNQVDPVDPPPPPD/DPPPQPQDDQDPVNVVVLQVVQQVVQPPDDPPCPPPPPDPDDPPPDDPPDPPDPPPPPPPQPFFLCCVQRRNGFAELVLLLVLLLFVVLSVCCSVPNDDDDDPQNVLFVVVLVVVQVVQDDDRRDDQDDSVSVVVSLVVQQVVQVVSCVPVFKHAQRWFWDADPRTIYIYTFGMWGHDPVVPDRQIAGEDEEEDQDLDDDDPSVVVSVLLSVLVVCVRVVSPPVDFHKYWYWYAYSVPRHTNDIDIDGRDVVVNVVSSVVSVCNSRSVDDIDGDDPVSCVVLVVRPCNQVDPVDPPPPPD

Sequence (600 aa):
MRPELEVEIVSDEEMAIIEAALAAAAAARPLLSSAAVRGAATLSCAAFPPAGDIEDSAPPPRRSLLSRFRERRALSVTDITATEWCDKQMEFVLEHGKPERTEAMKAGSDRHAQLEQEVIERVDIAVRSAEESWAVKFMNFIIGSNQLLFNGMTRELPVIGVVEGSWMVGIIDELRMPMDGISFHPVLVDTKTRFKATIPSEAQKRNGRLQLMCYKITCHTLSQSQEQLILRYELQEDHSLLEEYQFSYDAQWFKDQIQEAFNFWRGAREPKYVTEEEGWKCKFCKFAPSCPKMPSTSRCMRPELEVEIVSDEEMAIIEAALAAAAAARPLLSSAAVRGAATLSCAAFPPAGDIEDSAPPPRRSLLSRFRERRALSVTDITATEWCDKQMEFVLEHGKPERTEAMKAGSDRHAQLEQEVIERVDIAVRSAEESWAVKFMNFIIGSNQLLFNGMTRELPVIGVVEGSWMVGIIDELRMPMDGISFHPVLVDTKTRFKATIPSEAQKRNGRLQLMCYKITCHTLSQSQEQLILRYELQEDHSLLEEYQFSYDAQWFKDQIQEAFNFWRGAREPKYVTEEEGWKCKFCKFAPSCPKMPSTSRC

Nearest PDB structures (foldseek):
  7lw9-assembly1_A  TM=7.906E-01  e=9.694E-18  Homo sapiens
  7lw8-assembly1_A  TM=7.873E-01  e=1.584E-17  Homo sapiens
  7lw7-assembly1_A  TM=7.926E-01  e=8.063E-18  Homo sapiens
  7lwa-assembly1_A  TM=7.570E-01  e=1.166E-17  Homo sapiens
  3fov-assembly1_A  TM=4.772E-01  e=1.910E-01  Rhodopseudomonas palustris CGA009

Organism: Triticum turgidum subsp. durum (NCBI:txid4567)

Secondary structure (DSSP, 8-state):
-----------HHHHHHHHHHHHHHGGG------TT-----------------TT---------HHHHH-TT-PEEHHHHHHHHH-HHHHHHHHHH-PPPPPHHHHHHHHHHHHHHHTT-----PPP-SHHHHHHHHHHHHHHHHHHHHHHSEEEEEEEEEEETTEEEEEEEEEEE--TTSS--PPEEEEEEEESSSSPPPHHHHHHHHHHHHHHHHHTT----S--EEEEEEEETTT--EEEEEEEE--HHHHHHHHHHHHHHHTTSSPPPPPPGGGGGGGGG-TTGGG-TTS------/-----------HHHHHHHHHHHHHHGGG------TT-----------------TT---------HHHHH-TT-PEEHHHHHHHHH-HHHHHHHHHH-PPPPPHHHHHHHHHHHHHHHTT---------SHHHHHHHHHHHHHHHHHHHHHHSEEEEEEEEEEETTEEEEEEEEEEE--TTSS--PPEEEEEEEESSSSPPPHHHHHHHHHHHHHHHHHTT----S--EEEEEEEETTT--EEEEEEEE--HHHHHHHHHHHHHHHHTSSPPPPPPGGGGGGGGG-TTGGG-TTS------

Radius of gyration: 29.42 Å; Cα contacts (8 Å, |Δi|>4): 806; chains: 2; bounding box: 78×91×72 Å

Solvent-accessible surface area (backbone atoms only — not comparable to full-atom values): 34792 Å² total; per-residue (Å²): 133,76,81,74,72,73,35,62,73,76,45,72,66,48,49,50,53,42,46,52,51,36,11,66,57,42,65,72,70,77,82,78,75,75,66,73,80,71,71,86,77,76,80,71,82,73,76,81,71,76,88,66,80,76,75,77,62,70,72,73,79,72,72,20,48,36,64,73,72,32,27,37,24,62,47,38,48,64,54,48,38,41,33,70,68,24,28,46,59,42,52,46,32,74,74,72,45,75,76,81,81,49,71,66,55,49,52,40,52,51,50,52,50,54,57,34,57,74,71,46,82,77,78,30,62,87,63,87,34,59,60,43,44,51,49,49,45,46,35,46,28,43,46,28,50,43,33,27,67,71,68,35,37,30,45,65,33,50,41,42,29,70,56,92,88,35,51,32,32,46,64,42,54,30,40,29,50,47,83,78,75,72,56,81,60,56,31,43,35,41,80,44,62,30,89,57,95,62,80,78,51,69,70,58,48,49,43,52,51,51,42,53,48,50,49,44,57,28,52,51,58,59,60,83,59,88,43,52,34,35,40,34,34,24,26,61,87,78,62,46,79,73,46,74,50,75,47,64,81,51,68,69,63,46,52,54,52,50,50,55,40,46,33,46,36,56,48,75,45,78,70,43,72,61,52,81,92,48,47,71,56,49,80,75,39,92,55,38,90,78,33,83,86,48,74,73,77,66,84,114,134,76,81,76,71,74,34,60,72,76,44,73,66,48,48,48,54,40,47,53,52,36,12,65,55,43,67,74,70,77,80,78,78,73,67,70,82,67,73,83,78,78,78,74,79,72,75,80,72,76,87,66,80,75,75,76,60,69,73,73,80,72,72,22,48,37,63,71,73,31,29,36,23,63,46,38,48,64,54,48,38,42,32,70,68,24,29,46,58,42,50,45,30,72,74,69,44,76,76,81,82,48,72,66,54,50,51,41,51,51,50,52,51,54,58,32,57,74,72,46,83,78,79,29,61,90,64,87,35,56,62,42,43,51,50,49,44,46,34,45,28,46,46,31,51,44,33,28,66,72,70,34,37,30,46,65,32,51,41,42,28,69,57,96,86,35,52,31,33,46,65,42,56,30,40,31,48,47,84,79,75,72,56,82,59,55,31,44,38,42,79,43,63,30,90,57,97,64,80,78,50,71,68,57,48,51,43,52,50,52,43,52,49,50,49,43,57,31,52,52,59,61,60,85,60,89,44,51,36,35,42,34,34,22,26,61,87,78,63,45,78,73,47,74,48,75,47,67,80,50,68,68,63,47,52,52,53,52,50,55,43,45,33,45,36,56,48,74,45,79,71,43,73,63,50,81,92,49,46,72,55,49,82,76,39,91,56,37,90,76,32,83,84,47,75,73,76,65,85,115